Protein AF-A0A1C6AS73-F1 (afdb_monomer_lite)

Structure (mmCIF, N/CA/C/O backbone):
data_AF-A0A1C6AS73-F1
#
_entry.id   AF-A0A1C6AS73-F1
#
loop_
_atom_site.group_PDB
_atom_site.id
_atom_site.type_symbol
_atom_site.label_atom_id
_atom_site.label_alt_id
_atom_site.label_comp_id
_atom_site.label_asym_id
_atom_site.label_entity_id
_atom_site.label_seq_id
_atom_site.pdbx_PDB_ins_code
_atom_site.Cartn_x
_atom_site.Cartn_y
_atom_site.Cartn_z
_atom_site.occupancy
_atom_site.B_iso_or_equiv
_atom_site.auth_seq_id
_atom_site.auth_comp_id
_atom_site.auth_asym_id
_atom_site.auth_atom_id
_atom_site.pdbx_PDB_model_num
ATOM 1 N N . MET A 1 1 ? 23.215 -7.362 -14.903 1.00 97.44 1 MET A N 1
ATOM 2 C CA . MET A 1 1 ? 22.228 -8.254 -15.551 1.00 97.44 1 MET A CA 1
ATOM 3 C C . MET A 1 1 ? 22.796 -9.649 -15.784 1.00 97.44 1 MET A C 1
ATOM 5 O O . MET A 1 1 ? 22.207 -10.592 -15.283 1.00 97.44 1 MET A O 1
ATOM 9 N N . GLU A 1 2 ? 23.941 -9.797 -16.464 1.00 98.62 2 GLU A N 1
ATOM 10 C CA . GLU A 1 2 ? 24.550 -11.119 -16.717 1.00 98.62 2 GLU A CA 1
ATOM 11 C C . GLU A 1 2 ? 24.739 -11.957 -15.443 1.00 98.62 2 GLU A C 1
ATOM 13 O O . GLU A 1 2 ? 24.230 -13.071 -15.371 1.00 98.62 2 GLU A O 1
ATOM 18 N N . GLU A 1 3 ? 25.367 -11.399 -14.404 1.00 98.88 3 GLU A N 1
ATOM 19 C CA . GLU A 1 3 ? 25.543 -12.091 -13.118 1.00 98.88 3 GLU A CA 1
ATOM 20 C C . GLU A 1 3 ? 24.210 -12.508 -12.484 1.00 98.88 3 GLU A C 1
ATOM 22 O O . GLU A 1 3 ? 24.071 -13.653 -12.059 1.00 98.88 3 GLU A O 1
ATOM 27 N N . LEU A 1 4 ? 23.219 -11.605 -12.467 1.00 98.81 4 LEU A N 1
ATOM 28 C CA . LEU A 1 4 ? 21.885 -11.871 -11.921 1.00 98.81 4 LEU A CA 1
ATOM 29 C C . LEU A 1 4 ? 21.255 -13.086 -12.607 1.00 98.81 4 LEU A C 1
ATOM 31 O O . LEU A 1 4 ? 20.824 -14.007 -11.919 1.00 98.81 4 LEU A O 1
ATOM 35 N N . ILE A 1 5 ? 21.238 -13.109 -13.941 1.00 98.88 5 ILE A N 1
ATOM 36 C CA . ILE A 1 5 ? 20.609 -14.193 -14.700 1.00 98.88 5 ILE A CA 1
ATOM 37 C C . ILE A 1 5 ? 21.404 -15.485 -14.538 1.00 98.88 5 ILE A C 1
ATOM 39 O O . ILE A 1 5 ? 20.831 -16.499 -14.158 1.00 98.88 5 ILE A O 1
ATOM 43 N N . VAL A 1 6 ? 22.719 -15.468 -14.764 1.00 98.75 6 VAL A N 1
ATOM 44 C CA . VAL A 1 6 ? 23.544 -16.688 -14.735 1.00 98.75 6 VAL A CA 1
ATOM 45 C C . VAL A 1 6 ? 23.521 -17.350 -13.356 1.00 98.75 6 VAL A C 1
ATOM 47 O O . VAL A 1 6 ? 23.391 -18.570 -13.267 1.00 98.75 6 VAL A O 1
ATOM 50 N N . GLN A 1 7 ? 23.599 -16.569 -12.274 1.00 98.88 7 GLN A N 1
ATOM 51 C CA . GLN A 1 7 ? 23.590 -17.115 -10.913 1.00 98.88 7 GLN A CA 1
ATOM 52 C C . GLN A 1 7 ? 22.208 -17.631 -10.497 1.00 98.88 7 GLN A C 1
ATOM 54 O O . GLN A 1 7 ? 22.131 -18.568 -9.704 1.00 98.88 7 GLN A O 1
ATOM 59 N N . ASN A 1 8 ? 21.125 -17.059 -11.038 1.00 98.88 8 ASN A N 1
ATOM 60 C CA . ASN A 1 8 ? 19.761 -17.360 -10.598 1.00 98.88 8 ASN A CA 1
ATOM 61 C C . ASN A 1 8 ? 18.916 -18.137 -11.625 1.00 98.88 8 ASN A C 1
ATOM 63 O O . ASN A 1 8 ? 17.755 -18.443 -11.354 1.00 98.88 8 ASN A O 1
ATOM 67 N N . TYR A 1 9 ? 19.488 -18.508 -12.773 1.00 98.81 9 TYR A N 1
ATOM 68 C CA . TYR A 1 9 ? 18.792 -19.137 -13.902 1.00 98.81 9 TYR A CA 1
ATOM 69 C C . TYR A 1 9 ? 17.960 -20.362 -13.501 1.00 98.81 9 TYR A C 1
ATOM 71 O O . TYR A 1 9 ? 16.832 -20.552 -13.960 1.00 98.81 9 TYR A O 1
ATOM 79 N N . ASN A 1 10 ? 18.506 -21.189 -12.608 1.00 98.75 10 ASN A N 1
ATOM 80 C CA . ASN A 1 10 ? 17.901 -22.458 -12.208 1.00 98.75 10 ASN A CA 1
ATOM 81 C C . ASN A 1 10 ? 16.793 -22.310 -11.151 1.00 98.75 10 ASN A C 1
ATOM 83 O O . ASN A 1 10 ? 16.241 -23.322 -10.723 1.00 98.75 10 ASN A O 1
ATOM 87 N N . HIS A 1 11 ? 16.456 -21.093 -10.710 1.00 98.81 11 HIS A N 1
ATOM 88 C CA . HIS A 1 11 ? 15.381 -20.882 -9.744 1.00 98.81 11 HIS A CA 1
ATOM 89 C C . HIS A 1 11 ? 14.008 -20.875 -10.438 1.00 98.81 11 HIS A C 1
ATOM 91 O O . HIS A 1 11 ? 13.675 -19.914 -11.137 1.00 98.81 11 HIS A O 1
ATOM 97 N N . PRO A 1 12 ? 13.160 -21.904 -10.228 1.00 98.44 12 PRO A N 1
ATOM 98 C CA . PRO A 1 12 ? 11.854 -21.981 -10.883 1.00 98.44 12 PRO A CA 1
ATOM 99 C C . PRO A 1 12 ? 10.860 -20.937 -10.354 1.00 98.44 12 PRO A C 1
ATOM 101 O O . PRO A 1 12 ? 9.828 -20.713 -10.972 1.00 98.44 12 PRO A O 1
ATOM 104 N N . CYS A 1 13 ? 11.151 -20.304 -9.212 1.00 98.50 13 CYS A N 1
ATOM 105 C CA . CYS A 1 13 ? 10.321 -19.244 -8.644 1.00 98.50 13 CYS A CA 1
ATOM 106 C C . CYS A 1 13 ? 10.468 -17.895 -9.363 1.00 98.50 13 CYS A C 1
ATOM 108 O O . CYS A 1 13 ? 9.636 -17.016 -9.159 1.00 98.50 13 CYS A O 1
ATOM 110 N N . ILE A 1 14 ? 11.505 -17.712 -10.186 1.00 98.75 14 ILE A N 1
ATOM 111 C CA . ILE A 1 14 ? 11.696 -16.481 -10.953 1.00 98.75 14 ILE A CA 1
ATOM 112 C C . ILE A 1 14 ? 10.895 -16.597 -12.247 1.00 98.75 14 ILE A C 1
ATOM 114 O O . ILE A 1 14 ? 11.100 -17.537 -13.012 1.00 98.75 14 ILE A O 1
ATOM 118 N N . ALA A 1 15 ? 10.007 -15.636 -12.496 1.00 98.06 15 ALA A N 1
ATOM 119 C CA . ALA A 1 15 ? 9.198 -15.571 -13.717 1.00 98.06 15 ALA A CA 1
ATOM 120 C C . ALA A 1 15 ? 9.640 -14.450 -14.674 1.00 98.06 15 ALA A C 1
ATOM 122 O O . ALA A 1 15 ? 9.457 -14.569 -15.886 1.00 98.06 15 ALA A O 1
ATOM 123 N N . VAL A 1 16 ? 10.230 -13.375 -14.138 1.00 98.75 16 VAL A N 1
ATOM 124 C CA . VAL A 1 16 ? 10.601 -12.172 -14.893 1.00 98.75 16 VAL A CA 1
ATOM 125 C C . VAL A 1 16 ? 11.960 -11.616 -14.462 1.00 98.75 16 VAL A C 1
ATOM 127 O O . VAL A 1 16 ? 12.360 -11.784 -13.309 1.00 98.75 16 VAL A O 1
ATOM 130 N N . TRP A 1 17 ? 12.638 -10.906 -15.366 1.00 98.88 17 TRP A N 1
ATOM 131 C CA . TRP A 1 17 ? 13.868 -10.153 -15.098 1.00 98.88 17 TRP A CA 1
ATOM 132 C C . TRP A 1 17 ? 13.608 -8.643 -15.163 1.00 98.88 17 TRP A C 1
ATOM 134 O O . TRP A 1 17 ? 13.209 -8.120 -16.203 1.00 98.88 17 TRP A O 1
ATOM 144 N N . GLY A 1 18 ? 13.826 -7.932 -14.054 1.00 98.75 18 GLY A N 1
ATOM 145 C CA . GLY A 1 18 ? 13.651 -6.478 -13.982 1.00 98.75 18 GLY A CA 1
ATOM 146 C C . GLY A 1 18 ? 14.824 -5.723 -14.609 1.00 98.75 18 GLY A C 1
ATOM 147 O O . GLY A 1 18 ? 15.958 -5.892 -14.166 1.00 98.75 18 GLY A O 1
ATOM 148 N N . LEU A 1 19 ? 14.562 -4.886 -15.617 1.00 98.69 19 LEU A N 1
ATOM 149 C CA . LEU A 1 19 ? 15.596 -4.115 -16.319 1.00 98.69 19 LEU A CA 1
ATOM 150 C C . LEU A 1 19 ? 16.039 -2.878 -15.527 1.00 98.69 19 LEU A C 1
ATOM 152 O O . LEU A 1 19 ? 17.234 -2.598 -15.441 1.00 98.69 19 LEU A O 1
ATOM 156 N N . SER A 1 20 ? 15.087 -2.153 -14.938 1.00 98.06 20 SER A N 1
ATOM 157 C CA . SER A 1 20 ? 15.342 -0.970 -14.114 1.00 98.06 20 SER A CA 1
ATOM 158 C C . SER A 1 20 ? 14.146 -0.633 -13.211 1.00 98.06 20 SER A C 1
ATOM 160 O O . SER A 1 20 ? 13.065 -1.221 -13.332 1.00 98.06 20 SER A O 1
ATOM 162 N N . ASN A 1 21 ? 14.364 0.314 -12.295 1.00 96.62 21 ASN A N 1
ATOM 163 C CA . ASN A 1 21 ? 13.357 0.881 -11.403 1.00 96.62 21 ASN A CA 1
ATOM 164 C C . ASN A 1 21 ? 13.464 2.409 -11.416 1.00 96.62 21 ASN A C 1
ATOM 166 O O . ASN A 1 21 ? 14.553 2.935 -11.191 1.00 96.62 21 ASN A O 1
ATOM 170 N N . GLU A 1 22 ? 12.355 3.100 -11.685 1.00 86.62 22 GLU A N 1
ATOM 171 C CA . GLU A 1 22 ? 12.216 4.568 -11.641 1.00 86.62 22 GLU A CA 1
ATOM 172 C C . GLU A 1 22 ? 13.329 5.356 -12.352 1.00 86.62 22 GLU A C 1
ATOM 174 O O . GLU A 1 22 ? 13.643 6.491 -11.994 1.00 86.62 22 GLU A O 1
ATOM 179 N N . ILE A 1 23 ? 13.922 4.784 -13.402 1.00 88.19 23 ILE A N 1
ATOM 180 C CA . ILE A 1 23 ? 15.117 5.356 -14.036 1.00 88.19 23 ILE A CA 1
ATOM 181 C C . ILE A 1 23 ? 14.872 6.760 -14.608 1.00 88.19 23 ILE A C 1
ATOM 183 O O . ILE A 1 23 ? 15.783 7.578 -14.694 1.00 88.19 23 ILE A O 1
ATOM 187 N N . THR A 1 24 ? 13.618 7.068 -14.948 1.00 80.69 24 THR A N 1
ATOM 188 C CA . THR A 1 24 ? 13.184 8.359 -15.489 1.00 80.69 24 THR A CA 1
ATOM 189 C C . THR A 1 24 ? 12.764 9.372 -14.422 1.00 80.69 24 THR A C 1
ATOM 191 O O . THR A 1 24 ? 12.352 10.476 -14.773 1.00 80.69 24 THR A O 1
ATOM 194 N N . ALA A 1 25 ? 12.890 9.047 -13.128 1.00 69.62 25 ALA A N 1
ATOM 195 C CA . ALA A 1 25 ? 12.670 10.017 -12.057 1.00 69.62 25 ALA A CA 1
ATOM 196 C C . ALA A 1 25 ? 13.697 11.155 -12.160 1.00 69.62 25 ALA A C 1
ATOM 198 O O . ALA A 1 25 ? 13.340 12.322 -12.257 1.00 69.62 25 ALA A O 1
ATOM 199 N N . ALA A 1 26 ? 14.983 10.815 -12.254 1.00 60.22 26 ALA A N 1
ATOM 200 C CA . ALA A 1 26 ? 16.072 11.789 -12.345 1.00 60.22 26 ALA A CA 1
ATOM 201 C C . ALA A 1 26 ? 16.765 11.800 -13.718 1.00 60.22 26 ALA A C 1
ATOM 203 O O . ALA A 1 26 ? 17.886 12.287 -13.833 1.00 60.22 26 ALA A O 1
ATOM 204 N N . SER A 1 27 ? 16.149 11.244 -14.766 1.00 67.06 27 SER A N 1
ATOM 205 C CA . SER A 1 27 ? 16.720 11.229 -16.121 1.00 67.06 27 SER A CA 1
ATOM 206 C C . SER A 1 27 ? 15.654 11.444 -17.189 1.00 67.06 27 SER A C 1
ATOM 208 O O . SER A 1 27 ? 14.539 10.935 -17.103 1.00 67.06 27 SER A O 1
ATOM 210 N N . ALA A 1 28 ? 16.002 12.208 -18.224 1.00 73.69 28 ALA A N 1
ATOM 211 C CA . ALA A 1 28 ? 15.155 12.333 -19.402 1.00 73.69 28 ALA A CA 1
ATOM 212 C C . ALA A 1 28 ? 15.196 11.040 -20.226 1.00 73.69 28 ALA A C 1
ATOM 214 O O . ALA A 1 28 ? 16.221 10.363 -20.284 1.00 73.69 28 ALA A O 1
ATOM 215 N N . VAL A 1 29 ? 14.097 10.736 -20.916 1.00 82.06 29 VAL A N 1
ATOM 216 C CA . VAL A 1 29 ? 14.098 9.688 -21.939 1.00 82.06 29 VAL A CA 1
ATOM 217 C C . VAL A 1 29 ? 14.839 10.231 -23.158 1.00 82.06 29 VAL A C 1
ATOM 219 O O . VAL A 1 29 ? 14.334 11.110 -23.853 1.00 82.06 29 VAL A O 1
ATOM 222 N N . ASN A 1 30 ? 16.057 9.743 -23.374 1.00 87.00 30 ASN A N 1
ATOM 223 C CA . ASN A 1 30 ? 16.921 10.077 -24.503 1.00 87.00 30 ASN A CA 1
ATOM 224 C C . ASN A 1 30 ? 17.450 8.791 -25.161 1.00 87.00 30 ASN A C 1
ATOM 226 O O . ASN A 1 30 ? 17.213 7.693 -24.657 1.00 87.00 30 ASN A O 1
ATOM 230 N N . GLU A 1 31 ? 18.151 8.920 -26.290 1.00 94.62 31 GLU A N 1
ATOM 231 C CA . GLU A 1 31 ? 18.604 7.745 -27.045 1.00 94.62 31 GLU A CA 1
ATOM 232 C C . GLU A 1 31 ? 19.589 6.878 -26.254 1.00 94.62 31 GLU A C 1
ATOM 234 O O . GLU A 1 31 ? 19.477 5.661 -26.302 1.00 94.62 31 GLU A O 1
ATOM 239 N N . ASP A 1 32 ? 20.477 7.474 -25.454 1.00 95.31 32 ASP A N 1
ATOM 240 C CA . ASP A 1 32 ? 21.420 6.713 -24.624 1.00 95.31 32 ASP A CA 1
ATOM 241 C C . ASP A 1 32 ? 20.689 5.820 -23.605 1.00 95.31 32 ASP A C 1
ATOM 243 O O . ASP A 1 32 ? 21.047 4.656 -23.414 1.00 95.31 32 ASP A O 1
ATOM 247 N N . LEU A 1 33 ? 19.631 6.340 -22.968 1.00 92.94 33 LEU A N 1
ATOM 248 C CA . LEU A 1 33 ? 18.800 5.574 -22.038 1.00 92.94 33 LEU A CA 1
ATOM 249 C C . LEU A 1 33 ? 18.037 4.455 -22.755 1.00 92.94 33 LEU A C 1
ATOM 251 O O . LEU A 1 33 ? 17.979 3.333 -22.245 1.00 92.94 33 LEU A O 1
ATOM 255 N N . LEU A 1 34 ? 17.446 4.763 -23.915 1.00 97.69 34 LEU A N 1
ATOM 256 C CA . LEU A 1 34 ? 16.707 3.790 -24.719 1.00 97.69 34 LEU A CA 1
ATOM 257 C C . LEU A 1 34 ? 17.629 2.665 -25.184 1.00 97.69 34 LEU A C 1
ATOM 259 O O . LEU A 1 34 ? 17.302 1.496 -24.993 1.00 97.69 34 LEU A O 1
ATOM 263 N N . GLU A 1 35 ? 18.798 3.005 -25.719 1.00 98.31 35 GLU A N 1
ATOM 264 C CA . GLU A 1 35 ? 19.779 2.034 -26.184 1.00 98.31 35 GLU A CA 1
ATOM 265 C C . GLU A 1 35 ? 20.288 1.158 -25.041 1.00 98.31 35 GLU A C 1
ATOM 267 O O . GLU A 1 35 ? 20.352 -0.062 -25.175 1.00 98.31 35 GLU A O 1
ATOM 272 N N . ASN A 1 36 ? 20.548 1.739 -23.866 1.00 98.38 36 ASN A N 1
ATOM 273 C CA . ASN A 1 36 ? 20.907 0.951 -22.694 1.00 98.38 36 ASN A CA 1
ATOM 274 C C . ASN A 1 36 ? 19.825 -0.083 -22.329 1.00 98.38 36 ASN A C 1
ATOM 276 O O . ASN A 1 36 ? 20.152 -1.237 -22.050 1.00 98.38 36 ASN A O 1
ATOM 280 N N . HIS A 1 37 ? 18.545 0.296 -22.378 1.00 98.56 37 HIS A N 1
ATOM 281 C CA . HIS A 1 37 ? 17.446 -0.624 -22.076 1.00 98.56 37 HIS A CA 1
ATOM 282 C C . HIS A 1 37 ? 17.255 -1.683 -23.165 1.00 98.56 37 HIS A C 1
ATOM 284 O O . HIS A 1 37 ? 16.982 -2.834 -22.824 1.00 98.56 37 HIS A O 1
ATOM 290 N N . ARG A 1 38 ? 17.454 -1.348 -24.449 1.00 98.81 38 ARG A N 1
ATOM 291 C CA . ARG A 1 38 ? 17.459 -2.341 -25.537 1.00 98.81 38 ARG A CA 1
ATOM 292 C C . ARG A 1 38 ? 18.568 -3.367 -25.333 1.00 98.81 38 ARG A C 1
ATOM 294 O O . ARG A 1 38 ? 18.283 -4.559 -25.336 1.00 98.81 38 ARG A O 1
ATOM 301 N N . LEU A 1 39 ? 19.790 -2.920 -25.036 1.00 98.81 39 LEU A N 1
ATOM 302 C CA . LEU A 1 39 ? 20.926 -3.805 -24.760 1.00 98.81 39 LEU A CA 1
ATOM 303 C C . LEU A 1 39 ? 20.680 -4.712 -23.544 1.00 98.81 39 LEU A C 1
ATOM 305 O O . LEU A 1 39 ? 21.022 -5.894 -23.578 1.00 98.81 39 LEU A O 1
ATOM 309 N N . LEU A 1 40 ? 20.072 -4.193 -22.471 1.00 98.88 40 LEU A N 1
ATOM 310 C CA . LEU A 1 40 ? 19.702 -4.999 -21.301 1.00 98.88 40 LEU A CA 1
ATOM 311 C C . LEU A 1 40 ? 18.626 -6.040 -21.633 1.00 98.88 40 LEU A C 1
ATOM 313 O O . LEU A 1 40 ? 18.735 -7.183 -21.188 1.00 98.88 40 LEU A O 1
ATOM 317 N N . ASN A 1 41 ? 17.617 -5.653 -22.414 1.00 98.88 41 ASN A N 1
ATOM 318 C CA . ASN A 1 41 ? 16.542 -6.534 -22.858 1.00 98.88 41 ASN A CA 1
ATOM 319 C C . ASN A 1 41 ? 17.080 -7.661 -23.753 1.00 98.88 41 ASN A C 1
ATOM 321 O O . ASN A 1 41 ? 16.875 -8.837 -23.461 1.00 98.88 41 ASN A O 1
ATOM 325 N N . GLU A 1 42 ? 17.871 -7.311 -24.772 1.00 98.88 42 GLU A N 1
ATOM 326 C CA . GLU A 1 42 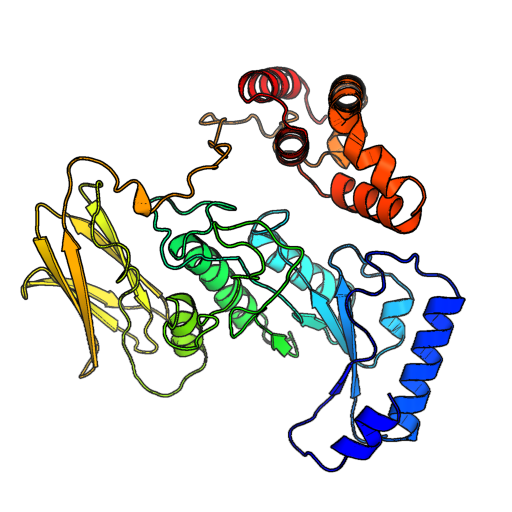? 18.535 -8.264 -25.666 1.00 98.88 42 GLU A CA 1
ATOM 327 C C . GLU A 1 42 ? 19.452 -9.224 -24.902 1.00 98.88 42 GLU A C 1
ATOM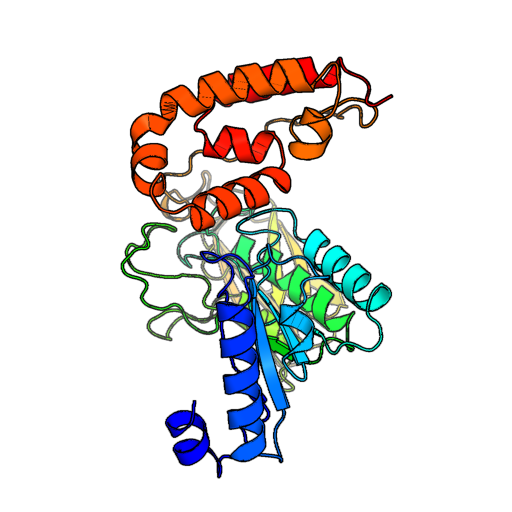 329 O O . GLU A 1 42 ? 19.447 -10.431 -25.155 1.00 98.88 42 GLU A O 1
ATOM 334 N N . LEU A 1 43 ? 20.227 -8.714 -23.937 1.00 98.88 43 LEU A N 1
ATOM 335 C CA . LEU A 1 43 ? 21.082 -9.543 -23.093 1.00 98.88 43 LEU A CA 1
ATOM 336 C C . LEU A 1 43 ? 20.260 -10.529 -22.256 1.00 98.88 43 LEU A C 1
ATOM 338 O O . LEU A 1 43 ? 20.640 -11.697 -22.156 1.00 98.88 43 LEU A O 1
ATOM 342 N N . ALA A 1 44 ? 19.146 -10.080 -21.671 1.00 98.88 44 ALA A N 1
ATOM 343 C CA . ALA A 1 44 ? 18.278 -10.937 -20.875 1.00 98.88 44 ALA A CA 1
ATOM 344 C C . ALA A 1 44 ? 17.685 -12.073 -21.716 1.00 98.88 44 ALA A C 1
ATOM 346 O O . ALA A 1 44 ? 17.813 -13.232 -21.328 1.00 98.88 44 ALA A O 1
ATOM 347 N N . HIS A 1 45 ? 17.149 -11.778 -22.904 1.00 98.88 45 HIS A N 1
ATOM 348 C CA . HIS A 1 45 ? 16.619 -12.808 -23.808 1.00 98.88 45 HIS A CA 1
ATOM 349 C C . HIS A 1 45 ? 17.702 -13.719 -24.392 1.00 98.88 45 HIS A C 1
ATOM 351 O O . HIS A 1 45 ? 17.446 -14.897 -24.638 1.00 98.88 45 HIS A O 1
ATOM 357 N N . LYS A 1 46 ? 18.924 -13.212 -24.596 1.00 98.81 46 LYS A N 1
ATOM 358 C CA . LYS A 1 46 ? 20.063 -14.025 -25.044 1.00 98.81 46 LYS A CA 1
ATOM 359 C C . LYS A 1 46 ? 20.494 -15.039 -23.984 1.00 98.81 46 LYS A C 1
ATOM 361 O O . LYS A 1 46 ? 20.830 -16.169 -24.333 1.00 98.81 46 LYS A O 1
ATOM 366 N N . LEU A 1 47 ? 20.543 -14.628 -22.717 1.00 98.81 47 LEU A N 1
ATOM 367 C CA . LEU A 1 47 ? 20.956 -15.491 -21.607 1.00 98.81 47 LEU A CA 1
ATOM 368 C C . LEU A 1 47 ? 19.826 -16.408 -21.132 1.00 98.81 47 LEU A C 1
ATOM 370 O O . LEU A 1 47 ? 20.086 -17.539 -20.728 1.00 98.81 47 LEU A O 1
ATOM 374 N N . ASP A 1 48 ? 18.585 -15.932 -21.185 1.00 98.81 48 ASP A N 1
ATOM 375 C CA . ASP A 1 48 ? 17.409 -16.664 -20.744 1.00 98.81 48 ASP A CA 1
ATOM 376 C C . ASP A 1 48 ? 16.188 -16.392 -21.639 1.00 98.81 48 ASP A C 1
ATOM 378 O O . ASP A 1 48 ? 15.331 -15.573 -21.304 1.00 98.81 48 ASP A O 1
ATOM 382 N N . PRO A 1 49 ? 16.045 -17.128 -22.755 1.00 98.44 49 PRO A N 1
ATOM 383 C CA . PRO A 1 49 ? 14.881 -16.997 -23.629 1.00 98.44 49 PRO A CA 1
ATOM 384 C C . PRO A 1 49 ? 13.597 -17.594 -23.023 1.00 98.44 49 PRO A C 1
ATOM 386 O O . PRO A 1 49 ? 12.559 -17.596 -23.681 1.00 98.44 49 PRO A O 1
ATOM 389 N N . THR A 1 50 ? 13.648 -18.151 -21.804 1.00 98.56 50 THR A N 1
ATOM 390 C CA . THR A 1 50 ? 12.504 -18.828 -21.167 1.00 98.56 50 THR A CA 1
ATOM 391 C C . THR A 1 50 ? 11.683 -17.915 -20.257 1.00 98.56 50 THR A C 1
ATOM 393 O O . THR A 1 50 ? 10.573 -18.288 -19.874 1.00 98.56 50 THR A O 1
ATOM 396 N N . ARG A 1 51 ? 12.194 -16.722 -19.925 1.00 98.75 51 ARG A N 1
ATOM 397 C CA . ARG A 1 51 ? 11.550 -15.754 -19.025 1.00 98.75 51 ARG A CA 1
ATOM 398 C C . ARG A 1 51 ? 11.350 -14.402 -19.696 1.00 98.75 51 ARG A C 1
ATOM 400 O O . ARG A 1 51 ? 12.024 -14.061 -20.664 1.00 98.75 51 ARG A O 1
ATOM 407 N N . LYS A 1 52 ? 10.396 -13.641 -19.163 1.00 98.69 52 LYS A N 1
ATOM 408 C CA . LYS A 1 52 ? 10.028 -12.310 -19.656 1.00 98.69 52 LYS A CA 1
ATOM 409 C C . LYS A 1 52 ? 10.857 -11.214 -18.990 1.00 98.69 52 LYS A C 1
ATOM 411 O O . LYS A 1 52 ? 11.316 -11.382 -17.861 1.00 98.69 52 LYS A O 1
ATOM 416 N N . THR A 1 53 ? 11.029 -10.080 -19.652 1.00 98.88 53 THR A N 1
ATOM 417 C CA . THR A 1 53 ? 11.601 -8.870 -19.046 1.00 98.88 53 THR A CA 1
ATOM 418 C C . THR A 1 53 ? 10.502 -7.938 -18.538 1.00 98.88 53 THR A C 1
ATOM 420 O O . THR A 1 53 ? 9.399 -7.901 -19.077 1.00 98.88 53 THR A O 1
ATOM 423 N N . THR A 1 54 ? 10.790 -7.190 -17.473 1.00 98.88 54 THR A N 1
ATOM 424 C CA . THR A 1 54 ? 9.861 -6.208 -16.894 1.00 98.88 54 THR A CA 1
ATOM 425 C C . THR A 1 54 ? 10.580 -4.928 -16.484 1.00 98.88 54 THR A C 1
ATOM 427 O O . THR A 1 54 ? 11.801 -4.913 -16.322 1.00 98.88 54 THR A O 1
ATOM 430 N N . MET A 1 55 ? 9.826 -3.855 -16.259 1.00 98.12 55 MET A N 1
ATOM 431 C CA . MET A 1 55 ? 10.329 -2.596 -15.705 1.00 98.12 55 MET A CA 1
ATOM 432 C C . MET A 1 55 ? 9.327 -1.993 -14.714 1.00 98.12 55 MET A C 1
ATOM 434 O O . MET A 1 55 ? 8.117 -2.144 -14.893 1.00 98.12 55 MET A O 1
ATOM 438 N N . ALA A 1 56 ? 9.842 -1.331 -13.675 1.00 98.25 56 ALA A N 1
ATOM 439 C CA . ALA A 1 56 ? 9.056 -0.581 -12.698 1.00 98.25 56 ALA A CA 1
ATOM 440 C C . ALA A 1 56 ? 9.167 0.921 -12.998 1.00 98.25 56 ALA A C 1
ATOM 442 O O . ALA A 1 56 ? 10.228 1.535 -12.851 1.00 98.25 56 ALA A O 1
ATOM 443 N N . ASN A 1 57 ? 8.075 1.500 -13.494 1.00 95.19 57 ASN A N 1
ATOM 444 C CA . ASN A 1 57 ? 8.047 2.862 -14.014 1.00 95.19 57 ASN A CA 1
ATOM 445 C C . ASN A 1 57 ? 7.590 3.861 -12.950 1.00 95.19 57 ASN A C 1
ATOM 447 O O . ASN A 1 57 ? 6.575 3.648 -12.292 1.00 95.19 57 ASN A O 1
ATOM 451 N N . VAL A 1 58 ? 8.285 4.995 -12.830 1.00 84.94 58 VAL A N 1
ATOM 452 C CA . VAL A 1 58 ? 7.845 6.092 -11.954 1.00 84.94 58 VAL A CA 1
ATOM 453 C C . VAL A 1 58 ? 6.510 6.663 -12.448 1.00 84.94 58 VAL A C 1
ATOM 455 O O . VAL A 1 58 ? 6.311 6.816 -13.655 1.00 84.94 58 VAL A O 1
ATOM 458 N N . PHE A 1 59 ? 5.613 7.050 -11.537 1.00 76.56 59 PHE A N 1
ATOM 459 C CA . PHE A 1 59 ? 4.274 7.580 -11.860 1.00 76.56 59 PHE A CA 1
ATOM 460 C C . PHE A 1 59 ? 4.251 8.749 -12.871 1.00 76.56 59 PHE A C 1
ATOM 462 O O . PHE A 1 59 ? 3.242 8.994 -13.535 1.00 76.56 59 PHE A O 1
ATOM 469 N N . MET A 1 60 ? 5.351 9.503 -12.981 1.00 72.81 60 MET A N 1
ATOM 470 C CA . MET A 1 60 ? 5.486 10.654 -13.886 1.00 72.81 60 MET A CA 1
ATOM 471 C C . MET A 1 60 ? 5.777 10.266 -15.334 1.00 72.81 60 MET A C 1
ATOM 473 O O . MET A 1 60 ? 5.703 11.122 -16.215 1.00 72.81 60 MET A O 1
ATOM 477 N N . LEU A 1 61 ? 6.150 9.013 -15.595 1.00 82.69 61 LEU A N 1
ATOM 478 C CA . LEU A 1 61 ? 6.436 8.564 -16.946 1.00 82.69 61 LEU A CA 1
ATOM 479 C C . LEU A 1 61 ? 5.141 8.513 -17.761 1.00 82.69 61 LEU A C 1
ATOM 481 O O . LEU A 1 61 ? 4.233 7.743 -17.451 1.00 82.69 61 LEU A O 1
ATOM 485 N N . GLU A 1 62 ? 5.079 9.315 -18.823 1.00 86.19 62 GLU A N 1
ATOM 486 C CA . GLU A 1 62 ? 3.954 9.306 -19.759 1.00 86.19 62 GLU A CA 1
ATOM 487 C C . GLU A 1 62 ? 3.747 7.908 -20.354 1.00 86.19 62 GLU A C 1
ATOM 489 O O . GLU A 1 62 ? 4.701 7.249 -20.772 1.00 86.19 62 GLU A O 1
ATOM 494 N N . THR A 1 63 ? 2.492 7.467 -20.422 1.00 90.62 63 THR A N 1
ATOM 495 C CA . THR A 1 63 ? 2.107 6.110 -20.857 1.00 90.62 63 THR A CA 1
ATOM 496 C C . THR A 1 63 ? 2.367 5.855 -22.347 1.00 90.62 63 THR A C 1
ATOM 498 O O . THR A 1 63 ? 2.383 4.711 -22.805 1.00 90.62 63 THR A O 1
ATOM 501 N N . THR A 1 64 ? 2.637 6.916 -23.110 1.00 92.56 64 THR A N 1
ATOM 502 C CA . THR A 1 64 ? 3.068 6.887 -24.515 1.00 92.56 64 THR A CA 1
ATOM 503 C C . THR A 1 64 ? 4.592 6.917 -24.683 1.00 92.56 64 THR A C 1
ATOM 505 O O . THR A 1 64 ? 5.074 7.029 -25.809 1.00 92.56 64 THR A O 1
ATOM 508 N N . SER A 1 65 ? 5.375 6.887 -23.598 1.00 93.94 65 SER A N 1
ATOM 509 C CA . SER A 1 65 ? 6.837 6.959 -23.679 1.00 93.94 65 SER A CA 1
ATOM 510 C C . SER A 1 65 ? 7.420 5.758 -24.441 1.00 93.94 65 SER A C 1
ATOM 512 O O . SER A 1 65 ? 7.055 4.621 -24.139 1.00 93.94 65 SER A O 1
ATOM 514 N N . PRO A 1 66 ? 8.379 5.967 -25.365 1.00 95.81 66 PRO A N 1
ATOM 515 C CA . PRO A 1 66 ? 8.953 4.886 -26.169 1.00 95.81 66 PRO A CA 1
ATOM 516 C C . PRO A 1 66 ? 9.732 3.849 -25.347 1.00 95.81 66 PRO A C 1
ATOM 518 O O . PRO A 1 66 ? 9.895 2.721 -25.795 1.00 95.81 66 PRO A O 1
ATOM 521 N N . ILE A 1 67 ? 10.195 4.191 -24.137 1.00 96.19 67 ILE A N 1
ATOM 522 C CA . ILE A 1 67 ? 10.894 3.233 -23.260 1.00 96.19 67 ILE A CA 1
ATOM 523 C C . ILE A 1 67 ? 9.978 2.082 -22.807 1.00 96.19 67 ILE A C 1
ATOM 525 O O . ILE A 1 67 ? 10.462 0.995 -22.507 1.00 96.19 67 ILE A O 1
ATOM 529 N N . LEU A 1 68 ? 8.658 2.306 -22.794 1.00 97.31 68 LEU A N 1
ATOM 530 C CA . LEU A 1 68 ? 7.662 1.305 -22.406 1.00 97.31 68 LEU A CA 1
ATOM 531 C C . LEU A 1 68 ? 7.513 0.185 -23.444 1.00 97.31 68 LEU A C 1
ATOM 533 O O . LEU A 1 68 ? 6.998 -0.872 -23.103 1.00 97.31 68 LEU A O 1
ATOM 537 N N . GLU A 1 69 ? 7.976 0.394 -24.679 1.00 97.19 69 GLU A N 1
ATOM 538 C CA . GLU A 1 69 ? 7.921 -0.603 -25.763 1.00 97.19 69 GLU A CA 1
ATOM 539 C C . GLU A 1 69 ? 9.080 -1.612 -25.715 1.00 97.19 69 GLU A C 1
ATOM 541 O O . GLU A 1 69 ? 9.151 -2.518 -26.542 1.00 97.19 69 GLU A O 1
ATOM 546 N N . ILE A 1 70 ? 10.036 -1.429 -24.799 1.00 98.44 70 ILE A N 1
ATOM 547 C CA . ILE A 1 70 ? 11.250 -2.248 -24.727 1.00 98.44 70 ILE A CA 1
ATOM 548 C C . ILE A 1 70 ? 11.034 -3.562 -23.949 1.00 98.44 70 ILE A C 1
ATOM 550 O O . ILE A 1 70 ? 11.360 -4.615 -24.502 1.00 98.44 70 ILE A O 1
ATOM 554 N N . PRO A 1 71 ? 10.556 -3.557 -22.684 1.00 98.38 71 PRO A N 1
ATOM 555 C CA . PRO A 1 71 ? 10.364 -4.799 -21.937 1.00 98.38 71 PRO A CA 1
ATOM 556 C C . PRO A 1 71 ? 9.140 -5.582 -22.436 1.00 98.38 71 PRO A C 1
ATOM 558 O O . PRO A 1 71 ? 8.209 -5.008 -22.996 1.00 98.38 71 PRO A O 1
ATOM 561 N N . ASP A 1 72 ? 9.106 -6.892 -22.177 1.00 98.56 72 ASP A N 1
ATOM 562 C CA . ASP A 1 72 ? 7.958 -7.740 -22.533 1.00 98.56 72 ASP A CA 1
ATOM 563 C C . ASP A 1 72 ? 6.664 -7.334 -21.806 1.00 98.56 72 ASP A C 1
ATOM 565 O O . ASP A 1 72 ? 5.571 -7.432 -22.365 1.00 98.56 72 ASP A O 1
ATOM 569 N N . VAL A 1 73 ? 6.781 -6.939 -20.535 1.00 98.25 73 VAL A N 1
ATOM 570 C CA . VAL A 1 73 ? 5.669 -6.486 -19.689 1.00 98.25 73 VAL A CA 1
ATOM 571 C C . VAL A 1 73 ? 6.088 -5.257 -18.885 1.00 98.25 73 VAL A C 1
ATOM 573 O O . VAL A 1 73 ? 7.271 -5.042 -18.621 1.00 98.25 73 VAL A O 1
ATOM 576 N N . ASN A 1 74 ? 5.127 -4.432 -18.474 1.00 98.06 74 ASN A N 1
ATOM 577 C CA . ASN A 1 74 ? 5.402 -3.228 -17.693 1.00 98.06 74 ASN A CA 1
ATOM 578 C C . ASN A 1 74 ? 4.654 -3.238 -16.365 1.00 98.06 74 ASN A C 1
ATOM 580 O O . ASN A 1 74 ? 3.608 -3.870 -16.220 1.00 98.06 74 ASN A O 1
ATOM 584 N N . SER A 1 75 ? 5.172 -2.465 -15.417 1.00 98.69 75 SER A N 1
ATOM 585 C CA . SER A 1 75 ? 4.475 -2.100 -14.191 1.00 98.69 75 SER A CA 1
ATOM 586 C C . SER A 1 75 ? 4.737 -0.637 -13.843 1.00 98.69 75 SER A C 1
ATOM 588 O O . SER A 1 75 ? 5.723 -0.052 -14.299 1.00 98.69 75 SER A O 1
ATOM 590 N N . TYR A 1 76 ? 3.850 -0.033 -13.056 1.00 97.69 76 TYR A N 1
ATOM 591 C CA . TYR A 1 76 ? 4.025 1.325 -12.536 1.00 97.69 76 TYR A CA 1
ATOM 592 C C . TYR A 1 76 ? 4.119 1.340 -11.011 1.00 97.69 76 TYR A C 1
ATOM 594 O O . TYR A 1 76 ? 3.468 0.548 -10.333 1.00 97.69 76 TYR A O 1
ATOM 602 N N . ASN A 1 77 ? 4.912 2.274 -10.496 1.00 95.88 77 ASN A N 1
ATOM 603 C CA . ASN A 1 77 ? 4.989 2.649 -9.092 1.00 95.88 77 ASN A CA 1
ATOM 604 C C . ASN A 1 77 ? 4.062 3.849 -8.889 1.00 95.88 77 ASN A C 1
ATOM 606 O O . ASN A 1 77 ? 4.368 4.947 -9.363 1.00 95.88 77 ASN A O 1
ATOM 610 N N . LEU A 1 78 ? 2.922 3.647 -8.227 1.00 88.38 78 LEU A N 1
ATOM 611 C CA . LEU A 1 78 ? 1.921 4.692 -7.984 1.00 88.38 78 LEU A CA 1
ATOM 612 C C . LEU A 1 78 ? 1.643 4.808 -6.490 1.00 88.38 78 LEU A C 1
ATOM 614 O O . LEU A 1 78 ? 1.416 3.828 -5.786 1.00 88.38 78 LEU A O 1
ATOM 618 N N . TYR A 1 79 ? 1.618 6.050 -6.026 1.00 86.25 79 TYR A N 1
ATOM 619 C CA . TYR A 1 79 ? 1.411 6.405 -4.626 1.00 86.25 79 TYR A CA 1
ATOM 620 C C . TYR A 1 79 ? 0.284 7.437 -4.494 1.00 86.25 79 TYR A C 1
ATOM 622 O O . TYR A 1 79 ? 0.358 8.348 -3.660 1.00 86.25 79 TYR A O 1
ATOM 630 N N . PHE A 1 80 ? -0.735 7.327 -5.357 1.00 83.69 80 PHE A N 1
ATOM 631 C CA . PHE A 1 80 ? -1.932 8.155 -5.265 1.00 83.69 80 PHE A CA 1
ATOM 632 C C . PHE A 1 80 ? -2.670 7.848 -3.959 1.00 83.69 80 PHE A C 1
ATOM 634 O O . PHE A 1 80 ? -2.870 6.677 -3.638 1.00 83.69 80 PHE A O 1
ATOM 641 N N . GLY A 1 81 ? -2.997 8.885 -3.185 1.00 81.88 81 GLY A N 1
ATOM 642 C CA . GLY A 1 81 ? -3.456 8.739 -1.801 1.00 81.88 81 GLY A CA 1
ATOM 643 C C . GLY A 1 81 ? -2.319 8.659 -0.771 1.00 81.88 81 GLY A C 1
ATOM 644 O O . GLY A 1 81 ? -2.567 8.389 0.389 1.00 81.88 81 GLY A O 1
ATOM 645 N N . TRP A 1 82 ? -1.058 8.910 -1.134 1.00 85.00 82 TRP A N 1
ATOM 646 C CA . TRP A 1 82 ? 0.011 9.112 -0.143 1.00 85.00 82 TRP A CA 1
ATOM 647 C C . TRP A 1 82 ? 0.872 10.326 -0.475 1.00 85.00 82 TRP A C 1
ATOM 649 O O . TRP A 1 82 ? 0.749 11.368 0.166 1.00 85.00 82 TRP A O 1
ATOM 659 N N . TYR A 1 83 ? 1.696 10.234 -1.520 1.00 64.25 83 TYR A N 1
ATOM 660 C CA . TYR A 1 83 ? 2.599 11.324 -1.907 1.00 64.25 83 TYR A CA 1
ATOM 661 C C . TYR A 1 83 ? 1.914 12.409 -2.731 1.00 64.25 83 TYR A C 1
ATOM 663 O O . TYR A 1 83 ? 2.247 13.589 -2.635 1.00 64.25 83 TYR A O 1
ATOM 671 N N . LEU A 1 84 ? 0.951 12.013 -3.550 1.00 68.00 84 LEU A N 1
ATOM 672 C CA . LEU A 1 84 ? 0.222 12.891 -4.450 1.00 68.00 84 LEU A CA 1
ATOM 673 C C . LEU A 1 84 ? -1.190 12.357 -4.633 1.00 68.00 84 LEU A C 1
ATOM 675 O O . LEU A 1 84 ? -1.443 11.200 -4.319 1.00 68.00 84 LEU A O 1
ATOM 679 N N . GLY A 1 85 ? -2.092 13.206 -5.113 1.00 74.56 85 GLY A N 1
ATOM 680 C CA . GLY A 1 85 ? -3.420 12.776 -5.533 1.00 74.56 85 GLY A CA 1
ATOM 681 C C . GLY A 1 85 ? -4.275 12.069 -4.477 1.00 74.56 85 GLY A C 1
ATOM 682 O O . GLY A 1 85 ? -3.911 12.014 -3.298 1.00 74.56 85 GLY A O 1
ATOM 683 N N . GLU A 1 86 ? -5.381 11.503 -4.938 1.00 83.88 86 GLU A N 1
ATOM 684 C CA . GLU A 1 86 ? -6.381 10.778 -4.147 1.00 83.88 86 GLU A CA 1
ATOM 685 C C . GLU A 1 86 ? -6.444 9.301 -4.558 1.00 83.88 86 GLU A C 1
ATOM 687 O O . GLU A 1 86 ? -5.953 8.926 -5.624 1.00 83.88 86 GLU A O 1
ATOM 692 N N . LEU A 1 87 ? -7.002 8.445 -3.701 1.00 84.38 87 LEU A N 1
ATOM 693 C CA . LEU A 1 87 ? -6.967 6.985 -3.865 1.00 84.38 87 LEU A CA 1
ATOM 694 C C . LEU A 1 87 ? -7.575 6.520 -5.198 1.00 84.38 87 LEU A C 1
ATOM 696 O O . LEU A 1 87 ? -7.006 5.653 -5.866 1.00 84.38 87 LEU A O 1
ATOM 700 N N . GLU A 1 88 ? -8.667 7.153 -5.617 1.00 89.69 88 GLU A N 1
ATOM 701 C CA . GLU A 1 88 ? -9.441 6.858 -6.827 1.00 89.69 88 GLU A CA 1
ATOM 702 C C . GLU A 1 88 ? -8.623 7.062 -8.109 1.00 89.69 88 GLU A C 1
ATOM 704 O O . GLU A 1 88 ? -8.898 6.458 -9.141 1.00 89.69 88 GLU A O 1
ATOM 709 N N . GLN A 1 89 ? -7.548 7.850 -8.058 1.00 84.75 89 GLN A N 1
ATOM 710 C CA . GLN A 1 89 ? -6.700 8.073 -9.230 1.00 84.75 89 GLN A CA 1
ATOM 711 C C . GLN A 1 89 ? -5.864 6.843 -9.603 1.00 84.75 89 GLN A C 1
ATOM 713 O O . GLN A 1 89 ? -5.384 6.754 -10.734 1.00 84.75 89 GLN A O 1
ATOM 718 N N . ASN A 1 90 ? -5.697 5.874 -8.691 1.00 92.62 90 ASN A N 1
ATOM 719 C CA . ASN A 1 90 ? -5.155 4.564 -9.063 1.00 92.62 90 ASN A CA 1
ATOM 720 C C . ASN A 1 90 ? -6.113 3.850 -10.030 1.00 92.62 90 ASN A C 1
ATOM 722 O O . ASN A 1 90 ? -5.672 3.316 -11.047 1.00 92.62 90 ASN A O 1
ATOM 726 N N . ASP A 1 91 ? -7.411 3.888 -9.728 1.00 97.00 91 ASP A N 1
ATOM 727 C CA . ASP A 1 91 ? -8.485 3.270 -10.506 1.00 97.00 91 ASP A CA 1
ATOM 728 C C . ASP A 1 91 ? -8.506 3.859 -11.922 1.00 97.00 91 ASP A C 1
ATOM 730 O O . ASP A 1 91 ? -8.369 3.137 -12.912 1.00 97.00 91 ASP A O 1
ATOM 734 N N . GLU A 1 92 ? -8.578 5.192 -11.999 1.00 92.81 92 GLU A N 1
ATOM 735 C CA . GLU A 1 92 ? -8.597 5.952 -13.250 1.00 92.81 92 GLU A CA 1
ATOM 736 C C . GLU A 1 92 ? -7.353 5.694 -14.103 1.00 92.81 92 GLU A C 1
ATOM 738 O O . GLU A 1 92 ? -7.461 5.498 -15.316 1.00 92.81 92 GLU A O 1
ATOM 743 N N . PHE A 1 93 ? -6.166 5.687 -13.483 1.00 93.56 93 PHE A N 1
ATOM 744 C CA . PHE A 1 93 ? -4.911 5.455 -14.193 1.00 93.56 93 PHE A CA 1
ATOM 745 C C . PHE A 1 93 ? -4.903 4.082 -14.860 1.00 93.56 93 PHE A C 1
ATOM 747 O O . PHE A 1 93 ? -4.594 3.973 -16.049 1.00 93.56 93 PHE A O 1
ATOM 754 N N . PHE A 1 94 ? -5.239 3.039 -14.101 1.00 97.75 94 PHE A N 1
ATOM 755 C CA . PHE A 1 94 ? -5.203 1.670 -14.591 1.00 97.75 94 PHE A CA 1
ATOM 756 C C . PHE A 1 94 ? -6.275 1.440 -15.661 1.00 97.75 94 PHE A C 1
ATOM 758 O O . PHE A 1 94 ? -5.946 0.933 -16.736 1.00 97.75 94 PHE A O 1
ATOM 765 N N . ASP A 1 95 ? -7.514 1.876 -15.432 1.00 97.69 95 ASP A N 1
ATOM 766 C CA . ASP A 1 95 ? -8.599 1.704 -16.404 1.00 97.69 95 ASP A CA 1
ATOM 767 C C . ASP A 1 95 ? -8.302 2.437 -17.714 1.00 97.69 95 ASP A C 1
ATOM 769 O O . ASP A 1 95 ? -8.472 1.875 -18.800 1.00 97.69 95 ASP A O 1
ATOM 773 N N . LYS A 1 96 ? -7.775 3.664 -17.624 1.00 94.62 96 LYS A N 1
ATOM 774 C CA . LYS A 1 96 ? -7.352 4.422 -18.801 1.00 94.62 96 LYS A CA 1
ATOM 775 C C . LYS A 1 96 ? -6.192 3.747 -19.528 1.00 94.62 96 LYS A C 1
ATOM 777 O O . LYS A 1 96 ? -6.245 3.630 -20.750 1.00 94.62 96 LYS A O 1
ATOM 782 N N . TYR A 1 97 ? -5.161 3.294 -18.810 1.00 96.31 97 TYR A N 1
ATOM 783 C CA . TYR A 1 97 ? -4.022 2.607 -19.425 1.00 96.31 97 TYR A CA 1
ATOM 784 C C . TYR A 1 97 ? -4.484 1.368 -20.194 1.00 96.31 97 TYR A C 1
ATOM 786 O O . TYR A 1 97 ? -4.087 1.169 -21.340 1.00 96.31 97 TYR A O 1
ATOM 794 N N . HIS A 1 98 ? -5.330 0.544 -19.576 1.00 97.62 98 HIS A N 1
ATOM 795 C CA . HIS A 1 98 ? -5.806 -0.692 -20.186 1.00 97.62 98 HIS A CA 1
ATOM 796 C C . HIS A 1 98 ? -6.719 -0.433 -21.393 1.00 97.62 98 HIS A C 1
ATOM 798 O O . HIS A 1 98 ? -6.627 -1.148 -22.388 1.00 97.62 98 HIS A O 1
ATOM 804 N N . ALA A 1 99 ? -7.548 0.615 -21.345 1.00 97.94 99 ALA A N 1
ATOM 805 C CA . ALA A 1 99 ? -8.379 1.023 -22.476 1.00 97.94 99 ALA A CA 1
ATOM 806 C C . ALA A 1 99 ? -7.555 1.573 -23.655 1.00 97.94 99 ALA A C 1
ATOM 808 O O . ALA A 1 99 ? -7.840 1.244 -24.807 1.00 97.94 99 ALA A O 1
ATOM 809 N N . ASP A 1 100 ? -6.537 2.393 -23.376 1.00 97.44 100 ASP A N 1
ATOM 810 C CA . ASP A 1 100 ? -5.689 3.009 -24.403 1.00 97.44 100 ASP A CA 1
ATOM 811 C C . ASP A 1 100 ? -4.693 2.001 -25.016 1.00 97.44 100 ASP A C 1
ATOM 813 O O . ASP A 1 100 ? -4.338 2.116 -26.191 1.00 97.44 100 ASP A O 1
ATOM 817 N N . PHE A 1 101 ? -4.246 1.007 -24.237 1.00 97.19 101 PHE A N 1
ATOM 818 C CA . PHE A 1 101 ? -3.236 0.018 -24.632 1.00 97.19 101 PHE A CA 1
ATOM 819 C C . PHE A 1 101 ? -3.669 -1.425 -24.302 1.00 97.19 101 PHE A C 1
ATOM 821 O O . PHE A 1 101 ? -3.018 -2.091 -23.491 1.00 97.19 101 PHE A O 1
ATOM 828 N N . PRO A 1 102 ? -4.730 -1.953 -24.941 1.00 96.25 102 PRO A N 1
ATOM 829 C CA . PRO A 1 102 ? -5.317 -3.250 -24.584 1.00 96.25 102 PRO A CA 1
ATOM 830 C C . PRO A 1 102 ? -4.369 -4.444 -24.776 1.00 96.25 102 PRO A C 1
ATOM 832 O O . PRO A 1 102 ? -4.518 -5.457 -24.096 1.00 96.25 102 PRO A O 1
ATOM 835 N N . ASP A 1 103 ? -3.376 -4.322 -25.662 1.00 95.62 103 ASP A N 1
ATOM 836 C CA . ASP A 1 103 ? -2.393 -5.378 -25.942 1.00 95.62 103 ASP A CA 1
ATOM 837 C C . ASP A 1 103 ? -1.166 -5.335 -25.009 1.00 95.62 103 ASP A C 1
ATOM 839 O O . ASP A 1 103 ? -0.329 -6.241 -25.038 1.00 95.62 103 ASP A O 1
ATOM 843 N N . ARG A 1 104 ? -1.027 -4.298 -24.167 1.00 95.75 104 ARG A N 1
ATOM 844 C CA . ARG A 1 104 ? 0.092 -4.181 -23.222 1.00 95.75 104 ARG A CA 1
ATOM 845 C C . ARG A 1 104 ? -0.258 -4.819 -21.879 1.00 95.75 104 ARG A C 1
ATOM 847 O O . ARG A 1 104 ? -1.225 -4.444 -21.221 1.00 95.75 104 ARG A O 1
ATOM 854 N N . CYS A 1 105 ? 0.593 -5.736 -21.421 1.00 97.19 105 CYS A N 1
ATOM 855 C CA . CYS A 1 105 ? 0.501 -6.300 -20.075 1.00 97.19 105 CYS A CA 1
ATOM 856 C C . CYS A 1 105 ? 1.008 -5.288 -19.038 1.00 97.19 105 CYS A C 1
ATOM 858 O O . CYS A 1 105 ? 2.182 -4.907 -19.063 1.00 97.19 105 CYS A O 1
ATOM 860 N N . ILE A 1 106 ? 0.131 -4.887 -18.116 1.00 98.06 106 ILE A N 1
ATOM 861 C CA . ILE A 1 106 ? 0.400 -3.863 -17.102 1.00 98.06 106 ILE A CA 1
ATOM 862 C C . ILE A 1 106 ? 0.222 -4.417 -15.685 1.00 98.06 106 ILE A C 1
ATOM 864 O O . ILE A 1 106 ? -0.695 -5.189 -15.410 1.00 98.06 106 ILE A O 1
ATOM 868 N N . GLY A 1 107 ? 1.142 -4.063 -14.794 1.00 98.62 107 GLY A N 1
ATOM 869 C CA . GLY A 1 107 ? 1.118 -4.415 -13.380 1.00 98.62 107 GLY A CA 1
ATOM 870 C C . GLY A 1 107 ? 1.318 -3.204 -12.471 1.00 98.62 107 GLY A C 1
ATOM 871 O O . GLY A 1 107 ? 1.532 -2.075 -12.919 1.00 98.62 107 GLY A O 1
ATOM 872 N N . PHE A 1 108 ? 1.276 -3.462 -11.168 1.00 98.62 108 PHE A N 1
ATOM 873 C CA . PHE A 1 108 ? 1.422 -2.464 -10.113 1.00 98.62 108 PHE A CA 1
ATOM 874 C C . PHE A 1 108 ? 2.652 -2.811 -9.264 1.00 98.62 108 PHE A C 1
ATOM 876 O O . PHE A 1 108 ? 2.574 -3.637 -8.355 1.00 98.62 108 PHE A O 1
ATOM 883 N N . SER A 1 109 ? 3.826 -2.285 -9.619 1.00 98.75 109 SER A N 1
ATOM 884 C CA . SER A 1 109 ? 5.106 -2.720 -9.035 1.00 98.75 109 SER A CA 1
ATOM 885 C C . SER A 1 109 ? 5.380 -2.140 -7.655 1.00 98.75 109 SER A C 1
ATOM 887 O O . SER A 1 109 ? 6.084 -2.785 -6.885 1.00 98.75 109 SER A O 1
ATOM 889 N N . GLU A 1 110 ? 4.814 -0.980 -7.327 1.00 98.56 110 GLU A N 1
ATOM 890 C CA . GLU A 1 110 ? 4.893 -0.414 -5.983 1.00 98.56 110 GLU A CA 1
ATOM 891 C C . GLU A 1 110 ? 3.652 0.414 -5.651 1.00 98.56 110 GLU A C 1
ATOM 893 O O . GLU A 1 110 ? 3.216 1.235 -6.461 1.00 98.56 110 GLU A O 1
ATOM 898 N N . TYR A 1 111 ? 3.135 0.215 -4.438 1.00 98.44 111 TYR A N 1
ATOM 899 C CA . TYR A 1 111 ? 2.094 1.027 -3.805 1.00 98.44 111 TYR A CA 1
ATOM 900 C C . TYR A 1 111 ? 2.139 0.884 -2.286 1.00 98.44 111 TYR A C 1
ATOM 902 O O . TYR A 1 111 ? 2.387 -0.203 -1.763 1.00 98.44 111 TYR A O 1
ATOM 910 N N . GLY A 1 112 ? 1.850 1.954 -1.553 1.00 97.38 112 GLY A N 1
ATOM 911 C CA . GLY A 1 112 ? 1.834 1.915 -0.094 1.00 97.38 112 GLY A CA 1
ATOM 912 C C . GLY A 1 112 ? 1.739 3.287 0.554 1.00 97.38 112 GLY A C 1
ATOM 913 O O . GLY A 1 112 ? 1.963 4.314 -0.080 1.00 97.38 112 GLY A O 1
ATOM 914 N N . ALA A 1 113 ? 1.449 3.285 1.848 1.00 96.69 113 ALA A N 1
ATOM 915 C CA . ALA A 1 113 ? 1.449 4.468 2.700 1.00 96.69 113 ALA A CA 1
ATOM 916 C C . ALA A 1 113 ? 2.286 4.182 3.952 1.00 96.69 113 ALA A C 1
ATOM 918 O O . ALA A 1 113 ? 2.320 3.039 4.423 1.00 96.69 113 ALA A O 1
ATOM 919 N N . ASP A 1 114 ? 3.004 5.185 4.464 1.00 96.75 114 ASP A N 1
ATOM 920 C CA . ASP A 1 114 ? 3.780 5.006 5.692 1.00 96.75 114 ASP A CA 1
ATOM 921 C C . ASP A 1 114 ? 2.849 4.903 6.900 1.00 96.75 114 ASP A C 1
ATOM 923 O O . ASP A 1 114 ? 1.823 5.578 6.982 1.00 96.75 114 ASP A O 1
ATOM 927 N N . ALA A 1 115 ? 3.258 4.085 7.866 1.00 97.62 115 ALA A N 1
ATOM 928 C CA . ALA A 1 115 ? 2.602 3.979 9.155 1.00 97.62 115 ALA A CA 1
ATOM 929 C C . ALA A 1 115 ? 3.617 3.765 10.264 1.00 97.62 115 ALA A C 1
ATOM 931 O O . ALA A 1 115 ? 4.353 2.769 10.272 1.00 97.62 115 ALA A O 1
ATOM 932 N N . ASN A 1 116 ? 3.580 4.643 11.257 1.00 97.06 116 ASN A N 1
ATOM 933 C CA . ASN A 1 116 ? 4.180 4.377 12.546 1.00 97.06 116 ASN A CA 1
ATOM 934 C C . ASN A 1 116 ? 3.122 3.693 13.433 1.00 97.06 116 ASN A C 1
ATOM 936 O O . ASN A 1 116 ? 2.112 4.322 13.736 1.00 97.06 116 ASN A O 1
ATOM 940 N N . PRO A 1 117 ? 3.323 2.442 13.895 1.00 95.88 117 PRO A N 1
ATOM 941 C CA . PRO A 1 117 ? 2.332 1.737 14.720 1.00 95.88 117 PRO A CA 1
ATOM 942 C C . PRO A 1 117 ? 1.998 2.434 16.047 1.00 95.88 117 PRO A C 1
ATOM 944 O O . PRO A 1 117 ? 1.011 2.084 16.693 1.00 95.88 117 PRO A O 1
ATOM 947 N N . GLN A 1 118 ? 2.828 3.384 16.486 1.00 96.50 118 GLN A N 1
ATOM 948 C CA . GLN A 1 118 ? 2.521 4.229 17.634 1.00 96.50 118 GLN A CA 1
ATOM 949 C C . GLN A 1 118 ? 1.394 5.225 17.328 1.00 96.50 118 GLN A C 1
ATOM 951 O O . GLN A 1 118 ? 0.613 5.539 18.221 1.00 96.50 118 GLN A O 1
ATOM 956 N N . TYR A 1 119 ? 1.291 5.710 16.090 1.00 97.25 119 TYR A N 1
ATOM 957 C CA . TYR A 1 119 ? 0.343 6.754 15.728 1.00 97.25 119 TYR A CA 1
ATOM 958 C C . TYR A 1 119 ? -1.026 6.182 15.382 1.00 97.25 119 TYR A C 1
ATOM 960 O O . TYR A 1 119 ? -1.155 5.242 14.593 1.00 97.25 119 TYR A O 1
ATOM 968 N N . GLN A 1 120 ? -2.056 6.758 15.994 1.00 97.25 120 GLN A N 1
ATOM 969 C CA . GLN A 1 120 ? -3.430 6.276 15.941 1.00 97.25 120 GLN A CA 1
ATOM 970 C C . GLN A 1 120 ? -4.394 7.464 15.877 1.00 97.25 120 GLN A C 1
ATOM 972 O O . GLN A 1 120 ? -4.204 8.474 16.551 1.00 97.25 120 GLN A O 1
ATOM 977 N N . SER A 1 121 ? -5.450 7.341 15.080 1.00 94.25 121 SER A N 1
ATOM 978 C CA . SER A 1 121 ? -6.478 8.376 14.960 1.00 94.25 121 SER A CA 1
ATOM 979 C C . SER A 1 121 ? -7.832 7.749 14.652 1.00 94.25 121 SER A C 1
ATOM 981 O O . SER A 1 121 ? -7.915 6.828 13.834 1.00 94.25 121 SER A O 1
ATOM 983 N N . SER A 1 122 ? -8.888 8.281 15.273 1.00 93.69 122 SER A N 1
ATOM 984 C CA . SER A 1 122 ? -10.286 8.022 14.899 1.00 93.69 122 SER A CA 1
ATOM 985 C C . SER A 1 122 ? -10.700 8.739 13.609 1.00 93.69 122 SER A C 1
ATOM 987 O O . SER A 1 122 ? -11.728 8.411 13.029 1.00 93.69 122 SER A O 1
ATOM 989 N N . HIS A 1 123 ? -9.879 9.682 13.142 1.00 93.12 123 HIS A N 1
ATOM 990 C CA . HIS A 1 123 ? -10.051 10.430 11.900 1.00 93.12 123 HIS A CA 1
ATOM 991 C C . HIS A 1 123 ? -8.757 10.297 11.083 1.00 93.12 123 HIS A C 1
ATOM 993 O O . HIS A 1 123 ? -7.920 11.203 11.120 1.00 93.12 123 HIS A O 1
ATOM 999 N N . PRO A 1 124 ? -8.509 9.127 10.466 1.00 92.69 124 PRO A N 1
ATOM 1000 C CA . PRO A 1 124 ? -7.297 8.899 9.691 1.00 92.69 124 PRO A CA 1
ATOM 1001 C C . PRO A 1 124 ? -7.259 9.801 8.457 1.00 92.69 124 PRO A C 1
ATOM 1003 O O . PRO A 1 124 ? -8.217 9.861 7.686 1.00 92.69 124 PRO A O 1
ATOM 1006 N N . GLU A 1 125 ? -6.130 10.463 8.238 1.00 88.75 125 GLU A N 1
ATOM 1007 C CA . GLU A 1 125 ? -5.935 11.406 7.140 1.00 88.75 125 GLU A CA 1
ATOM 1008 C C . GLU A 1 125 ? -4.576 11.211 6.468 1.00 88.75 125 GLU A C 1
ATOM 1010 O O . GLU A 1 125 ? -3.575 10.839 7.081 1.00 88.75 125 GLU A O 1
ATOM 1015 N N . LYS A 1 126 ? -4.511 11.557 5.185 1.00 84.56 126 LYS A N 1
ATOM 1016 C CA . LYS A 1 126 ? -3.271 11.500 4.415 1.00 84.56 126 LYS A CA 1
ATOM 1017 C C . LYS A 1 126 ? -2.150 12.289 5.091 1.00 84.56 126 LYS A C 1
ATOM 1019 O O . LYS A 1 126 ? -2.310 13.461 5.430 1.00 84.56 126 LYS A O 1
ATOM 1024 N N . GLY A 1 127 ? -0.992 11.649 5.237 1.00 84.38 127 GLY A N 1
ATOM 1025 C CA . GLY A 1 127 ? 0.203 12.250 5.834 1.00 84.38 127 GLY A CA 1
ATOM 1026 C C . GLY A 1 127 ? 0.207 12.301 7.365 1.00 84.38 127 GLY A C 1
ATOM 1027 O O . GLY A 1 127 ? 1.092 12.934 7.937 1.00 84.38 127 GLY A O 1
ATOM 1028 N N . ASP A 1 128 ? -0.747 11.658 8.042 1.00 88.69 128 ASP A N 1
ATOM 1029 C CA . ASP A 1 128 ? -0.768 11.570 9.508 1.00 88.69 128 ASP A CA 1
ATOM 1030 C C . ASP A 1 128 ? 0.112 10.450 10.083 1.00 88.69 128 ASP A C 1
ATOM 1032 O O . ASP A 1 128 ? 0.369 10.435 11.286 1.00 88.69 128 ASP A O 1
ATOM 1036 N N . TYR A 1 129 ? 0.616 9.563 9.213 1.00 94.50 129 TYR A N 1
ATOM 1037 C CA . TYR A 1 129 ? 1.447 8.400 9.546 1.00 94.50 129 TYR A CA 1
ATOM 1038 C C . TYR A 1 129 ? 0.774 7.408 10.504 1.00 94.50 129 TYR A C 1
ATOM 1040 O O . TYR A 1 129 ? 1.452 6.569 11.102 1.00 94.50 129 TYR A O 1
ATOM 1048 N N . THR A 1 130 ? -0.546 7.489 10.655 1.00 97.31 130 THR A N 1
ATOM 1049 C CA . THR A 1 130 ? -1.312 6.584 11.498 1.00 97.31 130 THR A CA 1
ATOM 1050 C C . THR A 1 130 ? -1.490 5.246 10.810 1.00 97.31 130 THR A C 1
ATOM 1052 O O . THR A 1 130 ? -1.624 5.118 9.589 1.00 97.31 130 THR A O 1
ATOM 1055 N N . GLU A 1 131 ? -1.543 4.208 11.625 1.00 98.12 131 GLU A N 1
ATOM 1056 C CA . GLU A 1 131 ? -1.853 2.880 11.126 1.00 98.12 131 GLU A CA 1
ATOM 1057 C C . GLU A 1 131 ? -3.292 2.761 10.599 1.00 98.12 131 GLU A C 1
ATOM 1059 O O . GLU A 1 131 ? -3.550 2.007 9.655 1.00 98.12 131 GLU A O 1
ATOM 1064 N N . SER A 1 132 ? -4.225 3.540 11.156 1.00 96.94 132 SER A N 1
ATOM 1065 C CA . SER A 1 132 ? -5.595 3.617 10.652 1.00 96.94 132 SER A CA 1
ATOM 1066 C C . SER A 1 132 ? -5.657 4.233 9.250 1.00 96.94 132 SER A C 1
ATOM 1068 O O . SER A 1 132 ? -6.431 3.742 8.428 1.00 96.94 132 SER A O 1
ATOM 1070 N N . TYR A 1 133 ? -4.804 5.207 8.907 1.00 97.94 133 TYR A N 1
ATOM 1071 C CA . TYR A 1 133 ? -4.717 5.696 7.527 1.00 97.94 133 TYR A CA 1
ATOM 1072 C C . TYR A 1 133 ? -4.126 4.659 6.570 1.00 97.94 133 TYR A C 1
ATOM 1074 O O . TYR A 1 133 ? -4.633 4.467 5.465 1.00 97.94 133 TYR A O 1
ATOM 1082 N N . GLN A 1 134 ? -3.109 3.915 7.006 1.00 98.62 134 GLN A N 1
ATOM 1083 C CA . GLN A 1 134 ? -2.557 2.814 6.211 1.00 98.62 134 GLN A CA 1
ATOM 1084 C C . GLN A 1 134 ? -3.606 1.734 5.905 1.00 98.62 134 GLN A C 1
ATOM 1086 O O . GLN A 1 134 ? -3.583 1.134 4.829 1.00 98.62 134 GLN A O 1
ATOM 1091 N N . CYS A 1 135 ? -4.545 1.508 6.832 1.00 98.56 135 CYS A N 1
ATOM 1092 C CA . CYS A 1 135 ? -5.720 0.671 6.597 1.00 98.56 135 CYS A CA 1
ATOM 1093 C C . CYS A 1 135 ? -6.611 1.247 5.499 1.00 98.56 135 CYS A C 1
ATOM 1095 O O . CYS A 1 135 ? -6.859 0.540 4.530 1.00 98.56 135 CYS A O 1
ATOM 1097 N N . VAL A 1 136 ? -7.026 2.515 5.608 1.00 98.31 136 VAL A N 1
ATOM 1098 C CA . VAL A 1 136 ? -7.859 3.185 4.589 1.00 98.31 136 VAL A CA 1
ATOM 1099 C C . VAL A 1 136 ? -7.222 3.080 3.201 1.00 98.31 136 VAL A C 1
ATOM 1101 O O . VAL A 1 136 ? -7.875 2.667 2.244 1.00 98.31 136 VAL A O 1
ATOM 1104 N N . TYR A 1 137 ? -5.924 3.378 3.106 1.00 98.69 137 TYR A N 1
ATOM 1105 C CA . TYR A 1 137 ? -5.172 3.274 1.859 1.00 98.69 137 TYR A CA 1
ATOM 1106 C C . TYR A 1 137 ? -5.226 1.854 1.285 1.00 98.69 137 TYR A C 1
ATOM 1108 O O . TYR A 1 137 ? -5.623 1.647 0.139 1.00 98.69 137 TYR A O 1
ATOM 1116 N N . HIS A 1 138 ? -4.839 0.847 2.071 1.00 98.88 138 HIS A N 1
ATOM 1117 C CA . HIS A 1 138 ? -4.749 -0.514 1.551 1.00 98.88 138 HIS A CA 1
ATOM 1118 C C . HIS A 1 138 ? -6.106 -1.183 1.337 1.00 98.88 138 HIS A C 1
ATOM 1120 O O . HIS A 1 138 ? -6.189 -2.042 0.465 1.00 98.88 138 HIS A O 1
ATOM 1126 N N . GLU A 1 139 ? -7.161 -0.802 2.059 1.00 98.81 139 GLU A N 1
ATOM 1127 C CA . GLU A 1 139 ? -8.530 -1.268 1.800 1.00 98.81 139 GLU A CA 1
ATOM 1128 C C . GLU A 1 139 ? -8.991 -0.881 0.398 1.00 98.81 139 GLU A C 1
ATOM 1130 O O . GLU A 1 139 ? -9.471 -1.743 -0.343 1.00 98.81 139 GLU A O 1
ATOM 1135 N N . HIS A 1 140 ? -8.775 0.384 0.016 1.00 98.69 140 HIS A N 1
ATOM 1136 C CA . HIS A 1 140 ? -9.055 0.855 -1.339 1.00 98.69 140 HIS A CA 1
ATOM 1137 C C . HIS A 1 140 ? -8.234 0.079 -2.366 1.00 98.69 140 HIS A C 1
ATOM 1139 O O . HIS A 1 140 ? -8.787 -0.497 -3.299 1.00 98.69 140 HIS A O 1
ATOM 1145 N N . ILE A 1 141 ? -6.914 0.001 -2.169 1.00 98.69 141 ILE A N 1
ATOM 1146 C CA . ILE A 1 141 ? -6.018 -0.639 -3.139 1.00 98.69 141 ILE A CA 1
ATOM 1147 C C . ILE A 1 141 ? -6.307 -2.139 -3.287 1.00 98.69 141 ILE A C 1
ATOM 1149 O O . ILE A 1 141 ? -6.345 -2.642 -4.407 1.00 98.69 141 ILE A O 1
ATOM 1153 N N . ALA A 1 142 ? -6.555 -2.866 -2.195 1.00 98.62 142 ALA A N 1
ATOM 1154 C CA . ALA A 1 142 ? -6.874 -4.291 -2.256 1.00 98.62 142 ALA A CA 1
ATOM 1155 C C . ALA A 1 142 ? -8.164 -4.548 -3.049 1.00 98.62 142 ALA A C 1
ATOM 1157 O O . ALA A 1 142 ? -8.206 -5.471 -3.866 1.00 98.62 142 ALA A O 1
ATOM 1158 N N . LYS A 1 143 ? -9.185 -3.700 -2.864 1.00 98.44 143 LYS A N 1
ATOM 1159 C CA . LYS A 1 143 ? -10.413 -3.751 -3.660 1.00 98.44 143 LYS A CA 1
ATOM 1160 C C . LYS A 1 143 ? -10.157 -3.398 -5.130 1.00 98.44 143 LYS A C 1
ATOM 1162 O O . LYS A 1 143 ? -10.564 -4.156 -6.005 1.00 98.44 143 LYS A O 1
ATOM 1167 N N . MET A 1 144 ? -9.443 -2.303 -5.395 1.00 98.31 144 MET A N 1
ATOM 1168 C CA . MET A 1 144 ? -9.064 -1.853 -6.741 1.00 98.31 144 MET A CA 1
ATOM 1169 C C . MET A 1 144 ? -8.368 -2.969 -7.531 1.00 98.31 144 MET A C 1
ATOM 1171 O O . MET A 1 144 ? -8.714 -3.207 -8.690 1.00 98.31 144 MET A O 1
ATOM 1175 N N . ILE A 1 145 ? -7.437 -3.681 -6.886 1.00 98.56 145 ILE A N 1
ATOM 1176 C CA . ILE A 1 145 ? -6.710 -4.819 -7.461 1.00 98.56 145 ILE A CA 1
ATOM 1177 C C . ILE A 1 145 ? -7.651 -6.000 -7.719 1.00 98.56 145 ILE A C 1
ATOM 1179 O O . ILE A 1 145 ? -7.608 -6.588 -8.798 1.00 98.56 145 ILE A O 1
ATOM 1183 N N . ALA A 1 146 ? -8.501 -6.356 -6.751 1.00 98.06 146 ALA A N 1
ATOM 1184 C CA . ALA A 1 146 ? -9.438 -7.471 -6.892 1.00 98.06 146 ALA A CA 1
ATOM 1185 C C . ALA A 1 146 ? -10.433 -7.261 -8.049 1.00 98.06 146 ALA A C 1
ATOM 1187 O O . ALA A 1 146 ? -10.772 -8.218 -8.747 1.00 98.06 146 ALA A O 1
ATOM 1188 N N . ASP A 1 147 ? -10.842 -6.014 -8.288 1.00 98.31 147 ASP A N 1
ATOM 1189 C CA . ASP A 1 147 ? -11.743 -5.636 -9.379 1.00 98.31 147 ASP A CA 1
ATOM 1190 C C . ASP A 1 147 ? -11.042 -5.609 -10.761 1.00 98.31 147 ASP A C 1
ATOM 1192 O O . ASP A 1 147 ? -11.712 -5.525 -11.792 1.00 98.31 147 ASP A O 1
ATOM 1196 N N . ARG A 1 148 ? -9.701 -5.717 -10.816 1.00 98.44 148 ARG A N 1
ATOM 1197 C CA . ARG A 1 148 ? -8.880 -5.617 -12.042 1.00 98.44 148 ARG A CA 1
ATOM 1198 C C . ARG A 1 148 ? -8.000 -6.854 -12.258 1.00 98.44 148 ARG A C 1
ATOM 1200 O O . ARG A 1 148 ? -6.771 -6.762 -12.222 1.00 98.44 148 ARG A O 1
ATOM 1207 N N . PRO A 1 149 ? -8.594 -8.023 -12.566 1.00 97.56 149 PRO A N 1
ATOM 1208 C CA . PRO A 1 149 ? -7.857 -9.285 -12.705 1.00 97.56 149 PRO A CA 1
ATOM 1209 C C . PRO A 1 149 ? -6.884 -9.322 -13.897 1.00 97.56 149 PRO A C 1
ATOM 1211 O O . PRO A 1 149 ? -6.123 -10.276 -14.035 1.00 97.56 149 PRO A O 1
ATOM 1214 N N . TRP A 1 150 ? -6.921 -8.317 -14.776 1.00 97.69 150 TRP A N 1
ATOM 1215 C CA . TRP A 1 150 ? -5.987 -8.145 -15.889 1.00 97.69 150 TRP A CA 1
ATOM 1216 C C . TRP A 1 150 ? -4.649 -7.514 -15.466 1.00 97.69 150 TRP A C 1
ATOM 1218 O O . TRP A 1 150 ? -3.705 -7.529 -16.256 1.00 97.69 150 TRP A O 1
ATOM 1228 N N . LEU A 1 151 ? -4.530 -7.003 -14.233 1.00 98.62 151 LEU A N 1
ATOM 1229 C CA . LEU A 1 151 ? -3.234 -6.648 -13.656 1.00 98.62 151 LEU A CA 1
ATOM 1230 C C . LEU A 1 151 ? -2.402 -7.921 -13.478 1.00 98.62 151 LEU A C 1
ATOM 1232 O O . LEU A 1 151 ? -2.742 -8.785 -12.671 1.00 98.62 151 LEU A O 1
ATOM 1236 N N . TRP A 1 152 ? -1.299 -8.049 -14.222 1.00 98.31 152 TRP A N 1
ATOM 1237 C CA . TRP A 1 152 ? -0.545 -9.313 -14.250 1.00 98.31 152 TRP A CA 1
ATOM 1238 C C . TRP A 1 152 ? 0.166 -9.614 -12.922 1.00 98.31 152 TRP A C 1
ATOM 1240 O O . TRP A 1 152 ? 0.348 -10.778 -12.565 1.00 98.31 152 TRP A O 1
ATOM 1250 N N . ALA A 1 153 ? 0.572 -8.570 -12.193 1.00 98.50 153 ALA A N 1
ATOM 1251 C CA . ALA A 1 153 ? 1.123 -8.667 -10.848 1.00 98.50 153 ALA A CA 1
ATOM 1252 C C . ALA A 1 153 ? 0.974 -7.347 -10.088 1.00 98.50 153 ALA A C 1
ATOM 1254 O O . ALA A 1 153 ? 1.038 -6.262 -10.670 1.00 98.50 153 ALA A O 1
ATOM 1255 N N . THR A 1 154 ? 0.842 -7.449 -8.766 1.00 98.75 154 THR A N 1
ATOM 1256 C CA . THR A 1 154 ? 0.735 -6.302 -7.859 1.00 98.75 154 THR A CA 1
ATOM 1257 C C . THR A 1 154 ? 1.620 -6.528 -6.641 1.00 98.75 154 THR A C 1
ATOM 1259 O O . THR A 1 154 ? 1.491 -7.561 -5.983 1.00 98.75 154 THR A O 1
ATOM 1262 N N . HIS A 1 155 ? 2.485 -5.575 -6.313 1.00 98.88 155 HIS A N 1
ATOM 1263 C CA . HIS A 1 155 ? 3.453 -5.708 -5.232 1.00 98.88 155 HIS A CA 1
ATOM 1264 C C . HIS A 1 155 ? 3.306 -4.545 -4.255 1.00 98.88 155 HIS A C 1
ATOM 1266 O O . HIS A 1 155 ? 3.598 -3.395 -4.580 1.00 98.88 155 HIS A O 1
ATOM 1272 N N . VAL A 1 156 ? 2.853 -4.865 -3.040 1.00 98.81 156 VAL A N 1
ATOM 1273 C CA . VAL A 1 156 ? 2.840 -3.908 -1.932 1.00 98.81 156 VAL A CA 1
ATOM 1274 C C . VAL A 1 156 ? 4.263 -3.397 -1.734 1.00 98.81 156 VAL A C 1
ATOM 1276 O O . VAL A 1 156 ? 5.196 -4.196 -1.612 1.00 98.81 156 VAL A O 1
ATOM 1279 N N . TRP A 1 157 ? 4.408 -2.079 -1.645 1.00 98.56 157 TRP A N 1
ATOM 1280 C CA . TRP A 1 157 ? 5.600 -1.405 -1.163 1.00 98.56 157 TRP A CA 1
ATOM 1281 C C . TRP A 1 157 ? 5.343 -0.908 0.269 1.00 98.56 157 TRP A C 1
ATOM 1283 O O . TRP A 1 157 ? 4.772 0.155 0.469 1.00 98.56 157 TRP A O 1
ATOM 1293 N N . ASN A 1 158 ? 5.717 -1.667 1.295 1.00 98.69 158 ASN A N 1
ATOM 1294 C CA . ASN A 1 158 ? 6.469 -2.911 1.184 1.00 98.69 158 ASN A CA 1
ATOM 1295 C C . ASN A 1 158 ? 6.120 -3.925 2.278 1.00 98.69 158 ASN A C 1
ATOM 1297 O O . ASN A 1 158 ? 5.271 -3.690 3.130 1.00 98.69 158 ASN A O 1
ATOM 1301 N N . MET A 1 159 ? 6.732 -5.109 2.241 1.00 98.81 159 MET A N 1
ATOM 1302 C CA . MET A 1 159 ? 6.406 -6.142 3.230 1.00 98.81 159 MET A CA 1
ATOM 1303 C C . MET A 1 159 ? 6.889 -5.776 4.642 1.00 98.81 159 MET A C 1
ATOM 1305 O O . MET A 1 159 ? 6.194 -6.045 5.620 1.00 98.81 159 MET A O 1
ATOM 1309 N N . PHE A 1 160 ? 8.075 -5.176 4.760 1.00 98.88 160 PHE A N 1
ATOM 1310 C CA . PHE A 1 160 ? 8.719 -4.910 6.046 1.00 98.88 160 PHE A CA 1
ATOM 1311 C C . PHE A 1 160 ? 9.336 -3.522 6.086 1.00 98.88 160 PHE A C 1
ATOM 1313 O O . PHE A 1 160 ? 10.095 -3.207 5.178 1.00 98.88 160 PHE A O 1
ATOM 1320 N N . ASP A 1 161 ? 9.166 -2.761 7.164 1.00 98.81 161 ASP A N 1
ATOM 1321 C CA . ASP A 1 161 ? 9.914 -1.506 7.312 1.00 98.81 161 ASP A CA 1
ATOM 1322 C C . ASP A 1 161 ? 11.429 -1.759 7.121 1.00 98.81 161 ASP A C 1
ATOM 1324 O O . ASP A 1 161 ? 11.958 -2.838 7.451 1.00 98.81 161 ASP A O 1
ATOM 1328 N N . PHE A 1 162 ? 12.125 -0.794 6.519 1.00 98.56 162 PHE A N 1
ATOM 1329 C CA . PHE A 1 162 ? 13.529 -0.944 6.134 1.00 98.56 162 PHE A CA 1
ATOM 1330 C C . PHE A 1 162 ? 14.315 0.356 6.281 1.00 98.56 162 PHE A C 1
ATOM 1332 O O . PHE A 1 162 ? 13.750 1.447 6.312 1.00 98.56 162 PHE A O 1
ATOM 1339 N N . ALA A 1 163 ? 15.640 0.227 6.358 1.00 97.88 163 ALA A N 1
ATOM 1340 C CA . ALA A 1 163 ? 16.531 1.365 6.514 1.00 97.88 163 ALA A CA 1
ATOM 1341 C C . ALA A 1 163 ? 16.599 2.213 5.236 1.00 97.88 163 ALA A C 1
ATOM 1343 O O . ALA A 1 163 ? 16.887 1.710 4.150 1.00 97.88 163 ALA A O 1
ATOM 1344 N N . ALA A 1 164 ? 16.398 3.513 5.397 1.00 88.31 164 ALA A N 1
ATOM 1345 C CA . ALA A 1 164 ? 16.601 4.535 4.387 1.00 88.31 164 ALA A CA 1
ATOM 1346 C C . ALA A 1 164 ? 17.176 5.771 5.088 1.00 88.31 164 ALA A C 1
ATOM 1348 O O . ALA A 1 164 ? 16.433 6.665 5.472 1.00 88.31 164 ALA A O 1
ATOM 1349 N N . ASP A 1 165 ? 18.498 5.794 5.272 1.00 87.75 165 ASP A N 1
ATOM 1350 C CA . ASP A 1 165 ? 19.235 6.752 6.123 1.00 87.75 165 ASP A CA 1
ATOM 1351 C C . ASP A 1 165 ? 18.932 8.232 5.813 1.00 87.75 165 ASP A C 1
ATOM 1353 O O . ASP A 1 165 ? 18.903 9.077 6.697 1.00 87.75 165 ASP A O 1
ATOM 1357 N N . GLY A 1 166 ? 18.616 8.546 4.553 1.00 78.50 166 GLY A N 1
ATOM 1358 C CA . GLY A 1 166 ? 18.220 9.895 4.138 1.00 78.50 166 GLY A CA 1
ATOM 1359 C C . GLY A 1 166 ? 16.796 10.320 4.527 1.00 78.50 166 GLY A C 1
ATOM 1360 O O . GLY A 1 166 ? 16.412 11.443 4.208 1.00 78.50 166 GLY A O 1
ATOM 1361 N N . ARG A 1 167 ? 15.986 9.451 5.149 1.00 80.50 167 ARG A N 1
ATOM 1362 C CA . ARG A 1 167 ? 14.616 9.771 5.582 1.00 80.50 167 ARG A CA 1
ATOM 1363 C C . ARG A 1 167 ? 14.596 10.366 6.982 1.00 80.50 167 ARG A C 1
ATOM 1365 O O . ARG A 1 167 ? 15.263 9.874 7.885 1.00 80.50 167 ARG A O 1
ATOM 1372 N N . ASP A 1 168 ? 13.766 11.382 7.172 1.00 82.88 168 ASP A N 1
ATOM 1373 C CA . ASP A 1 168 ? 13.475 11.973 8.479 1.00 82.88 168 ASP A CA 1
ATOM 1374 C C . ASP A 1 168 ? 11.996 12.378 8.537 1.00 82.88 168 ASP A C 1
ATOM 1376 O O . ASP A 1 168 ? 11.623 13.543 8.418 1.00 82.88 168 ASP A O 1
ATOM 1380 N N . GLU A 1 169 ? 11.132 11.366 8.587 1.00 83.19 169 GLU A N 1
ATOM 1381 C CA . GLU A 1 169 ? 9.677 11.503 8.530 1.00 83.19 169 GLU A CA 1
ATOM 1382 C C . GLU A 1 169 ? 9.004 10.472 9.456 1.00 83.19 169 GLU A C 1
ATOM 1384 O O . GLU A 1 169 ? 9.669 9.588 9.993 1.00 83.19 169 GLU A O 1
ATOM 1389 N N . GLY A 1 170 ? 7.700 10.611 9.728 1.00 86.38 170 GLY A N 1
ATOM 1390 C CA . GLY A 1 170 ? 6.926 9.607 10.483 1.00 86.38 170 GLY A CA 1
ATOM 1391 C C . GLY A 1 170 ? 7.364 9.344 11.932 1.00 86.38 170 GLY A C 1
ATOM 1392 O O . GLY A 1 170 ? 6.982 8.335 12.533 1.00 86.38 170 GLY A O 1
ATOM 1393 N N . GLY A 1 171 ? 8.160 10.247 12.510 1.00 89.62 171 GLY A N 1
ATOM 1394 C CA . GLY A 1 171 ? 8.685 10.127 13.872 1.00 89.62 171 GLY A CA 1
ATOM 1395 C C . GLY A 1 171 ? 9.868 9.168 14.020 1.00 89.62 171 GLY A C 1
ATOM 1396 O O . GLY A 1 171 ? 10.278 8.891 15.147 1.00 89.62 171 GLY A O 1
ATOM 1397 N N . LYS A 1 172 ? 10.427 8.656 12.915 1.00 89.75 172 LYS A N 1
ATOM 1398 C CA . LYS A 1 172 ? 11.617 7.800 12.933 1.00 89.75 172 LYS A CA 1
ATOM 1399 C C . LYS A 1 172 ? 12.599 8.171 11.827 1.00 89.75 172 LYS A C 1
ATOM 1401 O O . LYS A 1 172 ? 12.382 7.886 10.652 1.00 89.75 172 LYS A O 1
ATOM 1406 N N . HIS A 1 173 ? 13.736 8.724 12.229 1.00 89.00 173 HIS A N 1
ATOM 1407 C CA . HIS A 1 173 ? 14.853 8.953 11.324 1.00 89.00 173 HIS A CA 1
ATOM 1408 C C . HIS A 1 173 ? 15.409 7.631 10.765 1.00 89.00 173 HIS A C 1
ATOM 1410 O O . HIS A 1 173 ? 15.531 6.638 11.486 1.00 89.00 173 HIS A O 1
ATOM 1416 N N . GLY A 1 174 ? 15.772 7.635 9.484 1.00 89.06 174 GLY A N 1
ATOM 1417 C CA . GLY A 1 174 ? 16.455 6.538 8.810 1.00 89.06 174 GLY A CA 1
ATOM 1418 C C . GLY A 1 174 ? 15.577 5.331 8.464 1.00 89.06 174 GLY A C 1
ATOM 1419 O O . GLY A 1 174 ? 16.118 4.293 8.083 1.00 89.06 174 GLY A O 1
ATOM 1420 N N . GLU A 1 175 ? 14.248 5.421 8.583 1.00 93.38 175 GLU A N 1
ATOM 1421 C CA . GLU A 1 175 ? 13.319 4.304 8.350 1.00 93.38 175 GLU A CA 1
ATOM 1422 C C . GLU A 1 175 ? 12.287 4.654 7.263 1.00 93.38 175 GLU A C 1
ATOM 1424 O O . GLU A 1 175 ? 11.684 5.724 7.259 1.00 93.38 175 GLU A O 1
ATOM 1429 N N . ASN A 1 176 ? 12.063 3.738 6.319 1.00 95.75 176 ASN A N 1
ATOM 1430 C CA . ASN A 1 176 ? 10.852 3.723 5.503 1.00 95.75 176 ASN A CA 1
ATOM 1431 C C . ASN A 1 176 ? 9.815 2.853 6.219 1.00 95.75 176 ASN A C 1
ATOM 1433 O O . ASN A 1 176 ? 10.077 1.677 6.480 1.00 95.75 176 ASN A O 1
ATOM 1437 N N . GLN A 1 177 ? 8.660 3.442 6.527 1.00 97.50 177 GLN A N 1
ATOM 1438 C CA . GLN A 1 177 ? 7.658 2.868 7.418 1.00 97.50 177 GLN A CA 1
ATOM 1439 C C . GLN A 1 177 ? 6.417 2.359 6.667 1.00 97.50 177 GLN A C 1
ATOM 1441 O O . GLN A 1 177 ? 5.355 2.179 7.269 1.00 97.50 177 GLN A O 1
ATOM 1446 N N . LYS A 1 178 ? 6.515 2.113 5.353 1.00 98.44 178 LYS A N 1
ATOM 1447 C CA . LYS A 1 178 ? 5.416 1.544 4.546 1.00 98.44 178 LYS A CA 1
ATOM 1448 C C . LYS A 1 178 ? 5.217 0.046 4.732 1.00 98.44 178 LYS A C 1
ATOM 1450 O O . LYS A 1 178 ? 4.317 -0.530 4.126 1.00 98.44 178 LYS A O 1
ATOM 1455 N N . GLY A 1 179 ? 6.043 -0.601 5.548 1.00 98.75 179 GLY A N 1
ATOM 1456 C CA . GLY A 1 179 ? 5.966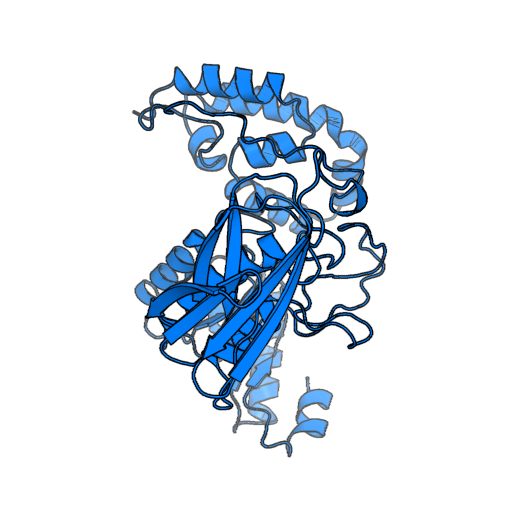 -2.027 5.798 1.00 98.75 179 GLY A CA 1
ATOM 1457 C C . GLY A 1 179 ? 4.586 -2.439 6.297 1.00 98.75 179 GLY A C 1
ATOM 1458 O O . GLY A 1 179 ? 4.022 -1.779 7.169 1.00 98.75 179 GLY A O 1
ATOM 1459 N N . LEU A 1 180 ? 4.078 -3.575 5.820 1.00 98.94 180 LEU A N 1
ATOM 1460 C CA . LEU A 1 180 ? 2.971 -4.293 6.467 1.00 98.94 180 LEU A CA 1
ATOM 1461 C C . LEU A 1 180 ? 3.398 -4.901 7.814 1.00 98.94 180 LEU A C 1
ATOM 1463 O O . LEU A 1 180 ? 2.573 -5.237 8.662 1.00 98.94 180 LEU A O 1
ATOM 1467 N N . VAL A 1 181 ? 4.703 -5.074 8.010 1.00 98.94 181 VAL A N 1
ATOM 1468 C CA . VAL A 1 181 ? 5.327 -5.616 9.215 1.00 98.94 181 VAL A CA 1
ATOM 1469 C C . VAL A 1 181 ? 6.492 -4.709 9.619 1.00 98.94 181 VAL A C 1
ATOM 1471 O O . VAL A 1 181 ? 7.166 -4.137 8.765 1.00 98.94 181 VAL A O 1
ATOM 1474 N N . THR A 1 182 ? 6.759 -4.573 10.915 1.00 98.81 182 THR A N 1
ATOM 1475 C CA . THR A 1 182 ? 7.841 -3.710 11.407 1.00 98.81 182 THR A CA 1
ATOM 1476 C C . THR A 1 182 ? 9.237 -4.182 11.021 1.00 98.81 182 THR A C 1
ATOM 1478 O O . THR A 1 182 ? 9.462 -5.353 10.696 1.00 98.81 182 THR A O 1
ATOM 1481 N N . PHE A 1 183 ? 10.207 -3.268 11.126 1.00 98.50 183 PHE A N 1
ATOM 1482 C CA . PHE A 1 183 ? 11.609 -3.509 10.775 1.00 98.50 183 PHE A CA 1
ATOM 1483 C C . PHE A 1 183 ? 12.201 -4.687 11.570 1.00 98.50 183 PHE A C 1
ATOM 1485 O O . PHE A 1 183 ? 12.890 -5.544 11.023 1.00 98.50 183 PHE A O 1
ATOM 1492 N N . ASP A 1 184 ? 11.854 -4.824 12.846 1.00 98.38 184 ASP A N 1
ATOM 1493 C CA . ASP A 1 184 ? 12.292 -5.942 13.690 1.00 98.38 184 ASP A CA 1
ATOM 1494 C C . ASP A 1 184 ? 11.452 -7.226 13.533 1.00 98.38 184 ASP A C 1
ATOM 1496 O O . ASP A 1 184 ? 11.684 -8.205 14.244 1.00 98.38 184 ASP A O 1
ATOM 1500 N N . ARG A 1 185 ? 10.488 -7.226 12.602 1.00 98.69 185 ARG A N 1
ATOM 1501 C CA . ARG A 1 185 ? 9.573 -8.329 12.266 1.00 98.69 185 ARG A CA 1
ATOM 1502 C C . ARG A 1 185 ? 8.602 -8.736 13.383 1.00 98.69 185 ARG A C 1
ATOM 1504 O O . ARG A 1 185 ? 7.930 -9.759 13.252 1.00 98.69 185 ARG A O 1
ATOM 1511 N N . LYS A 1 186 ? 8.486 -7.962 14.468 1.00 98.44 186 LYS A N 1
ATOM 1512 C CA . LYS A 1 186 ? 7.659 -8.347 15.626 1.00 98.44 186 LYS A CA 1
ATOM 1513 C C . LYS A 1 186 ? 6.198 -7.945 15.505 1.00 98.44 186 LYS A C 1
ATOM 1515 O O . LYS A 1 186 ? 5.334 -8.673 15.987 1.00 98.44 186 LYS A O 1
ATOM 1520 N N . ILE A 1 187 ? 5.915 -6.806 14.881 1.00 98.56 187 ILE A N 1
ATOM 1521 C CA . ILE A 1 187 ? 4.554 -6.285 14.760 1.00 98.56 187 ILE A CA 1
ATOM 1522 C C . ILE A 1 187 ? 4.104 -6.462 13.317 1.00 98.56 187 ILE A C 1
ATOM 1524 O O . ILE A 1 187 ? 4.694 -5.899 12.399 1.00 98.56 187 ILE A O 1
ATOM 1528 N N . LYS A 1 188 ? 3.036 -7.234 13.126 1.00 98.81 188 LYS A N 1
ATOM 1529 C CA . LYS A 1 188 ? 2.233 -7.205 11.900 1.00 98.81 188 LYS A CA 1
ATOM 1530 C C . LYS A 1 188 ? 1.232 -6.070 12.061 1.00 98.81 188 LYS A C 1
ATOM 1532 O O . LYS A 1 188 ? 0.423 -6.129 12.989 1.00 98.81 188 LYS A O 1
ATOM 1537 N N . LYS A 1 189 ? 1.336 -5.053 11.211 1.00 98.88 189 LYS A N 1
ATOM 1538 C CA . LYS A 1 189 ? 0.408 -3.923 11.192 1.00 98.88 189 LYS A CA 1
ATOM 1539 C C . LYS A 1 189 ? -0.962 -4.402 10.718 1.00 98.88 189 LYS A C 1
ATOM 1541 O O . LYS A 1 189 ? -1.065 -5.446 10.077 1.00 98.88 189 LYS A O 1
ATOM 1546 N N . ASP A 1 190 ? -2.019 -3.667 11.009 1.00 98.88 190 ASP A N 1
ATOM 1547 C CA . ASP A 1 190 ? -3.380 -4.067 10.650 1.00 98.88 190 ASP A CA 1
ATOM 1548 C C . ASP A 1 190 ? -3.554 -4.342 9.139 1.00 98.88 190 ASP A C 1
ATOM 1550 O O . ASP A 1 190 ? -4.147 -5.374 8.802 1.00 98.88 190 ASP A O 1
ATOM 1554 N N . PRO A 1 191 ? -2.949 -3.570 8.207 1.00 98.75 191 PRO A N 1
ATOM 1555 C CA . PRO A 1 191 ? -3.010 -3.880 6.776 1.00 98.75 191 PRO A CA 1
ATOM 1556 C C . PRO A 1 191 ? -2.399 -5.231 6.373 1.00 98.75 191 PRO A C 1
ATOM 1558 O O . PRO A 1 191 ? -2.793 -5.793 5.353 1.00 98.75 191 PRO A O 1
ATOM 1561 N N . PHE A 1 192 ? -1.497 -5.823 7.169 1.00 98.94 192 PHE A N 1
ATOM 1562 C CA . PHE A 1 192 ? -1.051 -7.206 6.943 1.00 98.94 192 PHE A CA 1
ATOM 1563 C C . PHE A 1 192 ? -2.242 -8.173 6.934 1.00 98.94 192 PHE A C 1
ATOM 1565 O O . PHE A 1 192 ? -2.323 -9.082 6.105 1.00 98.94 192 PHE A O 1
ATOM 1572 N N . TYR A 1 193 ? -3.176 -7.980 7.867 1.00 98.88 193 TYR A N 1
ATOM 1573 C CA . TYR A 1 193 ? -4.335 -8.849 8.021 1.00 98.88 193 TYR A CA 1
ATOM 1574 C C . TYR A 1 193 ? -5.395 -8.590 6.953 1.00 98.88 193 TYR A C 1
ATOM 1576 O O . TYR A 1 193 ? -6.096 -9.528 6.586 1.00 98.88 193 TYR A O 1
ATOM 1584 N N . LEU A 1 194 ? -5.453 -7.388 6.376 1.00 98.88 194 LEU A N 1
ATOM 1585 C CA . LEU A 1 194 ? -6.260 -7.132 5.184 1.00 98.88 194 LEU A CA 1
ATOM 1586 C C . LEU A 1 194 ? -5.805 -8.027 4.023 1.00 98.88 194 LEU A C 1
ATOM 1588 O O . LEU A 1 194 ? -6.603 -8.784 3.473 1.00 98.88 194 LEU A O 1
ATOM 1592 N N . TYR A 1 195 ? -4.511 -8.023 3.692 1.00 98.88 195 TYR A N 1
ATOM 1593 C CA . TYR A 1 195 ? -3.990 -8.900 2.638 1.00 98.88 195 TYR A CA 1
ATOM 1594 C C . TYR A 1 195 ? -4.121 -10.381 3.000 1.00 98.88 195 TYR A C 1
ATOM 1596 O O . TYR A 1 195 ? -4.426 -11.197 2.130 1.00 98.88 195 TYR A O 1
ATOM 1604 N N . LYS A 1 196 ? -3.990 -10.748 4.285 1.00 98.81 196 LYS A N 1
ATOM 1605 C CA . LYS A 1 196 ? -4.320 -12.109 4.742 1.00 98.81 196 LYS A CA 1
ATOM 1606 C C . LYS A 1 196 ? -5.784 -12.454 4.438 1.00 98.81 196 LYS A C 1
ATOM 1608 O O . LYS A 1 196 ? -6.038 -13.577 4.011 1.00 98.81 196 LYS A O 1
ATOM 1613 N N . ALA A 1 197 ? -6.724 -11.520 4.607 1.00 98.69 197 ALA A N 1
ATOM 1614 C CA . ALA A 1 197 ? -8.136 -11.726 4.282 1.00 98.69 197 ALA A CA 1
ATOM 1615 C C . ALA A 1 197 ? -8.324 -11.998 2.788 1.00 98.69 197 ALA A C 1
ATOM 1617 O O . ALA A 1 197 ? -9.018 -12.944 2.424 1.00 98.69 197 ALA A O 1
ATOM 1618 N N . TYR A 1 198 ? -7.697 -11.202 1.922 1.00 98.38 198 TYR A N 1
ATOM 1619 C CA . TYR A 1 198 ? -7.830 -11.362 0.473 1.00 98.38 198 TYR A CA 1
ATOM 1620 C C . TYR A 1 198 ? -7.131 -12.617 -0.067 1.00 98.38 198 TYR A C 1
ATOM 1622 O O . TYR A 1 198 ? -7.661 -13.267 -0.967 1.00 98.38 198 TYR A O 1
ATOM 1630 N N . TRP A 1 199 ? -5.948 -12.961 0.448 1.00 97.19 199 TRP A N 1
ATOM 1631 C CA . TRP A 1 199 ? -5.054 -13.918 -0.218 1.00 97.19 199 TRP A CA 1
ATOM 1632 C C . TRP A 1 199 ? -4.868 -15.247 0.520 1.00 97.19 199 TRP A C 1
ATOM 1634 O O . TRP A 1 199 ? -4.507 -16.246 -0.106 1.00 97.19 199 TRP A O 1
ATOM 1644 N N . SER A 1 200 ? -5.102 -15.303 1.836 1.00 98.25 200 SER A N 1
ATOM 1645 C CA . SER A 1 200 ? -4.947 -16.547 2.596 1.00 98.25 200 SER A CA 1
ATOM 1646 C C . SER A 1 200 ? -6.204 -17.410 2.547 1.00 98.25 200 SER A C 1
ATOM 1648 O O . SER A 1 200 ? -7.327 -16.931 2.700 1.00 98.25 200 SER A O 1
ATOM 1650 N N . LYS A 1 201 ? -5.994 -18.725 2.436 1.00 97.75 201 LYS A N 1
ATOM 1651 C CA . LYS A 1 201 ? -7.042 -19.745 2.607 1.00 97.75 201 LYS A CA 1
ATOM 1652 C C . LYS A 1 201 ? -7.243 -20.159 4.065 1.00 97.75 201 LYS A C 1
ATOM 1654 O O . LYS A 1 201 ? -8.197 -20.865 4.359 1.00 97.75 201 LYS A O 1
ATOM 1659 N N . GLU A 1 202 ? -6.329 -19.777 4.957 1.00 98.31 202 GLU A N 1
ATOM 1660 C CA . GLU A 1 202 ? -6.426 -20.060 6.391 1.00 98.31 202 GLU A CA 1
ATOM 1661 C C . GLU A 1 202 ? -7.533 -19.187 7.004 1.00 98.31 202 GLU A C 1
ATOM 1663 O O . GLU A 1 202 ? -7.395 -17.960 6.968 1.00 98.31 202 GLU A O 1
ATOM 1668 N N . PRO A 1 203 ? -8.612 -19.770 7.554 1.00 98.38 203 PRO A N 1
ATOM 1669 C CA . PRO A 1 203 ? -9.685 -19.003 8.176 1.00 98.38 203 PRO A CA 1
ATOM 1670 C C . PRO A 1 203 ? -9.194 -18.203 9.387 1.00 98.38 203 PRO A C 1
ATOM 1672 O O . PRO A 1 203 ? -8.461 -18.728 10.227 1.00 98.38 203 PRO A O 1
ATOM 1675 N N . PHE A 1 204 ? -9.577 -16.929 9.487 1.00 98.75 204 PHE A N 1
ATOM 1676 C CA . PHE A 1 204 ? -9.217 -16.095 10.636 1.00 98.75 204 PHE A CA 1
ATOM 1677 C C . PHE A 1 204 ? -10.159 -14.902 10.822 1.00 98.75 204 PHE A C 1
ATOM 1679 O O . PHE A 1 204 ? -10.905 -14.523 9.921 1.00 98.75 204 PHE A O 1
ATOM 1686 N N . VAL A 1 205 ? -10.058 -14.271 11.990 1.00 98.75 205 VAL A N 1
ATOM 1687 C CA . VAL A 1 205 ? -10.656 -12.973 12.325 1.00 98.75 205 VAL A CA 1
ATOM 1688 C C . VAL A 1 205 ? -9.570 -12.117 12.977 1.00 98.75 205 VAL A C 1
ATOM 1690 O O . VAL A 1 205 ? -8.818 -12.622 13.810 1.00 98.75 205 VAL A O 1
ATOM 1693 N N . HIS A 1 206 ? -9.474 -10.840 12.610 1.00 98.81 206 HIS A N 1
ATOM 1694 C CA . HIS A 1 206 ? -8.539 -9.873 13.193 1.00 98.81 206 HIS A CA 1
ATOM 1695 C C . HIS A 1 206 ? -9.252 -8.564 13.525 1.00 98.81 206 HIS A C 1
ATOM 1697 O O . HIS A 1 206 ? -9.763 -7.906 12.623 1.00 98.81 206 HIS A O 1
ATOM 1703 N N . LEU A 1 207 ? -9.268 -8.174 14.801 1.00 98.62 207 LEU A N 1
ATOM 1704 C CA . LEU A 1 207 ? -9.683 -6.835 15.219 1.00 98.62 207 LEU A CA 1
ATOM 1705 C C . LEU A 1 207 ? -8.547 -5.836 14.988 1.00 98.62 207 LEU A C 1
ATOM 1707 O O . LEU A 1 207 ? -7.460 -5.983 15.548 1.00 98.62 207 LEU A O 1
ATOM 1711 N N . CYS A 1 208 ? -8.829 -4.801 14.203 1.00 98.69 208 CYS A N 1
ATOM 1712 C CA . CYS A 1 208 ? -7.912 -3.688 13.977 1.00 98.69 208 CYS A CA 1
ATOM 1713 C C . CYS A 1 208 ? -7.920 -2.716 15.164 1.00 98.69 208 CYS A C 1
ATOM 1715 O O . CYS A 1 208 ? -8.829 -2.717 16.000 1.00 98.69 208 CYS A O 1
ATOM 1717 N N . GLY A 1 209 ? -6.912 -1.851 15.232 1.00 97.88 209 GLY A N 1
ATOM 1718 C CA . GLY A 1 209 ? -6.806 -0.812 16.249 1.00 97.88 209 GLY A CA 1
ATOM 1719 C C . GLY A 1 209 ? -6.430 -1.354 17.625 1.00 97.88 209 GLY A C 1
ATOM 1720 O O . GLY A 1 209 ? -6.722 -0.710 18.630 1.00 97.88 209 GLY A O 1
ATOM 1721 N N . SER A 1 210 ? -5.762 -2.514 17.705 1.00 98.00 210 SER A N 1
ATOM 1722 C CA . SER A 1 210 ? -5.307 -3.088 18.983 1.00 98.00 210 SER A CA 1
ATOM 1723 C C . SER A 1 210 ? -4.290 -2.200 19.716 1.00 98.00 210 SER A C 1
ATOM 1725 O O . SER A 1 210 ? -4.061 -2.378 20.909 1.00 98.00 210 SER A O 1
ATOM 1727 N N . ARG A 1 211 ? -3.643 -1.278 18.990 1.00 98.25 211 ARG A N 1
ATOM 1728 C CA . ARG A 1 211 ? -2.715 -0.262 19.512 1.00 98.25 211 ARG A CA 1
ATOM 1729 C C . ARG A 1 211 ? -3.408 1.072 19.832 1.00 98.25 211 ARG A C 1
ATOM 1731 O O . ARG A 1 211 ? -2.843 1.868 20.575 1.00 98.25 211 ARG A O 1
ATOM 1738 N N . TYR A 1 212 ? -4.641 1.281 19.358 1.00 98.25 212 TYR A N 1
ATOM 1739 C CA . TYR A 1 212 ? -5.477 2.441 19.677 1.00 98.25 212 TYR A CA 1
ATOM 1740 C C . TYR A 1 212 ? -6.381 2.144 20.882 1.00 98.25 212 TYR A C 1
ATOM 1742 O O . TYR A 1 212 ? -7.580 1.874 20.749 1.00 98.25 212 TYR A O 1
ATOM 1750 N N . VAL A 1 213 ? -5.762 2.114 22.064 1.00 98.38 213 VAL A N 1
ATOM 1751 C CA . VAL A 1 213 ? -6.414 1.730 23.324 1.00 98.38 213 VAL A CA 1
ATOM 1752 C C . VAL A 1 213 ? -7.212 2.896 23.899 1.00 98.38 213 VAL A C 1
ATOM 1754 O O . VAL A 1 213 ? -8.398 2.729 24.176 1.00 98.38 213 VAL A O 1
ATOM 1757 N N . ASP A 1 214 ? -6.589 4.066 24.063 1.00 98.44 214 ASP A N 1
ATOM 1758 C CA . ASP A 1 214 ? -7.240 5.248 24.636 1.00 98.44 214 ASP A CA 1
ATOM 1759 C C . ASP A 1 214 ? -8.000 6.032 23.561 1.00 98.44 214 ASP A C 1
ATOM 1761 O O . ASP A 1 214 ? -7.407 6.616 22.655 1.00 98.44 214 ASP A O 1
ATOM 1765 N N . ARG A 1 215 ? -9.328 6.066 23.661 1.00 98.25 215 ARG A N 1
ATOM 1766 C CA . ARG A 1 215 ? -10.205 6.672 22.652 1.00 98.25 215 ARG A CA 1
ATOM 1767 C C . ARG A 1 215 ? -11.021 7.800 23.259 1.00 98.25 215 ARG A C 1
ATOM 1769 O O . ARG A 1 215 ? -11.586 7.641 24.341 1.00 98.25 215 ARG A O 1
ATOM 1776 N N . ALA A 1 216 ? -11.049 8.947 22.588 1.00 97.81 216 ALA A N 1
ATOM 1777 C CA . ALA A 1 216 ? -11.678 10.161 23.109 1.00 97.81 216 ALA A CA 1
ATOM 1778 C C . ALA A 1 216 ? -13.099 10.365 22.570 1.00 97.81 216 ALA A C 1
ATOM 1780 O O . ALA A 1 216 ? -13.881 11.101 23.164 1.00 97.81 216 ALA A O 1
ATOM 1781 N N . GLU A 1 217 ? -13.457 9.700 21.480 1.00 97.69 217 GLU A N 1
ATOM 1782 C CA . GLU A 1 217 ? -14.804 9.681 20.927 1.00 97.69 217 GLU A CA 1
ATOM 1783 C C . GLU A 1 217 ? -15.775 8.840 21.774 1.00 97.69 217 GLU A C 1
ATOM 1785 O O . GLU A 1 217 ? -15.388 7.861 22.412 1.00 97.69 217 GLU A O 1
ATOM 1790 N N . ASP A 1 218 ? -17.055 9.221 21.789 1.00 97.69 218 ASP A N 1
ATOM 1791 C CA . ASP A 1 218 ? -18.102 8.488 22.522 1.00 97.69 218 ASP A CA 1
ATOM 1792 C C . ASP A 1 218 ? -18.564 7.232 21.775 1.00 97.69 218 ASP A C 1
ATOM 1794 O O . ASP A 1 218 ? -18.936 6.231 22.389 1.00 97.69 218 ASP A O 1
ATOM 1798 N N . VAL A 1 219 ? -18.530 7.283 20.442 1.00 98.12 219 VAL A N 1
ATOM 1799 C CA . VAL A 1 219 ? -18.803 6.160 19.546 1.00 98.12 219 VAL A CA 1
ATOM 1800 C C . VAL A 1 219 ? -17.564 5.953 18.704 1.00 98.12 219 VAL A C 1
ATOM 1802 O O . VAL A 1 219 ? -17.179 6.838 17.947 1.00 98.12 219 VAL A O 1
ATOM 1805 N N . THR A 1 220 ? -16.936 4.795 18.863 1.00 97.69 220 THR A N 1
ATOM 1806 C CA . THR A 1 220 ? -15.702 4.465 18.163 1.00 97.69 220 THR A CA 1
ATOM 1807 C C . THR A 1 220 ? -15.965 3.496 17.021 1.00 97.69 220 THR A C 1
ATOM 1809 O O . THR A 1 220 ? -16.783 2.576 17.141 1.00 97.69 220 THR A O 1
ATOM 1812 N N . GLU A 1 221 ? -15.244 3.681 15.919 1.00 98.06 221 GLU A N 1
ATOM 1813 C CA . GLU A 1 221 ? -15.227 2.705 14.843 1.00 98.06 221 GLU A CA 1
ATOM 1814 C C . GLU A 1 221 ? -14.425 1.468 15.278 1.00 98.06 221 GLU A C 1
ATOM 1816 O O . GLU A 1 221 ? -13.284 1.548 15.747 1.00 98.06 221 GLU A O 1
ATOM 1821 N N . ILE A 1 222 ? -15.030 0.295 15.108 1.00 98.31 222 ILE A N 1
ATOM 1822 C CA . ILE A 1 222 ? -14.364 -0.993 15.262 1.00 98.31 222 ILE A CA 1
ATOM 1823 C C . ILE A 1 222 ? -14.318 -1.670 13.904 1.00 98.31 222 ILE A C 1
ATOM 1825 O O . ILE A 1 222 ? -15.351 -2.002 13.322 1.00 98.31 222 ILE A O 1
ATOM 1829 N N . LYS A 1 223 ? -13.100 -1.904 13.427 1.00 98.31 223 LYS A N 1
ATOM 1830 C CA . LYS A 1 223 ? -12.824 -2.532 12.142 1.00 98.31 223 LYS A CA 1
ATOM 1831 C C . LYS A 1 223 ? -12.288 -3.943 12.341 1.00 98.31 223 LYS A C 1
ATOM 1833 O O . LYS A 1 223 ? -11.442 -4.185 13.204 1.00 98.31 223 LYS A O 1
ATOM 1838 N N . VAL A 1 224 ? -12.784 -4.879 11.542 1.00 98.81 224 VAL A N 1
ATOM 1839 C CA . VAL A 1 224 ? -12.399 -6.290 11.567 1.00 98.81 224 VAL A CA 1
ATOM 1840 C C . VAL A 1 224 ? -12.026 -6.736 10.159 1.00 98.81 224 VAL A C 1
ATOM 1842 O O . VAL A 1 224 ? -12.792 -6.522 9.220 1.00 98.81 224 VAL A O 1
ATOM 1845 N N . TYR A 1 225 ? -10.885 -7.413 10.031 1.00 98.88 225 TYR A N 1
ATOM 1846 C CA . TYR A 1 225 ? -10.504 -8.123 8.814 1.00 98.88 225 TYR A CA 1
ATOM 1847 C C . TYR A 1 225 ? -10.720 -9.626 8.969 1.00 98.88 225 TYR A C 1
ATOM 1849 O O . TYR A 1 225 ? -10.292 -10.227 9.957 1.00 98.88 225 TYR A O 1
ATOM 1857 N N . SER A 1 226 ? -11.387 -10.246 7.997 1.00 98.81 226 SER A N 1
ATOM 1858 C CA . SER A 1 226 ? -11.651 -11.688 8.001 1.00 98.81 226 SER A CA 1
ATOM 1859 C C . SER A 1 226 ? -11.936 -12.217 6.599 1.00 98.81 226 SER A C 1
ATOM 1861 O O . SER A 1 226 ? -12.592 -11.558 5.804 1.00 98.81 226 SER A O 1
ATOM 1863 N N . ASN A 1 227 ? -11.489 -13.435 6.293 1.00 98.50 227 ASN A N 1
ATOM 1864 C CA . ASN A 1 227 ? -11.888 -14.157 5.078 1.00 98.50 227 ASN A CA 1
ATOM 1865 C C . ASN A 1 227 ? -13.157 -15.014 5.260 1.00 98.50 227 ASN A C 1
ATOM 1867 O O . ASN A 1 227 ? -13.513 -15.766 4.352 1.00 98.50 227 ASN A O 1
ATOM 1871 N N . LEU A 1 228 ? -13.831 -14.908 6.407 1.00 98.50 228 LEU A N 1
ATOM 1872 C CA . LEU A 1 228 ? -15.099 -15.571 6.698 1.00 98.50 228 LEU A CA 1
ATOM 1873 C C . LEU A 1 228 ? -16.283 -14.650 6.345 1.00 98.50 228 LEU A C 1
ATOM 1875 O O . LEU A 1 228 ? -16.137 -13.432 6.399 1.00 98.50 228 LEU A O 1
ATOM 1879 N N . PRO A 1 229 ? -17.455 -15.206 5.986 1.00 97.81 229 PRO A N 1
ATOM 1880 C CA . PRO A 1 229 ? -18.564 -14.434 5.407 1.00 97.81 229 PRO A CA 1
ATOM 1881 C C . PRO A 1 229 ? -19.360 -13.599 6.421 1.00 97.81 229 PRO A C 1
ATOM 1883 O O . PRO A 1 229 ? -20.215 -12.802 6.036 1.00 97.81 229 PRO A O 1
ATOM 1886 N N . GLU A 1 230 ? -19.135 -13.807 7.717 1.00 98.38 230 GLU A N 1
ATOM 1887 C CA . GLU A 1 230 ? -19.903 -13.179 8.787 1.00 98.38 230 GLU A CA 1
ATOM 1888 C C . GLU A 1 230 ? -19.019 -12.926 10.006 1.00 98.38 230 GLU A C 1
ATOM 1890 O O . GLU A 1 230 ? -18.220 -13.782 10.378 1.00 98.38 230 GLU A O 1
ATOM 1895 N N . VAL A 1 231 ? -19.186 -11.776 10.656 1.00 98.75 231 VAL A N 1
ATOM 1896 C CA . VAL A 1 231 ? -18.509 -11.420 11.906 1.00 98.75 231 VAL A CA 1
ATOM 1897 C C . VAL A 1 231 ? -19.540 -10.927 12.914 1.00 98.75 231 VAL A C 1
ATOM 1899 O O . VAL A 1 231 ? -20.361 -10.063 12.614 1.00 98.75 231 VAL A O 1
ATOM 1902 N N . SER A 1 232 ? -19.470 -11.453 14.135 1.00 98.88 232 SER A N 1
ATOM 1903 C CA . SER A 1 232 ? -20.239 -10.977 15.286 1.00 98.88 232 SER A CA 1
ATOM 1904 C C . SER A 1 232 ? -19.336 -10.212 16.246 1.00 98.88 232 SER A C 1
ATOM 1906 O O . SER A 1 232 ? -18.321 -10.752 16.692 1.00 98.88 232 SER A O 1
ATOM 1908 N N . LEU A 1 233 ? -19.710 -8.978 16.581 1.00 98.81 233 LEU A N 1
ATOM 1909 C CA . LEU A 1 233 ? -18.990 -8.131 17.526 1.00 98.81 233 LEU A CA 1
ATOM 1910 C C . LEU A 1 233 ? -19.623 -8.205 18.916 1.00 98.81 233 LEU A C 1
ATOM 1912 O O . LEU A 1 233 ? -20.837 -8.074 19.068 1.00 98.81 233 LEU A O 1
ATOM 1916 N N . TYR A 1 234 ? -18.789 -8.358 19.937 1.00 98.81 234 TYR A N 1
ATOM 1917 C CA . TYR A 1 234 ? -19.173 -8.405 21.338 1.00 98.81 234 TYR A CA 1
ATOM 1918 C C . TYR A 1 234 ? -18.463 -7.293 22.114 1.00 98.81 234 TYR A C 1
ATOM 1920 O O . TYR A 1 234 ? -17.264 -7.071 21.935 1.00 98.81 234 TYR A O 1
ATOM 1928 N N . LYS A 1 235 ? -19.192 -6.634 23.017 1.00 98.62 235 LYS A N 1
ATOM 1929 C CA . LYS A 1 235 ? -18.655 -5.695 24.008 1.00 98.62 235 LYS A CA 1
ATOM 1930 C C . LYS A 1 235 ? -18.899 -6.275 25.393 1.00 98.62 235 LYS A C 1
ATOM 1932 O O . LYS A 1 235 ? -20.042 -6.543 25.754 1.00 98.62 235 LYS A O 1
ATOM 1937 N N . ASP A 1 236 ? -17.828 -6.508 26.143 1.00 98.38 236 ASP A N 1
ATOM 1938 C CA . ASP A 1 236 ? -17.870 -7.086 27.494 1.00 98.38 236 ASP A CA 1
ATOM 1939 C C . ASP A 1 236 ? -18.649 -8.414 27.555 1.00 98.38 236 ASP A C 1
ATOM 1941 O O . ASP A 1 236 ? -19.425 -8.684 28.472 1.00 98.38 236 ASP A O 1
ATOM 1945 N N . GLY A 1 237 ? -18.464 -9.245 26.525 1.00 97.81 237 GLY A N 1
ATOM 1946 C CA . GLY A 1 237 ? -19.116 -10.548 26.383 1.00 97.81 237 GLY A CA 1
ATOM 1947 C C . GLY A 1 237 ? -20.569 -10.498 25.896 1.00 97.81 237 GLY A C 1
ATOM 1948 O O . GLY A 1 237 ? -21.148 -11.554 25.645 1.00 97.81 237 GLY A O 1
ATOM 1949 N N . GLN A 1 238 ? -21.155 -9.312 25.717 1.00 98.31 238 GLN A N 1
ATOM 1950 C CA . GLN A 1 238 ? -22.505 -9.146 25.177 1.00 98.31 238 GLN A CA 1
ATOM 1951 C C . GLN A 1 238 ? -22.454 -8.899 23.672 1.00 98.31 238 GLN A C 1
ATOM 1953 O O . GLN A 1 238 ? -21.684 -8.059 23.210 1.00 98.31 238 GLN A O 1
ATOM 1958 N N . LEU A 1 239 ? -23.279 -9.624 22.915 1.00 98.50 239 LEU A N 1
ATOM 1959 C CA . LEU A 1 239 ? -23.411 -9.427 21.473 1.00 98.50 239 LEU A CA 1
ATOM 1960 C C . LEU A 1 239 ? -23.933 -8.014 21.195 1.00 98.50 239 LEU A C 1
ATOM 1962 O O . LEU A 1 239 ? -24.967 -7.619 21.731 1.00 98.50 239 LEU A O 1
ATOM 1966 N N . VAL A 1 240 ? -23.218 -7.281 20.348 1.00 98.19 240 VAL A N 1
ATOM 1967 C CA . VAL A 1 240 ? -23.601 -5.947 19.877 1.00 98.19 240 VAL A CA 1
ATOM 1968 C C . VAL A 1 240 ? -24.319 -6.066 18.542 1.00 98.19 240 VAL A C 1
ATOM 1970 O O . VAL A 1 240 ? -25.454 -5.623 18.405 1.00 98.19 240 VAL A O 1
ATOM 1973 N N . GLU A 1 241 ? -23.656 -6.671 17.559 1.00 98.44 241 GLU A N 1
ATOM 1974 C CA . GLU A 1 241 ? -24.140 -6.745 16.185 1.00 98.44 241 GLU A CA 1
ATOM 1975 C C . GLU A 1 241 ? -23.466 -7.912 15.451 1.00 98.44 241 GLU A C 1
ATOM 1977 O O . GLU A 1 241 ? -22.313 -8.251 15.728 1.00 98.44 241 GLU A O 1
ATOM 1982 N N . THR A 1 242 ? -24.173 -8.494 14.485 1.00 98.62 242 THR A N 1
ATOM 1983 C CA . THR A 1 242 ? -23.629 -9.459 13.526 1.00 98.62 242 THR A CA 1
ATOM 1984 C C . THR A 1 242 ? -23.755 -8.879 12.125 1.00 98.62 242 THR A C 1
ATOM 1986 O O . THR A 1 242 ? -24.837 -8.439 11.738 1.00 98.62 242 THR A O 1
ATOM 1989 N N . LYS A 1 243 ? -22.660 -8.886 11.359 1.00 98.62 243 LYS A N 1
ATOM 1990 C CA . LYS A 1 243 ? -22.625 -8.416 9.971 1.00 98.62 243 LYS A CA 1
ATOM 1991 C C . LYS A 1 243 ? -22.156 -9.513 9.036 1.00 98.62 243 LYS A C 1
ATOM 1993 O O . LYS A 1 243 ? -21.138 -10.152 9.289 1.00 98.62 243 LYS A O 1
ATOM 1998 N N . GLN A 1 244 ? -22.872 -9.662 7.929 1.00 98.06 244 GLN A N 1
ATOM 1999 C CA . GLN A 1 244 ? -22.388 -10.378 6.755 1.00 98.06 244 GLN A CA 1
ATOM 2000 C C . GLN A 1 244 ? -21.621 -9.409 5.863 1.00 98.06 244 GLN A C 1
ATOM 2002 O O . GLN A 1 244 ? -21.956 -8.225 5.795 1.00 98.06 244 GLN A O 1
ATOM 2007 N N . GLY A 1 245 ? -20.584 -9.898 5.201 1.00 94.88 245 GLY A N 1
ATOM 2008 C CA . GLY A 1 245 ? -19.696 -9.045 4.428 1.00 94.88 245 GLY A CA 1
ATOM 2009 C C . GLY A 1 245 ? -18.547 -9.820 3.815 1.00 94.88 245 GLY A C 1
ATOM 2010 O O . GLY A 1 245 ? -18.481 -11.046 3.903 1.00 94.88 245 GLY A O 1
ATOM 2011 N N . ASP A 1 246 ? -17.645 -9.079 3.185 1.00 94.75 246 ASP A N 1
ATOM 2012 C CA . ASP A 1 246 ? -16.475 -9.644 2.537 1.00 94.75 246 ASP A CA 1
ATOM 2013 C C . ASP A 1 246 ? -15.225 -8.851 2.917 1.00 94.75 246 ASP A C 1
ATOM 2015 O O . ASP A 1 246 ? -15.134 -7.655 2.648 1.00 94.75 246 ASP A O 1
ATOM 2019 N N . LYS A 1 247 ? -14.257 -9.536 3.536 1.00 98.06 247 LYS A N 1
ATOM 2020 C CA . LYS A 1 247 ? -12.921 -9.041 3.919 1.00 98.06 247 LYS A CA 1
ATOM 2021 C C . LYS A 1 247 ? -12.884 -7.971 5.007 1.00 98.06 247 LYS A C 1
ATOM 2023 O O . LYS A 1 247 ? -12.106 -8.132 5.945 1.00 98.06 247 LYS A O 1
ATOM 2028 N N . VAL A 1 248 ? -13.701 -6.927 4.909 1.00 98.50 248 VAL A N 1
ATOM 2029 C CA . VAL A 1 248 ? -13.714 -5.759 5.798 1.00 98.50 248 VAL A CA 1
ATOM 2030 C C . VAL A 1 248 ? -15.087 -5.616 6.447 1.00 98.50 248 VAL A C 1
ATOM 2032 O O . VAL A 1 248 ? -16.107 -5.550 5.765 1.00 98.50 248 VAL A O 1
ATOM 2035 N N . PHE A 1 249 ? -15.111 -5.543 7.776 1.00 98.69 249 PHE A N 1
ATOM 2036 C CA . PHE A 1 249 ? -16.325 -5.348 8.565 1.00 98.69 249 PHE A CA 1
ATOM 2037 C C . PHE A 1 249 ? -16.128 -4.161 9.501 1.00 98.69 249 PHE A C 1
ATOM 2039 O O . PHE A 1 249 ? -15.172 -4.133 10.274 1.00 98.69 249 PHE A O 1
ATOM 2046 N N . THR A 1 250 ? -17.061 -3.215 9.468 1.00 98.19 250 THR A N 1
ATOM 2047 C CA . THR A 1 250 ? -16.992 -1.988 10.268 1.00 98.19 250 THR A CA 1
ATOM 2048 C C . THR A 1 250 ? -18.208 -1.881 11.171 1.00 98.19 250 THR A C 1
ATOM 2050 O O . THR A 1 250 ? -19.337 -2.056 10.713 1.00 98.19 250 THR A O 1
ATOM 2053 N N . PHE A 1 251 ? -17.998 -1.560 12.441 1.00 98.50 251 PHE A N 1
ATOM 2054 C CA . PHE A 1 251 ? -19.032 -1.400 13.459 1.00 98.50 251 PHE A CA 1
ATOM 2055 C C . PHE A 1 251 ? -18.882 -0.042 14.141 1.00 98.50 251 PHE A C 1
ATOM 2057 O O . PHE A 1 251 ? -17.768 0.445 14.312 1.00 98.50 251 PHE A O 1
ATOM 2064 N N . GLN A 1 252 ? -20.000 0.543 14.564 1.00 98.19 252 GLN A N 1
ATOM 2065 C CA . GLN A 1 252 ? -20.013 1.772 15.356 1.00 98.19 252 GLN A CA 1
ATOM 2066 C C . GLN A 1 252 ? -20.369 1.411 16.794 1.00 98.19 252 GLN A C 1
ATOM 2068 O O . GLN A 1 252 ? -21.463 0.907 17.055 1.00 98.19 252 GLN A O 1
ATOM 2073 N N . LEU A 1 253 ? -19.433 1.612 17.721 1.00 98.25 253 LEU A N 1
ATOM 2074 C CA . LEU A 1 253 ? -19.545 1.096 19.079 1.00 98.25 253 LEU A CA 1
ATOM 2075 C C . LEU A 1 253 ? -19.481 2.215 20.125 1.00 98.25 253 LEU A C 1
ATOM 2077 O O . LEU A 1 253 ? -18.415 2.792 20.336 1.00 98.25 253 LEU A O 1
ATOM 2081 N N . PRO A 1 254 ? -20.577 2.481 20.857 1.00 98.06 254 PRO A N 1
ATOM 2082 C CA . PRO A 1 254 ? -20.538 3.374 22.007 1.00 98.06 254 PRO A CA 1
ATOM 2083 C C . PRO A 1 254 ? -19.651 2.819 23.128 1.00 98.06 254 PRO A C 1
ATOM 2085 O O . PRO A 1 254 ? -19.820 1.659 23.537 1.00 98.06 254 PRO A O 1
ATOM 2088 N N . ILE A 1 255 ? -18.766 3.656 23.668 1.00 97.94 255 ILE A N 1
ATOM 2089 C CA . ILE A 1 255 ? -17.843 3.334 24.763 1.00 97.94 255 ILE A CA 1
ATOM 2090 C C . ILE A 1 255 ? -17.990 4.335 25.915 1.00 97.94 255 ILE A C 1
ATOM 2092 O O . ILE A 1 255 ? -18.197 5.524 25.712 1.00 97.94 255 ILE A O 1
ATOM 2096 N N . THR A 1 256 ? -17.899 3.848 27.151 1.00 96.94 256 THR A N 1
ATOM 2097 C CA . THR A 1 256 ? -18.106 4.658 28.369 1.00 96.94 256 THR A CA 1
ATOM 2098 C C . THR A 1 256 ? -17.014 4.460 29.419 1.00 96.94 256 THR A C 1
ATOM 2100 O O . THR A 1 256 ? -17.073 5.043 30.496 1.00 96.94 256 THR A O 1
ATOM 2103 N N . GLY A 1 257 ? -16.035 3.601 29.147 1.00 97.25 257 GLY A N 1
ATOM 2104 C CA . GLY A 1 257 ? -14.930 3.301 30.047 1.00 97.25 257 GLY A CA 1
ATOM 2105 C C . GLY A 1 257 ? -14.016 2.255 29.427 1.00 97.25 257 GLY A C 1
ATOM 2106 O O . GLY A 1 257 ? -13.767 2.277 28.222 1.00 97.25 257 GLY A O 1
ATOM 2107 N N . LYS A 1 258 ? -13.537 1.322 30.250 1.00 98.50 258 LYS A N 1
ATOM 2108 C CA . LYS A 1 258 ? -12.742 0.182 29.786 1.00 98.50 258 LYS A CA 1
ATOM 2109 C C . LYS A 1 258 ? -13.656 -0.925 29.290 1.00 98.50 258 LYS A C 1
ATOM 2111 O O . LYS A 1 258 ? -14.510 -1.381 30.044 1.00 98.50 258 LYS A O 1
ATOM 2116 N N . HIS A 1 259 ? -13.427 -1.368 28.063 1.00 98.56 259 HIS A N 1
ATOM 2117 C CA . HIS A 1 259 ? -14.200 -2.414 27.416 1.00 98.56 259 HIS A CA 1
ATOM 2118 C C . HIS A 1 259 ? -13.285 -3.470 26.797 1.00 98.56 259 HIS A C 1
ATOM 2120 O O . HIS A 1 259 ? -12.253 -3.151 26.199 1.00 98.56 259 HIS A O 1
ATOM 2126 N N . SER A 1 260 ? -13.696 -4.730 26.921 1.00 98.62 260 SER A N 1
ATOM 2127 C CA . SER A 1 260 ? -13.143 -5.843 26.151 1.00 98.62 260 SER A CA 1
ATOM 2128 C C . SER A 1 260 ? -13.979 -6.015 24.893 1.00 98.62 260 SER A C 1
ATOM 2130 O O . SER A 1 260 ? -15.175 -6.306 24.981 1.00 98.62 260 SER A O 1
ATOM 2132 N N . ILE A 1 261 ? -13.359 -5.832 23.730 1.00 98.81 261 ILE A N 1
ATOM 2133 C CA . ILE A 1 261 ? -14.030 -5.939 22.435 1.00 98.81 261 ILE A CA 1
ATOM 2134 C C . ILE A 1 261 ? -13.583 -7.228 21.773 1.00 98.81 261 ILE A C 1
ATOM 2136 O O . ILE A 1 261 ? -12.388 -7.448 21.600 1.00 98.81 261 ILE A O 1
ATOM 2140 N N . GLU A 1 262 ? -14.536 -8.075 21.408 1.00 98.88 262 GLU A N 1
ATOM 2141 C CA . GLU A 1 262 ? -14.268 -9.365 20.782 1.00 98.88 262 GLU A CA 1
ATOM 2142 C C . GLU A 1 262 ? -15.029 -9.487 19.465 1.00 98.88 262 GLU A C 1
ATOM 2144 O O . GLU A 1 262 ? -16.233 -9.253 19.407 1.00 98.88 262 GLU A O 1
ATOM 2149 N N . ALA A 1 263 ? -14.334 -9.894 18.408 1.00 98.81 263 ALA A N 1
ATOM 2150 C CA . ALA A 1 263 ? -14.940 -10.277 17.144 1.00 98.81 263 ALA A CA 1
ATOM 2151 C C . ALA A 1 263 ? -14.885 -11.798 17.028 1.00 98.81 263 ALA A C 1
ATOM 2153 O O . ALA A 1 263 ? -13.830 -12.391 17.254 1.00 98.81 263 ALA A O 1
ATOM 2154 N N . ARG A 1 264 ? -16.007 -12.424 16.666 1.00 98.69 264 ARG A N 1
ATOM 2155 C CA . ARG A 1 264 ? -16.117 -13.875 16.468 1.00 98.69 264 ARG A CA 1
ATOM 2156 C C . ARG A 1 264 ? -16.643 -14.201 15.078 1.00 98.69 264 ARG A C 1
ATOM 2158 O O . ARG A 1 264 ? -17.558 -13.539 14.591 1.00 98.69 264 ARG A O 1
ATOM 2165 N N . SER A 1 265 ? -16.111 -15.264 14.486 1.00 98.00 265 SER A N 1
ATOM 2166 C CA . SER A 1 265 ? -16.658 -15.903 13.290 1.00 98.00 265 SER A CA 1
ATOM 2167 C C . SER A 1 265 ? -16.363 -17.400 13.330 1.00 98.00 265 SER A C 1
ATOM 2169 O O . SER A 1 265 ? -15.202 -17.816 13.316 1.00 98.00 265 SER A O 1
ATOM 2171 N N . GLY A 1 266 ? -17.412 -18.220 13.434 1.00 95.19 266 GLY A N 1
ATOM 2172 C CA . GLY A 1 266 ? -17.263 -19.653 13.692 1.00 95.19 266 GLY A CA 1
ATOM 2173 C C . GLY A 1 266 ? -16.453 -19.914 14.967 1.00 95.19 266 GLY A C 1
ATOM 2174 O O . GLY A 1 266 ? -16.788 -19.406 16.035 1.00 95.19 266 GLY A O 1
ATOM 2175 N N . GLU A 1 267 ? -15.375 -20.689 14.844 1.00 97.06 267 GLU A N 1
ATOM 2176 C CA . GLU A 1 267 ? -14.457 -21.019 15.946 1.00 97.06 267 GLU A CA 1
ATOM 2177 C C . GLU A 1 267 ? -13.330 -19.986 16.137 1.00 97.06 267 GLU A C 1
ATOM 2179 O O . GLU A 1 267 ? -12.523 -20.108 17.057 1.00 97.06 267 GLU A O 1
ATOM 2184 N N . HIS A 1 268 ? -13.253 -18.967 15.276 1.00 98.50 268 HIS A N 1
ATOM 2185 C CA . HIS A 1 268 ? -12.197 -17.961 15.310 1.00 98.50 268 HIS A CA 1
ATOM 2186 C C . HIS A 1 268 ? -12.645 -16.731 16.087 1.00 98.50 268 HIS A C 1
ATOM 2188 O O . HIS A 1 268 ? -13.756 -16.227 15.897 1.00 98.50 268 HIS A O 1
ATOM 2194 N N . SER A 1 269 ? -11.748 -16.203 16.916 1.00 98.31 269 SER A N 1
ATOM 2195 C CA . SER A 1 269 ? -11.964 -14.937 17.600 1.00 98.31 269 SER A CA 1
ATOM 2196 C C . SER A 1 269 ? -10.703 -14.084 17.677 1.00 98.31 269 SER A C 1
ATOM 2198 O O . SER A 1 269 ? -9.575 -14.569 17.567 1.00 98.31 269 SER A O 1
ATOM 2200 N N . SER A 1 270 ? -10.916 -12.784 17.844 1.00 98.62 270 SER A N 1
ATOM 2201 C CA . SER A 1 270 ? -9.888 -11.781 18.106 1.00 98.62 270 SER A CA 1
ATOM 2202 C C . SER A 1 270 ? -10.405 -10.854 19.199 1.00 98.62 270 SER A C 1
ATOM 2204 O O . SER A 1 270 ? -11.610 -10.603 19.251 1.00 98.62 270 SER A O 1
ATOM 2206 N N . VAL A 1 271 ? -9.521 -10.364 20.071 1.00 98.75 271 VAL A N 1
ATOM 2207 C CA . VAL A 1 271 ? -9.881 -9.502 21.206 1.00 98.75 271 VAL A CA 1
ATOM 2208 C C . VAL A 1 271 ? -8.940 -8.306 21.270 1.00 98.75 271 VAL A C 1
ATOM 2210 O O . VAL A 1 271 ? -7.724 -8.471 21.162 1.00 98.75 271 VAL A O 1
ATOM 2213 N N . ILE A 1 272 ? -9.496 -7.119 21.508 1.00 98.69 272 ILE A N 1
ATOM 2214 C CA . ILE A 1 272 ? -8.746 -5.904 21.850 1.00 98.69 272 ILE A CA 1
ATOM 2215 C C . ILE A 1 272 ? -9.328 -5.257 23.108 1.00 98.69 272 ILE A C 1
ATOM 2217 O O . ILE A 1 272 ? -10.462 -5.531 23.507 1.00 98.69 272 ILE A O 1
ATOM 2221 N N . LEU A 1 273 ? -8.549 -4.370 23.719 1.00 98.50 273 LEU A N 1
ATOM 2222 C CA . LEU A 1 273 ? -8.988 -3.541 24.836 1.00 98.50 273 LEU A CA 1
ATOM 2223 C C . LEU A 1 273 ? -9.137 -2.098 24.368 1.00 98.50 273 LEU A C 1
ATOM 2225 O O . LEU A 1 273 ? -8.261 -1.575 23.682 1.00 98.50 273 LEU A O 1
ATOM 2229 N N . VAL A 1 274 ? -10.230 -1.463 24.777 1.00 98.38 274 VAL A N 1
ATOM 2230 C CA . VAL A 1 274 ? -10.509 -0.047 24.521 1.00 98.38 274 VAL A CA 1
ATOM 2231 C C . VAL A 1 274 ? -10.789 0.646 25.846 1.00 98.38 274 VAL A C 1
ATOM 2233 O O . VAL A 1 274 ? -11.404 0.064 26.738 1.00 98.38 274 VAL A O 1
ATOM 2236 N N . ASN A 1 275 ? -10.337 1.884 25.985 1.00 98.56 275 ASN A N 1
ATOM 2237 C CA . ASN A 1 275 ? -10.522 2.718 27.159 1.00 98.56 275 ASN A CA 1
ATOM 2238 C C . ASN A 1 275 ? -11.031 4.099 26.731 1.00 98.56 275 ASN A C 1
ATOM 2240 O O . ASN A 1 275 ? -10.321 4.839 26.054 1.00 98.56 275 ASN A O 1
ATOM 2244 N N . LYS A 1 276 ? -12.252 4.459 27.135 1.00 98.38 276 LYS A N 1
ATOM 2245 C CA . LYS A 1 276 ? -12.765 5.822 26.963 1.00 98.38 276 LYS A CA 1
ATOM 2246 C C . LYS A 1 276 ? -11.969 6.785 27.843 1.00 98.38 276 LYS A C 1
ATOM 2248 O O . LYS A 1 276 ? -11.878 6.587 29.054 1.00 98.38 276 LYS A O 1
ATOM 2253 N N . VAL A 1 277 ? -11.445 7.838 27.228 1.00 98.38 277 VAL A N 1
ATOM 2254 C CA . VAL A 1 277 ? -10.756 8.953 27.888 1.00 98.38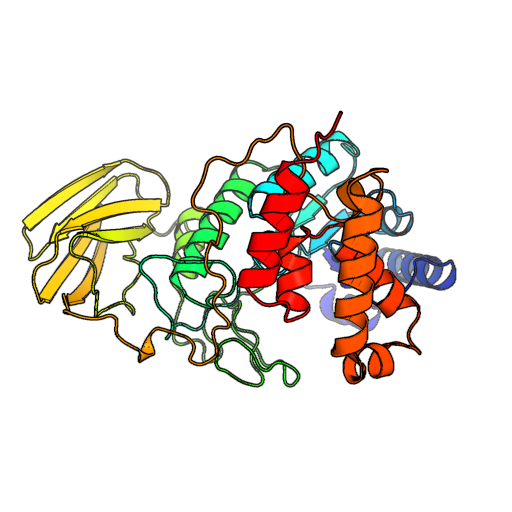 277 VAL A CA 1
ATOM 2255 C C . VAL A 1 277 ? -11.437 10.282 27.551 1.00 98.38 277 VAL A C 1
ATOM 2257 O O . VAL A 1 277 ? -12.223 10.369 26.605 1.00 98.38 277 VAL A O 1
ATOM 2260 N N . ASP A 1 278 ? -11.157 11.320 28.338 1.00 97.12 278 ASP A N 1
ATOM 2261 C CA . ASP A 1 278 ? -11.765 12.648 28.154 1.00 97.12 278 ASP A CA 1
ATOM 2262 C C . ASP A 1 278 ? -11.076 13.472 27.056 1.00 97.12 278 ASP A C 1
ATOM 2264 O O . ASP A 1 278 ? -11.699 14.337 26.447 1.00 97.12 278 ASP A O 1
ATOM 2268 N N . ALA A 1 279 ? -9.793 13.206 26.794 1.00 96.12 279 ALA A N 1
ATOM 2269 C CA . ALA A 1 279 ? -8.993 13.911 25.798 1.00 96.12 279 ALA A CA 1
ATOM 2270 C C . ALA A 1 279 ? -8.131 12.928 24.988 1.00 96.12 279 ALA A C 1
ATOM 2272 O O . ALA A 1 279 ? -7.726 11.900 25.537 1.00 96.12 279 ALA A O 1
ATOM 2273 N N . PRO A 1 280 ? -7.828 13.226 23.707 1.00 95.00 280 PRO A N 1
ATOM 2274 C CA . PRO A 1 280 ? -6.940 12.400 22.891 1.00 95.00 280 PRO A CA 1
ATOM 2275 C C . PRO A 1 280 ? -5.576 12.185 23.555 1.00 95.00 280 PRO A C 1
ATOM 2277 O O . PRO A 1 280 ? -5.003 13.118 24.119 1.00 95.00 280 PRO A O 1
ATOM 2280 N N . ASN A 1 281 ? -5.047 10.963 23.464 1.00 95.31 281 ASN A N 1
ATOM 2281 C CA . ASN A 1 281 ? -3.707 10.658 23.951 1.00 95.31 281 ASN A CA 1
ATOM 2282 C C . ASN A 1 281 ? -2.665 11.306 23.011 1.00 95.31 281 ASN A C 1
ATOM 2284 O O . ASN A 1 281 ? -2.640 10.961 21.826 1.00 95.31 281 ASN A O 1
ATOM 2288 N N . PRO A 1 282 ? -1.820 12.235 23.502 1.00 93.31 282 PRO A N 1
ATOM 2289 C CA . PRO A 1 282 ? -0.855 12.939 22.660 1.00 93.31 28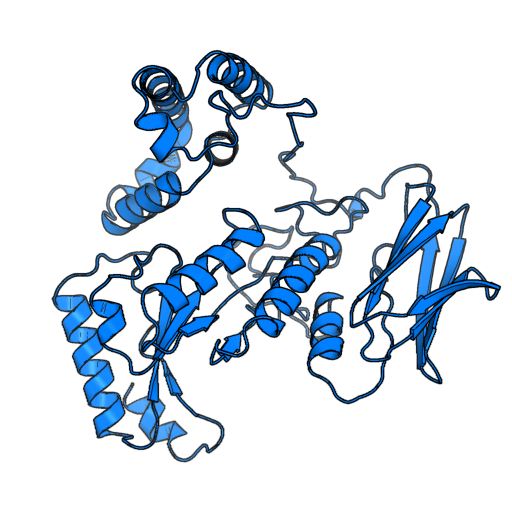2 PRO A CA 1
ATOM 2290 C C . PRO A 1 282 ? 0.188 12.005 22.031 1.00 93.31 282 PRO A C 1
ATOM 2292 O O . PRO A 1 282 ? 0.653 12.293 20.934 1.00 93.31 282 PRO A O 1
ATOM 2295 N N . ASP A 1 283 ? 0.487 10.857 22.649 1.00 94.25 283 ASP A N 1
ATOM 2296 C CA . ASP A 1 283 ? 1.476 9.898 22.138 1.00 94.25 283 ASP A CA 1
ATOM 2297 C C . ASP A 1 283 ? 1.036 9.220 20.826 1.00 94.25 283 ASP A C 1
ATOM 2299 O O . ASP A 1 283 ? 1.862 8.609 20.145 1.00 94.25 283 ASP A O 1
ATOM 2303 N N . TYR A 1 284 ? -0.253 9.312 20.470 1.00 95.88 284 TYR A N 1
ATOM 2304 C CA . TYR A 1 284 ? -0.810 8.788 19.220 1.00 95.88 284 TYR A CA 1
ATOM 2305 C C . TYR A 1 284 ? -0.675 9.740 18.031 1.00 95.88 284 TYR A C 1
ATOM 2307 O O . TYR A 1 284 ? -0.991 9.349 16.907 1.00 95.88 284 TYR A O 1
ATOM 2315 N N . ALA A 1 285 ? -0.212 10.968 18.247 1.00 89.94 285 ALA A N 1
ATOM 2316 C CA . ALA A 1 285 ? -0.017 11.942 17.187 1.00 89.94 285 ALA A CA 1
ATOM 2317 C C . ALA A 1 285 ? 1.473 12.204 16.946 1.00 89.94 285 ALA A C 1
ATOM 2319 O O . ALA A 1 285 ? 2.309 12.106 17.840 1.00 89.94 285 ALA A O 1
ATOM 2320 N N . MET A 1 286 ? 1.805 12.580 15.715 1.00 84.00 286 MET A N 1
ATOM 2321 C CA . MET A 1 286 ? 3.135 13.076 15.384 1.00 84.00 286 MET A CA 1
ATOM 2322 C C . MET A 1 286 ? 3.285 14.532 15.866 1.00 84.00 286 MET A C 1
ATOM 2324 O O . MET A 1 286 ? 2.544 15.403 15.408 1.00 84.00 286 MET A O 1
ATOM 2328 N N . ASP A 1 287 ? 4.280 14.812 16.716 1.00 67.94 287 ASP A N 1
ATOM 2329 C CA . ASP A 1 287 ? 4.521 16.131 17.343 1.00 67.94 287 ASP A CA 1
ATOM 2330 C C . ASP A 1 287 ? 4.618 17.307 16.350 1.00 67.94 287 ASP A C 1
ATOM 2332 O O . ASP A 1 287 ? 4.249 18.437 16.664 1.00 67.94 287 ASP A O 1
ATOM 2336 N N . ASN A 1 288 ? 5.095 17.051 15.128 1.00 55.31 288 ASN A N 1
ATOM 2337 C CA . ASN A 1 288 ? 5.392 18.077 14.123 1.00 55.31 288 ASN A CA 1
ATOM 2338 C C . ASN A 1 288 ? 4.364 18.145 12.987 1.00 55.31 288 ASN A C 1
ATOM 2340 O O . ASN A 1 288 ? 4.696 18.571 11.875 1.00 55.31 288 ASN A O 1
ATOM 2344 N N . ARG A 1 289 ? 3.114 17.730 13.227 1.00 50.06 289 ARG A N 1
ATOM 2345 C CA . ARG A 1 289 ? 2.044 17.878 12.236 1.00 50.06 289 ARG A CA 1
ATOM 2346 C C . ARG A 1 289 ? 1.855 19.373 11.939 1.00 50.06 289 ARG A C 1
ATOM 2348 O O . ARG A 1 289 ? 1.205 20.102 12.682 1.00 50.06 289 ARG A O 1
ATOM 2355 N N . LYS A 1 290 ? 2.401 19.857 10.817 1.00 42.25 290 LYS A N 1
ATOM 2356 C CA . LYS A 1 290 ? 1.823 21.029 10.150 1.00 42.25 290 LYS A CA 1
ATOM 2357 C C . LYS A 1 290 ? 0.450 20.564 9.683 1.00 42.25 290 LYS A C 1
ATOM 2359 O O . LYS A 1 290 ? 0.363 19.887 8.666 1.00 42.25 290 LYS A O 1
ATOM 2364 N N . ASN A 1 291 ? -0.567 20.809 10.509 1.00 36.75 291 ASN A N 1
ATOM 2365 C CA . ASN A 1 291 ? -1.939 20.361 10.303 1.00 36.75 291 ASN A CA 1
ATOM 2366 C C . ASN A 1 291 ? -2.342 20.489 8.830 1.00 36.75 291 ASN A C 1
ATOM 2368 O O . ASN A 1 291 ? -2.394 21.593 8.287 1.00 36.75 291 ASN A O 1
ATOM 2372 N N . VAL A 1 292 ? -2.650 19.359 8.195 1.00 39.50 292 VAL A N 1
ATOM 2373 C CA . VAL A 1 292 ? -3.501 19.353 7.008 1.00 39.50 292 VAL A CA 1
ATOM 2374 C C . VAL A 1 292 ? -4.926 19.391 7.533 1.00 39.50 292 VAL A C 1
ATOM 2376 O O . VAL A 1 292 ? -5.618 18.387 7.566 1.00 39.50 292 VAL A O 1
ATOM 2379 N N . THR A 1 293 ? -5.343 20.542 8.053 1.00 38.22 293 THR A N 1
ATOM 2380 C CA . THR A 1 293 ? -6.749 20.743 8.390 1.00 38.22 293 THR A CA 1
ATOM 2381 C C . THR A 1 293 ? -7.522 20.805 7.068 1.00 38.22 293 THR A C 1
ATOM 2383 O O . THR A 1 293 ? -7.120 21.511 6.139 1.00 38.22 293 THR A O 1
ATOM 2386 N N . ASN A 1 294 ? -8.634 20.080 6.950 1.00 43.03 294 ASN A N 1
ATOM 2387 C CA . ASN A 1 294 ? -9.583 20.300 5.862 1.00 43.03 294 ASN A CA 1
ATOM 2388 C C . ASN A 1 294 ? -10.182 21.706 6.025 1.00 43.03 294 ASN A C 1
ATOM 2390 O O . ASN A 1 294 ? -11.064 21.954 6.833 1.00 43.03 294 ASN A O 1
ATOM 2394 N N . TRP A 1 295 ? -9.624 22.677 5.304 1.00 47.84 295 TRP A N 1
ATOM 2395 C CA . TRP A 1 295 ? -9.884 24.108 5.502 1.00 47.84 295 TRP A CA 1
ATOM 2396 C C . TRP A 1 295 ? -11.210 24.617 4.929 1.00 47.84 295 TRP A C 1
ATOM 2398 O O . TRP A 1 295 ? -11.528 25.799 5.091 1.00 47.84 295 TRP A O 1
ATOM 2408 N N . PHE A 1 296 ? -11.959 23.759 4.239 1.00 52.75 296 PHE A N 1
ATOM 2409 C CA . PHE A 1 296 ? -13.071 24.139 3.372 1.00 52.75 296 PHE A CA 1
ATOM 2410 C C . PHE A 1 296 ? -14.324 23.309 3.674 1.00 52.75 296 PHE A C 1
ATOM 2412 O O . PHE A 1 296 ? -14.757 22.523 2.838 1.00 52.75 296 PHE A O 1
ATOM 2419 N N . ASP A 1 297 ? -14.911 23.504 4.855 1.00 45.78 297 ASP A N 1
ATOM 2420 C CA . ASP A 1 297 ? -16.186 22.893 5.278 1.00 45.78 297 ASP A CA 1
ATOM 2421 C C . ASP A 1 297 ? -17.422 23.592 4.661 1.00 45.78 297 ASP A C 1
ATOM 2423 O O . ASP A 1 297 ? -18.416 23.859 5.335 1.00 45.78 297 ASP A O 1
ATOM 2427 N N . GLY A 1 298 ? -17.366 23.945 3.375 1.00 54.50 298 GLY A N 1
ATOM 2428 C CA . GLY A 1 298 ? -18.485 24.556 2.650 1.00 54.50 298 GLY A CA 1
ATOM 2429 C C . GLY A 1 298 ? -18.627 23.995 1.239 1.00 54.50 298 GLY A C 1
ATOM 2430 O O . GLY A 1 298 ? -17.637 23.551 0.656 1.00 54.50 298 GLY A O 1
ATOM 2431 N N . GLU A 1 299 ? -19.850 24.025 0.697 1.00 57.38 299 GLU A N 1
ATOM 2432 C CA . GLU A 1 299 ? -20.128 23.687 -0.705 1.00 57.38 299 GLU A CA 1
ATOM 2433 C C . GLU A 1 299 ? -19.305 24.613 -1.610 1.00 57.38 299 GLU A C 1
ATOM 2435 O O . GLU A 1 299 ? -19.526 25.825 -1.657 1.00 57.38 299 GLU A O 1
ATOM 2440 N N . LEU A 1 300 ? -18.292 24.046 -2.267 1.00 72.38 300 LEU A N 1
ATOM 2441 C CA . LEU A 1 300 ? -17.558 24.725 -3.326 1.00 72.38 300 LEU A CA 1
ATOM 2442 C C . LEU A 1 300 ? -18.459 24.765 -4.556 1.00 72.38 300 LEU A C 1
ATOM 2444 O O . LEU A 1 300 ? -19.059 23.754 -4.916 1.00 72.38 300 LEU A O 1
ATOM 2448 N N . ASP A 1 301 ? -18.525 25.914 -5.217 1.00 81.31 301 ASP A N 1
ATOM 2449 C CA . ASP A 1 301 ? -19.153 25.999 -6.526 1.00 81.31 301 ASP A CA 1
ATOM 2450 C C . ASP A 1 301 ? -18.218 25.338 -7.545 1.00 81.31 301 ASP A C 1
ATOM 2452 O O . ASP A 1 301 ? -17.164 25.883 -7.892 1.00 81.31 301 ASP A O 1
ATOM 2456 N N . GLU A 1 302 ? -18.588 24.138 -7.994 1.00 81.44 302 GLU A N 1
ATOM 2457 C CA . GLU A 1 302 ? -17.807 23.340 -8.945 1.00 81.44 302 GLU A CA 1
ATOM 2458 C C . GLU A 1 302 ? -17.655 24.024 -10.313 1.00 81.44 302 GLU A C 1
ATOM 2460 O O . GLU A 1 302 ? -16.690 23.742 -11.033 1.00 81.44 302 GLU A O 1
ATOM 2465 N N . SER A 1 303 ? -18.557 24.960 -10.649 1.00 85.56 303 SER A N 1
ATOM 2466 C CA . SER A 1 303 ? -18.489 25.768 -11.874 1.00 85.56 303 SER A CA 1
ATOM 2467 C C . SER A 1 303 ? -17.413 26.860 -11.820 1.00 85.56 303 SER A C 1
ATOM 2469 O O . SER A 1 303 ? -17.058 27.444 -12.850 1.00 85.56 303 SER A O 1
ATOM 2471 N N . CYS A 1 304 ? -16.853 27.113 -10.635 1.00 87.75 304 CYS A N 1
ATOM 2472 C CA . CYS A 1 304 ? -15.778 28.067 -10.406 1.00 87.75 304 CYS A CA 1
ATOM 2473 C C . CYS A 1 304 ? -14.459 27.367 -10.057 1.00 87.75 304 CYS A C 1
ATOM 2475 O O . CYS A 1 304 ? -14.424 26.229 -9.584 1.00 87.75 304 CYS A O 1
ATOM 2477 N N . TRP A 1 305 ? -13.342 28.058 -10.281 1.00 90.38 305 TRP A N 1
ATOM 2478 C CA . TRP A 1 305 ? -12.024 27.577 -9.875 1.00 90.38 305 TRP A CA 1
ATOM 2479 C C . TRP A 1 305 ? -11.919 27.478 -8.345 1.00 90.38 305 TRP A C 1
ATOM 2481 O O . TRP A 1 305 ? -12.451 28.294 -7.594 1.00 90.38 305 TRP A O 1
ATOM 2491 N N . SER A 1 306 ? -11.195 26.482 -7.854 1.00 89.25 306 SER A N 1
ATOM 2492 C CA . SER A 1 306 ? -10.927 26.236 -6.439 1.00 89.25 306 SER A CA 1
ATOM 2493 C C . SER A 1 306 ? -9.466 25.863 -6.243 1.00 89.25 306 SER A C 1
ATOM 2495 O O . SER A 1 306 ? -8.815 25.336 -7.140 1.00 89.25 306 SER A O 1
ATOM 2497 N N . VAL A 1 307 ? -8.946 26.049 -5.027 1.00 84.12 307 VAL A N 1
ATOM 2498 C CA . VAL A 1 307 ? -7.624 25.519 -4.672 1.00 84.12 307 VAL A CA 1
ATOM 2499 C C . VAL A 1 307 ? -7.546 23.986 -4.758 1.00 84.12 307 VAL A C 1
ATOM 2501 O O . VAL A 1 307 ? -6.446 23.437 -4.775 1.00 84.12 307 VAL A O 1
ATOM 2504 N N . LYS A 1 308 ? -8.686 23.288 -4.833 1.00 82.12 308 LYS A N 1
ATOM 2505 C CA . LYS A 1 308 ? -8.743 21.841 -5.075 1.00 82.12 308 LYS A CA 1
ATOM 2506 C C . LYS A 1 308 ? -8.524 21.457 -6.544 1.00 82.12 308 LYS A C 1
ATOM 2508 O O . LYS A 1 308 ? -8.248 20.295 -6.813 1.00 82.12 308 LYS A O 1
ATOM 2513 N N . ASP A 1 309 ? -8.598 22.402 -7.480 1.00 84.00 309 ASP A N 1
ATOM 2514 C CA . ASP A 1 309 ? -8.393 22.116 -8.900 1.00 84.00 309 ASP A CA 1
ATOM 2515 C C . ASP A 1 309 ? -6.912 21.901 -9.246 1.00 84.00 309 ASP A C 1
ATOM 2517 O O . ASP A 1 309 ? -5.995 22.353 -8.548 1.00 84.00 309 ASP A O 1
ATOM 2521 N N . ASN A 1 310 ? -6.683 21.211 -10.367 1.00 85.00 310 ASN A N 1
ATOM 2522 C CA . ASN A 1 310 ? -5.354 20.974 -10.918 1.00 85.00 310 ASN A CA 1
ATOM 2523 C C . ASN A 1 310 ? -4.647 22.300 -11.260 1.00 85.00 310 ASN A C 1
ATOM 2525 O O . ASN A 1 310 ? -5.182 23.149 -11.976 1.00 85.00 310 ASN A O 1
ATOM 2529 N N . MET A 1 311 ? -3.409 22.449 -10.784 1.00 82.62 311 MET A N 1
ATOM 2530 C CA . MET A 1 311 ? -2.627 23.675 -10.935 1.00 82.62 311 MET A CA 1
ATOM 2531 C C . MET A 1 311 ? -2.340 24.018 -12.401 1.00 82.62 311 MET A C 1
ATOM 2533 O O . MET A 1 311 ? -2.425 25.184 -12.775 1.00 82.62 311 MET A O 1
ATOM 2537 N N . ALA A 1 312 ? -2.023 23.036 -13.250 1.00 79.25 312 ALA A N 1
ATOM 2538 C CA . ALA A 1 312 ? -1.738 23.298 -14.661 1.00 79.25 312 ALA A CA 1
ATOM 2539 C C . ALA A 1 312 ? -2.983 23.789 -15.412 1.00 79.25 312 ALA A C 1
ATOM 2541 O O . ALA A 1 312 ? -2.893 24.754 -16.171 1.00 79.25 312 ALA A O 1
ATOM 2542 N N . ALA A 1 313 ? -4.139 23.172 -15.154 1.00 83.31 313 ALA A N 1
ATOM 2543 C CA . ALA A 1 313 ? -5.411 23.584 -15.738 1.00 83.31 313 ALA A CA 1
ATOM 2544 C C . ALA A 1 313 ? -5.788 25.014 -15.314 1.00 83.31 313 ALA A C 1
ATOM 2546 O O . ALA A 1 313 ? -6.047 25.861 -16.165 1.00 83.31 313 ALA A O 1
ATOM 2547 N N . ALA A 1 314 ? -5.718 25.317 -14.015 1.00 85.75 314 ALA A N 1
ATOM 2548 C CA . ALA A 1 314 ? -6.041 26.647 -13.500 1.00 85.75 314 ALA A CA 1
ATOM 2549 C C . ALA A 1 314 ? -5.028 27.723 -13.936 1.00 85.75 314 ALA A C 1
ATOM 2551 O O . ALA A 1 314 ? -5.386 28.884 -14.124 1.00 85.75 314 ALA A O 1
ATOM 2552 N N . MET A 1 315 ? -3.754 27.361 -14.129 1.00 83.19 315 MET A N 1
ATOM 2553 C CA . MET A 1 315 ? -2.739 28.282 -14.651 1.00 83.19 315 MET A CA 1
ATOM 2554 C C . MET A 1 315 ? -2.926 28.623 -16.134 1.00 83.19 315 MET A C 1
ATOM 2556 O O . MET A 1 315 ? -2.452 29.676 -16.564 1.00 83.19 315 MET A O 1
ATOM 2560 N N . ALA A 1 316 ? -3.578 27.754 -16.910 1.00 86.44 316 ALA A N 1
ATOM 2561 C CA . ALA A 1 316 ? -3.891 28.004 -18.315 1.00 86.44 316 ALA A CA 1
ATOM 2562 C C . ALA A 1 316 ? -5.086 28.960 -18.498 1.00 86.44 316 ALA A C 1
ATOM 2564 O O . ALA A 1 316 ? -5.255 29.529 -19.577 1.00 86.44 316 ALA A O 1
ATOM 2565 N N . ASP A 1 317 ? -5.889 29.163 -17.450 1.00 89.94 317 ASP A N 1
ATOM 2566 C CA . ASP A 1 317 ? -7.030 30.071 -17.464 1.00 89.94 317 ASP A CA 1
ATOM 2567 C C . ASP A 1 317 ? -6.581 31.550 -17.499 1.00 89.94 317 ASP A C 1
ATOM 2569 O O . ASP A 1 317 ? -5.710 31.964 -16.723 1.00 89.94 317 ASP A O 1
ATOM 2573 N N . PRO A 1 318 ? -7.173 32.390 -18.369 1.00 87.94 318 PRO A N 1
ATOM 2574 C CA . PRO A 1 318 ? -6.751 33.779 -18.545 1.00 87.94 318 PRO A CA 1
ATOM 2575 C C . PRO A 1 318 ? -7.024 34.681 -17.330 1.00 87.94 318 PRO A C 1
ATOM 2577 O O . PRO A 1 318 ? -6.402 35.740 -17.216 1.00 87.94 318 PRO A O 1
ATOM 2580 N N . LYS A 1 319 ? -7.939 34.297 -16.431 1.00 87.38 319 LYS A N 1
ATOM 2581 C CA . LYS A 1 319 ? -8.312 35.057 -15.227 1.00 87.38 319 LYS A CA 1
ATOM 2582 C C . LYS A 1 319 ? -7.642 34.490 -13.973 1.00 87.38 319 LYS A C 1
ATOM 2584 O O . LYS A 1 319 ? -7.106 35.266 -13.182 1.00 87.38 319 LYS A O 1
ATOM 2589 N N . ALA A 1 320 ? -7.625 33.168 -13.797 1.00 87.00 320 ALA A N 1
ATOM 2590 C CA . ALA A 1 320 ? -7.004 32.522 -12.639 1.00 87.00 320 ALA A CA 1
ATOM 2591 C C . ALA A 1 320 ? -5.470 32.451 -12.758 1.00 87.00 320 ALA A C 1
ATOM 2593 O O . ALA A 1 320 ? -4.757 32.667 -11.772 1.00 87.00 320 ALA A O 1
ATOM 2594 N N . GLY A 1 321 ? -4.938 32.243 -13.966 1.00 87.31 321 GLY A N 1
ATOM 2595 C CA . GLY A 1 321 ? -3.504 32.088 -14.217 1.00 87.31 321 GLY A CA 1
ATOM 2596 C C . GLY A 1 321 ? -2.628 33.246 -13.718 1.00 87.31 321 GLY A C 1
ATOM 2597 O O . GLY A 1 321 ? -1.641 32.989 -13.019 1.00 87.31 321 GLY A O 1
ATOM 2598 N N . PRO A 1 322 ? -2.966 34.525 -13.987 1.00 87.44 322 PRO A N 1
ATOM 2599 C CA . PRO A 1 322 ? -2.208 35.665 -13.466 1.00 87.44 322 PRO A CA 1
ATOM 2600 C C . PRO A 1 322 ? -2.151 35.725 -11.932 1.00 87.44 322 PRO A C 1
ATOM 2602 O O . PRO A 1 322 ? -1.109 36.075 -11.374 1.00 87.44 322 PRO A O 1
ATOM 2605 N N . ILE A 1 323 ? -3.238 35.349 -11.250 1.00 83.56 323 ILE A N 1
ATOM 2606 C CA . ILE A 1 323 ? -3.333 35.343 -9.781 1.00 83.56 323 ILE A CA 1
ATOM 2607 C C . ILE A 1 323 ? -2.423 34.252 -9.211 1.00 83.56 323 ILE A C 1
ATOM 2609 O O . ILE A 1 323 ? -1.600 34.508 -8.329 1.00 83.56 323 ILE A O 1
ATOM 2613 N N . LEU A 1 324 ? -2.510 33.042 -9.767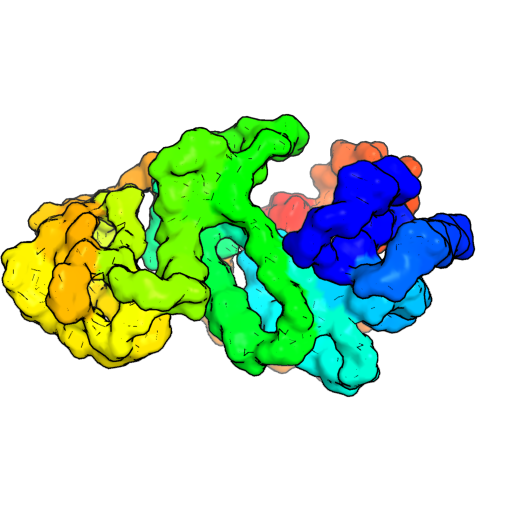 1.00 82.88 324 LEU A N 1
ATOM 2614 C CA . LEU A 1 324 ? -1.689 31.907 -9.347 1.00 82.88 324 LEU A CA 1
ATOM 2615 C C . LEU A 1 324 ? -0.200 32.143 -9.608 1.00 82.88 324 LEU A C 1
ATOM 2617 O O . LEU A 1 324 ? 0.639 31.765 -8.789 1.00 82.88 324 LEU A O 1
ATOM 2621 N N . LYS A 1 325 ? 0.144 32.831 -10.703 1.00 82.44 325 LYS A N 1
ATOM 2622 C CA . LYS A 1 325 ? 1.528 33.204 -11.013 1.00 82.44 325 LYS A CA 1
ATOM 2623 C C . LYS A 1 325 ? 2.129 34.130 -9.951 1.00 82.44 325 LYS A C 1
ATOM 2625 O O . LYS A 1 325 ? 3.237 33.862 -9.492 1.00 82.44 325 LYS A O 1
ATOM 2630 N N . GLN A 1 326 ? 1.395 35.154 -9.510 1.00 77.44 326 GLN A N 1
ATOM 2631 C CA . GLN A 1 326 ? 1.856 36.065 -8.452 1.00 77.44 326 GLN A CA 1
ATOM 2632 C C . GLN A 1 326 ? 2.104 35.332 -7.129 1.00 77.44 326 GLN A C 1
ATOM 2634 O O . GLN A 1 326 ? 3.104 35.572 -6.450 1.00 77.44 326 GLN A O 1
ATOM 2639 N N . ILE A 1 327 ? 1.220 34.399 -6.774 1.00 71.75 327 ILE A N 1
ATOM 2640 C CA . ILE A 1 327 ? 1.360 33.607 -5.549 1.00 71.75 327 ILE A CA 1
ATOM 2641 C C . ILE A 1 327 ? 2.551 32.655 -5.654 1.00 71.75 327 ILE A C 1
ATOM 2643 O O . ILE A 1 327 ? 3.331 32.548 -4.709 1.00 71.75 327 ILE A O 1
ATOM 2647 N N . ARG A 1 328 ? 2.758 32.026 -6.816 1.00 70.25 328 ARG A N 1
ATOM 2648 C CA . ARG A 1 328 ? 3.921 31.169 -7.070 1.00 70.25 328 ARG A CA 1
ATOM 2649 C C . ARG A 1 328 ? 5.233 31.940 -6.976 1.00 70.25 328 ARG A C 1
ATOM 2651 O O . ARG A 1 328 ? 6.186 31.433 -6.402 1.00 70.25 328 ARG A O 1
ATOM 2658 N N . GLU A 1 329 ? 5.296 33.147 -7.528 1.00 68.12 329 GLU A N 1
ATOM 2659 C CA . GLU A 1 329 ? 6.486 34.004 -7.452 1.00 68.12 329 GLU A CA 1
ATOM 2660 C C . GLU A 1 329 ? 6.789 34.408 -6.001 1.00 68.12 329 GLU A C 1
ATOM 2662 O O . GLU A 1 329 ? 7.939 34.327 -5.565 1.00 68.12 329 GLU A O 1
ATOM 2667 N N . LYS A 1 330 ? 5.753 34.727 -5.215 1.00 65.06 330 LYS A N 1
ATOM 2668 C CA . LYS A 1 330 ? 5.873 35.010 -3.777 1.00 65.06 330 LYS A CA 1
ATOM 2669 C C . LYS A 1 330 ? 6.322 33.779 -2.972 1.00 65.06 330 LYS A C 1
ATOM 2671 O O . LYS A 1 330 ? 7.141 33.910 -2.068 1.00 65.06 330 LYS A O 1
ATOM 2676 N N . ALA A 1 331 ? 5.832 32.591 -3.326 1.00 58.34 331 ALA A N 1
ATOM 2677 C CA . ALA A 1 331 ? 6.175 31.316 -2.692 1.00 58.34 331 ALA A CA 1
ATOM 2678 C C . ALA A 1 331 ? 7.546 30.754 -3.129 1.00 58.34 331 ALA A C 1
ATOM 2680 O O . ALA A 1 331 ? 8.199 30.032 -2.383 1.00 58.34 331 ALA A O 1
ATOM 2681 N N . ALA A 1 332 ? 8.016 31.080 -4.334 1.00 55.94 332 ALA A N 1
ATOM 2682 C CA . ALA A 1 332 ? 9.358 30.728 -4.795 1.00 55.94 332 ALA A CA 1
ATOM 2683 C C . ALA A 1 332 ? 10.430 31.578 -4.094 1.00 55.94 332 ALA A C 1
ATOM 2685 O O . ALA A 1 332 ? 11.507 31.071 -3.784 1.00 55.94 332 ALA A O 1
ATOM 2686 N N . ALA A 1 333 ? 10.119 32.842 -3.783 1.00 55.41 333 ALA A N 1
ATOM 2687 C CA . ALA A 1 333 ? 11.011 33.743 -3.055 1.00 55.41 333 ALA A CA 1
ATOM 2688 C C . ALA A 1 333 ? 11.323 33.276 -1.616 1.00 55.41 333 ALA A C 1
ATOM 2690 O O . ALA A 1 333 ? 12.352 33.663 -1.068 1.00 55.41 333 ALA A O 1
ATOM 2691 N N . SER A 1 334 ? 10.484 32.423 -1.013 1.00 50.66 334 SER A N 1
ATOM 2692 C CA . SER A 1 334 ? 10.699 31.854 0.328 1.00 50.66 334 SER A CA 1
ATOM 2693 C C . SER A 1 334 ? 11.456 30.514 0.340 1.00 50.66 334 SER A C 1
ATOM 2695 O O . SER A 1 334 ? 11.806 30.032 1.413 1.00 50.66 334 SER A O 1
ATOM 2697 N N . ARG A 1 335 ? 11.747 29.911 -0.826 1.00 51.44 335 ARG A N 1
ATOM 2698 C CA . ARG A 1 335 ? 12.387 28.582 -0.980 1.00 51.44 335 ARG A CA 1
ATOM 2699 C C . ARG A 1 335 ? 13.873 28.637 -1.378 1.00 51.44 335 ARG A C 1
ATOM 2701 O O . ARG A 1 335 ? 14.358 27.745 -2.078 1.00 51.44 335 ARG A O 1
ATOM 2708 N N . GLY A 1 336 ? 14.592 29.674 -0.946 1.00 48.62 336 GLY A N 1
ATOM 2709 C CA . GLY A 1 336 ? 15.977 29.960 -1.358 1.00 48.62 336 GLY A CA 1
ATOM 2710 C C . GLY A 1 336 ? 16.952 28.773 -1.291 1.00 48.62 336 GLY A C 1
ATOM 2711 O O . GLY A 1 336 ? 17.796 28.647 -2.175 1.00 48.62 336 GLY A O 1
ATOM 2712 N N . ASP A 1 337 ? 16.785 27.862 -0.327 1.00 45.09 337 ASP A N 1
ATOM 2713 C CA . ASP A 1 337 ? 17.732 26.761 -0.098 1.00 45.09 337 ASP A CA 1
ATOM 2714 C C . ASP A 1 337 ? 17.465 25.505 -0.946 1.00 45.09 337 ASP A C 1
ATOM 2716 O O . ASP A 1 337 ? 18.403 24.813 -1.338 1.00 45.09 337 ASP A O 1
ATOM 2720 N N . VAL A 1 338 ? 16.206 25.220 -1.306 1.00 44.22 338 VAL A N 1
ATOM 2721 C CA . VAL A 1 338 ? 15.871 24.024 -2.105 1.00 44.22 338 VAL A CA 1
ATOM 2722 C C . VAL A 1 338 ? 16.208 24.263 -3.572 1.00 44.22 338 VAL A C 1
ATOM 2724 O O . VAL A 1 338 ? 16.894 23.451 -4.175 1.00 44.22 338 VAL A O 1
ATOM 2727 N N . ALA A 1 339 ? 15.818 25.410 -4.140 1.00 46.03 339 ALA A N 1
ATOM 2728 C CA . ALA A 1 339 ? 16.094 25.741 -5.541 1.00 46.03 339 ALA A CA 1
ATOM 2729 C C . ALA A 1 339 ? 17.600 25.839 -5.858 1.00 46.03 339 ALA A C 1
ATOM 2731 O O . ALA A 1 339 ? 18.005 25.558 -6.985 1.00 46.03 339 ALA A O 1
ATOM 2732 N N . ALA A 1 340 ? 18.429 26.196 -4.871 1.00 46.19 340 ALA A N 1
ATOM 2733 C CA . ALA A 1 340 ? 19.884 26.211 -5.003 1.00 46.19 340 ALA A CA 1
ATOM 2734 C C . ALA A 1 340 ? 20.489 24.796 -5.060 1.00 46.19 340 ALA A C 1
ATOM 2736 O O . ALA A 1 340 ? 21.442 24.581 -5.803 1.00 46.19 340 ALA A O 1
ATOM 2737 N N . ALA A 1 341 ? 19.908 23.828 -4.342 1.00 45.25 341 ALA A N 1
ATOM 2738 C CA . ALA A 1 341 ? 20.382 22.443 -4.298 1.00 45.25 341 ALA A CA 1
ATOM 2739 C C . ALA A 1 341 ? 20.026 21.619 -5.553 1.00 45.25 341 ALA A C 1
ATOM 2741 O O . ALA A 1 341 ? 20.659 20.599 -5.813 1.00 45.25 341 ALA A O 1
ATOM 2742 N N . VAL A 1 342 ? 19.028 22.050 -6.340 1.00 46.28 342 VAL A N 1
ATOM 2743 C CA . VAL A 1 342 ? 18.527 21.308 -7.519 1.00 46.28 342 VAL A CA 1
ATOM 2744 C C . VAL A 1 342 ? 18.934 21.916 -8.864 1.00 46.28 342 VAL A C 1
ATOM 2746 O O . VAL A 1 342 ? 18.718 21.305 -9.910 1.00 46.28 342 VAL A O 1
ATOM 2749 N N . LYS A 1 343 ? 19.493 23.132 -8.857 1.00 49.56 343 LYS A N 1
ATOM 2750 C CA . LYS A 1 343 ? 19.700 23.957 -10.059 1.00 49.56 343 LYS A CA 1
ATOM 2751 C C . LYS A 1 343 ? 20.568 23.286 -11.128 1.00 49.56 343 LYS A C 1
ATOM 2753 O O . LYS A 1 343 ? 20.363 23.529 -12.315 1.00 49.56 343 LYS A O 1
ATOM 2758 N N . ASP A 1 344 ? 21.483 22.422 -10.703 1.00 52.00 344 ASP A N 1
ATOM 2759 C CA . ASP A 1 344 ? 22.441 21.745 -11.578 1.00 52.00 344 ASP A CA 1
ATOM 2760 C C . ASP A 1 344 ? 21.962 20.357 -12.047 1.00 52.00 344 ASP A C 1
ATOM 2762 O O . ASP A 1 344 ? 22.705 19.644 -12.719 1.00 52.00 344 ASP A O 1
ATOM 2766 N N . ASN A 1 345 ? 20.715 19.969 -11.739 1.00 52.78 345 ASN A N 1
ATOM 2767 C CA . ASN A 1 345 ? 20.106 18.731 -12.226 1.00 52.78 345 ASN A CA 1
ATOM 2768 C C . ASN A 1 345 ? 18.844 19.025 -13.067 1.00 52.78 345 ASN A C 1
ATOM 2770 O O . ASN A 1 345 ? 17.725 19.026 -12.543 1.00 52.78 345 ASN A O 1
ATOM 2774 N N . PRO A 1 346 ? 18.997 19.244 -14.389 1.00 55.25 346 PRO A N 1
ATOM 2775 C CA . PRO A 1 346 ? 17.889 19.568 -15.290 1.00 55.25 346 PRO A CA 1
ATOM 2776 C C . PRO A 1 346 ? 16.774 18.519 -15.303 1.00 55.25 346 PRO A C 1
ATOM 2778 O O . PRO A 1 346 ? 15.609 18.855 -15.504 1.00 55.25 346 PRO A O 1
ATOM 2781 N N . ALA A 1 347 ? 17.112 17.249 -15.071 1.00 50.19 347 ALA A N 1
ATOM 2782 C CA . ALA A 1 347 ? 16.131 16.177 -15.027 1.00 50.19 347 ALA A CA 1
ATOM 2783 C C . ALA A 1 347 ? 15.284 16.241 -13.753 1.00 50.19 347 ALA A C 1
ATOM 2785 O O . ALA A 1 347 ? 14.071 16.079 -13.830 1.00 50.19 347 ALA A O 1
ATOM 2786 N N . LEU A 1 348 ? 15.892 16.569 -12.611 1.00 47.94 348 LEU A N 1
ATOM 2787 C CA . LEU A 1 348 ? 15.183 16.767 -11.347 1.00 47.94 348 LEU A CA 1
ATOM 2788 C C . LEU A 1 348 ? 14.311 18.035 -11.375 1.00 47.94 348 LEU A C 1
ATOM 2790 O O . LEU A 1 348 ? 13.200 18.027 -10.854 1.00 47.94 348 LEU A O 1
ATOM 2794 N N . VAL A 1 349 ? 14.748 19.090 -12.071 1.00 55.56 349 VAL A N 1
ATOM 2795 C CA . VAL A 1 349 ? 13.910 20.271 -12.351 1.00 55.56 349 VAL A CA 1
ATOM 2796 C C . VAL A 1 349 ? 12.706 19.894 -13.219 1.00 55.56 349 VAL A C 1
ATOM 2798 O O . VAL A 1 349 ? 11.572 20.175 -12.839 1.00 55.56 349 VAL A O 1
ATOM 2801 N N . ALA A 1 350 ? 12.920 19.184 -14.330 1.00 54.44 350 ALA A N 1
ATOM 2802 C CA . ALA A 1 350 ? 11.835 18.723 -15.201 1.00 54.44 350 ALA A CA 1
ATOM 2803 C C . ALA A 1 350 ? 10.897 17.714 -14.507 1.00 54.44 350 ALA A C 1
ATOM 2805 O O . ALA A 1 350 ? 9.714 17.629 -14.840 1.00 54.44 350 ALA A O 1
ATOM 2806 N N . MET A 1 351 ? 11.417 16.939 -13.552 1.00 53.81 351 MET A N 1
ATOM 2807 C CA . MET A 1 351 ? 10.652 16.042 -12.685 1.00 53.81 351 MET A CA 1
ATOM 2808 C C . MET A 1 351 ? 9.753 16.843 -11.741 1.00 53.81 351 MET A C 1
ATOM 2810 O O . MET A 1 351 ? 8.549 16.606 -11.686 1.00 53.81 351 MET A O 1
ATOM 2814 N N . MET A 1 352 ? 10.312 17.838 -11.047 1.00 54.88 352 MET A N 1
ATOM 2815 C CA . MET A 1 352 ? 9.551 18.729 -10.171 1.00 54.88 352 MET A CA 1
ATOM 2816 C C . MET A 1 352 ? 8.485 19.505 -10.949 1.00 54.88 352 MET A C 1
ATOM 2818 O O . MET A 1 352 ? 7.365 19.645 -10.466 1.00 54.88 352 MET A O 1
ATOM 2822 N N . GLU A 1 353 ? 8.789 19.975 -12.159 1.00 57.44 353 GLU A N 1
ATOM 2823 C CA . GLU A 1 353 ? 7.820 20.657 -13.022 1.00 57.44 353 GLU A CA 1
ATOM 2824 C C . GLU A 1 353 ? 6.657 19.746 -13.428 1.00 57.44 353 GLU A C 1
ATOM 2826 O O . GLU A 1 353 ? 5.501 20.150 -13.299 1.00 57.44 353 GLU A O 1
ATOM 2831 N N . ARG A 1 354 ? 6.932 18.501 -13.836 1.00 60.19 354 ARG A N 1
ATOM 2832 C CA . ARG A 1 354 ? 5.888 17.519 -14.175 1.00 60.19 354 ARG A CA 1
ATOM 2833 C C . ARG A 1 354 ? 5.052 17.098 -12.967 1.00 60.19 354 ARG A C 1
ATOM 2835 O O . ARG A 1 354 ? 3.832 17.001 -13.078 1.00 60.19 354 ARG A O 1
ATOM 2842 N N . ALA A 1 355 ? 5.674 16.910 -11.803 1.00 55.50 355 ALA A N 1
ATOM 2843 C CA . ALA A 1 355 ? 4.956 16.644 -10.558 1.00 55.50 355 ALA A CA 1
ATOM 2844 C C . ALA A 1 355 ? 4.048 17.825 -10.172 1.00 55.50 355 ALA A C 1
ATOM 2846 O O . ALA A 1 355 ? 2.880 17.626 -9.846 1.00 55.50 355 ALA A O 1
ATOM 2847 N N . MET A 1 356 ? 4.548 19.062 -10.285 1.00 60.41 356 MET A N 1
ATOM 2848 C CA . MET A 1 356 ? 3.765 20.278 -10.029 1.00 60.41 356 MET A CA 1
ATOM 2849 C C . MET A 1 356 ? 2.572 20.430 -10.972 1.00 60.41 356 MET A C 1
ATOM 2851 O O . MET A 1 356 ? 1.520 20.886 -10.535 1.00 60.41 356 MET A O 1
ATOM 2855 N N . GLN A 1 357 ? 2.692 20.011 -12.234 1.00 59.66 357 GLN A N 1
ATOM 2856 C CA . GLN A 1 357 ? 1.575 20.045 -13.184 1.00 59.66 357 GLN A CA 1
ATOM 2857 C C . GLN A 1 357 ? 0.424 19.107 -12.804 1.00 59.66 357 GLN A C 1
ATOM 2859 O O . GLN A 1 357 ? -0.711 19.337 -13.215 1.00 59.66 357 GLN A O 1
ATOM 2864 N N . ARG A 1 358 ? 0.689 18.063 -12.015 1.00 62.09 358 ARG A N 1
ATOM 2865 C CA . ARG A 1 358 ? -0.317 17.073 -11.603 1.00 62.09 358 ARG A CA 1
ATOM 2866 C C . ARG A 1 358 ? -0.880 17.324 -10.197 1.00 62.09 358 ARG A C 1
ATOM 2868 O O . ARG A 1 358 ? -1.793 16.620 -9.783 1.00 62.09 358 ARG A O 1
ATOM 2875 N N . MET A 1 359 ? -0.373 18.326 -9.476 1.00 67.62 359 MET A N 1
ATOM 2876 C CA . MET A 1 359 ? -0.825 18.685 -8.127 1.00 67.62 359 MET A CA 1
ATOM 2877 C C . MET A 1 359 ? -2.017 19.650 -8.135 1.00 67.62 359 MET A C 1
ATOM 2879 O O . MET A 1 359 ? -2.192 20.448 -9.059 1.00 67.62 359 MET A O 1
ATOM 2883 N N . THR A 1 360 ? -2.815 19.615 -7.065 1.00 80.50 360 THR A N 1
ATOM 2884 C CA . THR A 1 360 ? -3.807 20.663 -6.787 1.00 80.50 360 THR A CA 1
ATOM 2885 C C . THR A 1 360 ? -3.111 21.937 -6.315 1.00 80.50 360 THR A C 1
ATOM 2887 O O . THR A 1 360 ? -2.025 21.880 -5.724 1.00 80.50 360 THR A O 1
ATOM 2890 N N . ILE A 1 361 ? -3.739 23.093 -6.518 1.00 81.31 361 ILE A N 1
ATOM 2891 C CA . ILE A 1 361 ? -3.203 24.382 -6.051 1.00 81.31 361 ILE A CA 1
ATOM 2892 C C . ILE A 1 361 ? -2.956 24.348 -4.529 1.00 81.31 361 ILE A C 1
ATOM 2894 O O . ILE A 1 361 ? -1.905 24.785 -4.061 1.00 81.31 361 ILE A O 1
ATOM 2898 N N . GLN A 1 362 ? -3.881 23.775 -3.753 1.00 79.75 362 GLN A N 1
ATOM 2899 C CA . GLN A 1 362 ? -3.779 23.637 -2.300 1.00 79.75 362 GLN A CA 1
ATOM 2900 C C . GLN A 1 362 ? -2.543 22.830 -1.902 1.00 79.75 362 GLN A C 1
ATOM 2902 O O . GLN A 1 362 ? -1.734 23.309 -1.108 1.00 79.75 362 GLN A O 1
ATOM 2907 N N . SER A 1 363 ? -2.374 21.632 -2.473 1.00 67.50 363 SER A N 1
ATOM 2908 C CA . SER A 1 363 ? -1.245 20.754 -2.136 1.00 67.50 363 SER A CA 1
ATOM 2909 C C . SER A 1 363 ? 0.103 21.436 -2.391 1.00 67.50 363 SER A C 1
ATOM 2911 O O . SER A 1 363 ? 0.999 21.383 -1.546 1.00 67.50 363 SER A O 1
ATOM 2913 N N . MET A 1 364 ? 0.214 22.183 -3.493 1.00 73.56 364 MET A N 1
ATOM 2914 C CA . MET A 1 364 ? 1.415 22.945 -3.817 1.00 73.56 364 MET A CA 1
ATOM 2915 C C . MET A 1 364 ? 1.692 24.064 -2.803 1.00 73.56 364 MET A C 1
ATOM 2917 O O . MET A 1 364 ? 2.831 24.229 -2.361 1.00 73.56 364 MET A O 1
ATOM 2921 N N . LEU A 1 365 ? 0.674 24.840 -2.423 1.00 72.69 365 LEU A N 1
ATOM 2922 C CA . LEU A 1 365 ? 0.838 25.966 -1.498 1.00 72.69 365 LEU A CA 1
ATOM 2923 C C . LEU A 1 365 ? 1.181 25.509 -0.081 1.00 72.69 365 LEU A C 1
ATOM 2925 O O . LEU A 1 365 ? 2.038 26.113 0.570 1.00 72.69 365 LEU A O 1
ATOM 2929 N N . MET A 1 366 ? 0.580 24.406 0.362 1.00 67.31 366 MET A N 1
ATOM 2930 C CA . MET A 1 366 ? 0.908 23.775 1.639 1.00 67.31 366 MET A CA 1
ATOM 2931 C C . MET A 1 366 ? 2.362 23.303 1.670 1.00 67.31 366 MET A C 1
ATOM 2933 O O . MET A 1 366 ? 3.100 23.637 2.598 1.00 67.31 366 MET A O 1
ATOM 2937 N N . GLN A 1 367 ? 2.827 22.624 0.615 1.00 59.91 367 GLN A N 1
ATOM 2938 C CA . GLN A 1 367 ? 4.242 22.265 0.488 1.00 59.91 367 GLN A CA 1
ATOM 2939 C C . GLN A 1 367 ? 5.153 23.498 0.424 1.00 59.91 367 GLN A C 1
ATOM 2941 O O . GLN A 1 367 ? 6.327 23.429 0.789 1.00 59.91 367 GLN A O 1
ATOM 2946 N N . ALA A 1 368 ? 4.670 24.631 -0.086 1.00 61.72 368 ALA A N 1
ATOM 2947 C CA . ALA A 1 368 ? 5.424 25.882 -0.130 1.00 61.72 368 ALA A CA 1
ATOM 2948 C C . ALA A 1 368 ? 5.437 26.645 1.205 1.00 61.72 368 ALA A C 1
ATOM 2950 O O . ALA A 1 368 ? 6.046 27.709 1.287 1.00 61.72 368 ALA A O 1
ATOM 2951 N N . GLY A 1 369 ? 4.801 26.106 2.250 1.00 55.88 369 GLY A N 1
ATOM 2952 C CA . GLY A 1 369 ? 4.729 26.741 3.564 1.00 55.88 369 GLY A CA 1
ATOM 2953 C C . GLY A 1 369 ? 3.841 27.983 3.589 1.00 55.88 369 GLY A C 1
ATOM 2954 O O . GLY A 1 369 ? 4.016 28.833 4.458 1.00 55.88 369 GLY A O 1
ATOM 2955 N N . THR A 1 370 ? 2.916 28.107 2.633 1.00 67.31 370 THR A N 1
ATOM 2956 C CA . THR A 1 370 ? 1.920 29.185 2.628 1.00 67.31 370 THR A CA 1
ATOM 2957 C C . THR A 1 370 ? 0.945 28.972 3.786 1.00 67.31 370 THR A C 1
ATOM 2959 O O . THR A 1 370 ? 0.592 27.832 4.094 1.00 67.31 370 THR A O 1
ATOM 2962 N N . SER A 1 371 ? 0.546 30.057 4.456 1.00 68.38 371 SER A N 1
ATOM 2963 C CA . SER A 1 371 ? -0.317 29.963 5.632 1.00 68.38 371 SER A CA 1
ATOM 2964 C C . SER A 1 371 ? -1.725 29.480 5.266 1.00 68.38 371 SER A C 1
ATOM 2966 O O . SER A 1 371 ? -2.208 29.692 4.152 1.00 68.38 371 SER A O 1
ATOM 2968 N N . GLU A 1 372 ? -2.401 28.849 6.224 1.00 65.62 372 GLU A N 1
ATOM 2969 C CA . GLU A 1 372 ? -3.803 28.432 6.092 1.00 65.62 372 GLU A CA 1
ATOM 2970 C C . GLU A 1 372 ? -4.717 29.600 5.691 1.00 65.62 372 GLU A C 1
ATOM 2972 O O . GLU A 1 372 ? -5.578 29.457 4.823 1.00 65.62 372 GLU A O 1
ATOM 2977 N N . GLU A 1 373 ? -4.518 30.768 6.302 1.00 68.94 373 GLU A N 1
ATOM 2978 C CA . GLU A 1 373 ? -5.328 31.959 6.049 1.00 68.94 373 GLU A CA 1
ATOM 2979 C C . GLU A 1 373 ? -5.156 32.462 4.610 1.00 68.94 373 GLU A C 1
ATOM 2981 O O . GLU A 1 373 ? -6.148 32.745 3.934 1.00 68.94 373 GLU A O 1
ATOM 2986 N N . ASP A 1 374 ? -3.921 32.458 4.102 1.00 70.75 374 ASP A N 1
ATOM 2987 C CA . ASP A 1 374 ? -3.617 32.824 2.716 1.00 70.75 374 ASP A CA 1
ATOM 2988 C C . ASP A 1 374 ? -4.251 31.842 1.716 1.00 70.75 374 ASP A C 1
ATOM 2990 O O . ASP A 1 374 ? -4.776 32.256 0.679 1.00 70.75 374 ASP A O 1
ATOM 2994 N N . ILE A 1 375 ? -4.246 30.539 2.019 1.00 76.31 375 ILE A N 1
ATOM 2995 C CA . ILE A 1 375 ? -4.832 29.511 1.143 1.00 76.31 375 ILE A CA 1
ATOM 2996 C C . ILE A 1 375 ? -6.363 29.606 1.151 1.00 76.31 375 ILE A C 1
ATOM 2998 O O . ILE A 1 375 ? -6.994 29.519 0.092 1.00 76.31 375 ILE A O 1
ATOM 3002 N N . LYS A 1 376 ? -6.975 29.876 2.311 1.00 72.88 376 LYS A N 1
ATOM 3003 C CA . LYS A 1 376 ? -8.414 30.159 2.411 1.00 72.88 376 LYS A CA 1
ATOM 3004 C C . LYS A 1 376 ? -8.802 31.417 1.643 1.00 72.88 376 LYS A C 1
ATOM 3006 O O . LYS A 1 376 ? -9.816 31.421 0.943 1.00 72.88 376 LYS A O 1
ATOM 3011 N N . GLN A 1 377 ? -8.002 32.474 1.749 1.00 77.31 377 GLN A N 1
ATOM 3012 C CA . GLN A 1 377 ? -8.231 33.717 1.023 1.00 77.31 377 GLN A CA 1
ATOM 3013 C C . GLN A 1 377 ? -8.108 33.513 -0.488 1.00 77.31 377 GLN A C 1
ATOM 3015 O O . GLN A 1 377 ? -8.973 33.980 -1.229 1.00 77.31 377 GLN A O 1
ATOM 3020 N N . LEU A 1 378 ? -7.097 32.771 -0.945 1.00 82.25 378 LEU A N 1
ATOM 3021 C CA . LEU A 1 378 ? -6.957 32.425 -2.355 1.00 82.25 378 LEU A CA 1
ATOM 3022 C C . LEU A 1 378 ? -8.166 31.641 -2.865 1.00 82.25 378 LEU A C 1
ATOM 3024 O O . LEU A 1 378 ? -8.698 31.979 -3.917 1.00 82.25 378 LEU A O 1
ATOM 3028 N N . ASN A 1 379 ? -8.640 30.639 -2.122 1.00 84.00 379 ASN A N 1
ATOM 3029 C CA . ASN A 1 379 ? -9.809 29.875 -2.550 1.00 84.00 379 ASN A CA 1
ATOM 3030 C C . ASN A 1 379 ? -11.050 30.761 -2.709 1.00 84.00 379 ASN A C 1
ATOM 3032 O O . ASN A 1 379 ? -11.769 30.611 -3.687 1.00 84.00 379 ASN A O 1
ATOM 3036 N N . ARG A 1 380 ? -11.271 31.735 -1.813 1.00 80.44 380 ARG A N 1
ATOM 3037 C CA . ARG A 1 380 ? -12.372 32.708 -1.966 1.00 80.44 380 ARG A CA 1
ATOM 3038 C C . ARG A 1 380 ? -12.247 33.538 -3.242 1.00 80.44 380 ARG A C 1
ATOM 3040 O O . ARG A 1 380 ? -13.259 33.858 -3.851 1.00 80.44 380 ARG A O 1
ATOM 3047 N N . VAL A 1 381 ? -11.024 33.896 -3.635 1.00 83.75 381 VAL A N 1
ATOM 3048 C CA . VAL A 1 381 ? -10.770 34.633 -4.880 1.00 83.75 381 VAL A CA 1
ATOM 3049 C C . VAL A 1 381 ? -11.027 33.745 -6.098 1.00 83.75 381 VAL A C 1
ATOM 3051 O O . VAL A 1 381 ? -11.707 34.180 -7.022 1.00 83.75 381 VAL A O 1
ATOM 3054 N N . LEU A 1 382 ? -10.530 32.505 -6.089 1.00 85.12 382 LEU A N 1
ATOM 3055 C CA . LEU A 1 382 ? -10.731 31.552 -7.186 1.00 85.12 382 LEU A CA 1
ATOM 3056 C C . LEU A 1 382 ? -12.212 31.201 -7.375 1.00 85.12 382 LEU A C 1
ATOM 3058 O O . LEU A 1 382 ? -12.676 31.143 -8.508 1.00 85.12 382 LEU A O 1
ATOM 3062 N N . GLN A 1 383 ? -12.974 31.088 -6.284 1.00 87.88 383 GLN A N 1
ATOM 3063 C CA . GLN A 1 383 ? -14.417 30.825 -6.312 1.00 87.88 383 GLN A CA 1
ATOM 3064 C C . GLN A 1 383 ? -15.249 31.990 -6.883 1.00 87.88 383 GLN A C 1
ATOM 3066 O O . GLN A 1 383 ? -16.453 31.856 -7.053 1.00 87.88 383 GLN A O 1
ATOM 3071 N N . GLY A 1 384 ? -14.626 33.128 -7.209 1.00 85.50 384 GLY A N 1
ATOM 3072 C CA . GLY A 1 384 ? -15.235 34.199 -8.005 1.00 85.50 384 GLY A CA 1
ATOM 3073 C C . GLY A 1 384 ? -14.925 34.119 -9.505 1.00 85.50 384 GLY A C 1
ATOM 3074 O O . GLY A 1 384 ? -15.304 35.024 -10.251 1.00 85.50 384 GLY A O 1
ATOM 3075 N N . ILE A 1 385 ? -14.198 33.091 -9.952 1.00 87.75 385 ILE A N 1
ATOM 3076 C CA . ILE A 1 385 ? -13.749 32.916 -11.335 1.00 87.75 385 ILE A CA 1
ATOM 3077 C C . ILE A 1 385 ? -14.396 31.654 -11.896 1.00 87.75 385 ILE A C 1
ATOM 3079 O O . ILE A 1 385 ? -14.007 30.543 -11.548 1.00 87.75 385 ILE A O 1
ATOM 3083 N N . SER A 1 386 ? -15.367 31.840 -12.787 1.00 89.00 386 SER A N 1
ATOM 3084 C CA . SER A 1 386 ? -15.976 30.737 -13.531 1.00 89.00 386 SER A CA 1
ATOM 3085 C C . SER A 1 386 ? -14.951 30.049 -14.440 1.00 89.00 386 SER A C 1
ATOM 3087 O O . SER A 1 386 ? -14.067 30.716 -14.984 1.00 89.00 386 SER A O 1
ATOM 3089 N N . LYS A 1 387 ? -15.095 28.728 -14.591 1.00 85.62 387 LYS A N 1
ATOM 3090 C CA . LYS A 1 387 ? -14.314 27.879 -15.503 1.00 85.62 387 LYS A CA 1
ATOM 3091 C C . LYS A 1 387 ? -14.742 28.011 -16.978 1.00 85.62 387 LYS A C 1
ATOM 3093 O O . LYS A 1 387 ? -14.098 27.403 -17.831 1.00 85.62 387 LYS A O 1
ATOM 3098 N N . GLU A 1 388 ? -15.814 28.761 -17.263 1.00 74.94 388 GLU A N 1
ATOM 3099 C CA . GLU A 1 388 ? -16.331 29.042 -18.619 1.00 74.94 388 GLU A CA 1
ATOM 3100 C C . GLU A 1 388 ? -15.643 30.214 -19.341 1.00 74.94 388 GLU A C 1
ATOM 3102 O O . GLU A 1 388 ? -15.381 31.280 -18.719 1.00 74.94 388 GLU A O 1
#

Sequence (388 aa):
MEELIVQNYNHPCIAVWGLSNEITAASAVNEDLLENHRLLNELAHKLDPTRKTTMANVFMLETTSPILEIPDVNSYNLYFGWYLGELEQNDEFFDKYHADFPDRCIGFSEYGADANPQYQSSHPEKGDYTESYQCVYHEHIAKMIADRPWLWATHVWNMFDFAADGRDEGGKHGENQKGLVTFDRKIKKDPFYLYKAYWSKEPFVHLCGSRYVDRAEDVTEIKVYSNLPEVSLYKDGQLVETKQGDKVFTFQLPITGKHSIEARSGEHSSVILVNKVDAPNPDYAMDNRKNVTNWFDGELDESCWSVKDNMAAAMADPKAGPILKQIREKAAASRGDVAAAVKDNPALVAMMERAMQRMTIQSMLMQAGTSEEDIKQLNRVLQGISKE

Secondary structure (DSSP, 8-state):
-HHHHHHHTT-TT--EEEEEESTTSSS---HHHHHHHHHHHHHHHHH-TTSEEEEEEETTS-TT-GGGGSSSEEEEE--BTTTBS-THHHHHHHHHHHHH-TTS-EEEEEE-----TT---SS--TTS--HHHHHHHHHHHHHHHHT-TT-S-EEES-SB-EEEEEEEETTEEEEE---SB-TTS--B-HHHHHHHHHH--S--EEES-TT--EE-SSEEEEEEEESSSEEEEEETTEEEEEEE-SEEEEEEEE-SSEEEEEEEETTEEEEEEEEE-SS--GGGS-TT---------S---TTB--TTSBHHHHHHSTTHHHHHHHHHHHHHTT-HHHHHHHTT-HHHHHHHHHHHHHSBHHHHHHHTT--HHHHHHHHHHHTTSB--

pLDDT: mean 88.2, std 15.55, range [36.75, 98.94]

Foldseek 3Di:
DVCVCVVCVPPPPDAEAEQEAQPLLQDDDDPVVLVSLLVSLVVCCVSPVPHWYEYEHEPLDDLPDPSLVRTQAYEYADEALEPAHHLCVVLVVVVVSCVVCVPHQYAHEEYFHFADDQADDLDDHHQFNHLVSRVVNLVSVLVSCVVCVSRPYHAYPDQEKDFDQPDDGSPDHRIRRRHCAYNVRPDRRPSNLLVCLVPPPDWEKEWHCLSVAEDADQKGKIKMFTVAQKKWKDKQNHTDDIDGDGGIDIDTGGDDAWIWIWIDDDVYIDIHIHGHDNDDDCSNGDPPPPDPPPLDPDDQPPQFFFLQDFPLLQLVDPVSVVVLVVVVVVLVVQPVPPCVVCVPRVSVVVSVVSSSRGHGNNVVCVVSVNDSVVNVVSRVVRSVGGPD

Radius of gyration: 23.72 Å; chains: 1; bounding box: 50×58×57 Å